Protein AF-0000000065942092 (afdb_homodimer)

Foldseek 3Di:
DPPPPPPPPPPCPDDFLDDDDDDQLVVQLVVLVCLLVVLLVVVPAAEDEFDQKDQPVLCVQFFPPVDPVFWDWDQDPVGTIMTGAQDVVLRVLLVCLPDPCPVPDQWYKYWDWHATHDPPPDSHRRIFIKIKIKRWQDAALVVVLVQVVSVQVSVVLFQFPFFKAKEKAWQLLVVLLCVQVVPDPVVSVVLLVCLLVLPLVVVCVVQVPPVVSVLSSQLSNLLNPDWDLVSSCVSNVLVVDDPSSSVSNVVLSVSVVVSVVVVVVDDTRYHYIYHHSPCHSVRFAHTMKMFMDTPPDPDTQKIKHKGQCSSCVNNVDTITMIMMMGGSVVSSVRGDPRPVPSDD/DPPPPPPPPPPCPDDFLDDDDDDQLVVLLVVLVCLLVVLLVVVPAAEDEFDQKDQPVLCVQFFPPVDPVFWDWDQDPVGTIMTGAQDVVLRVLLVCLPPPNVPPDQWYKYWDWHATHDPPPDSHHRIFIKIKIKRWQDAALVVVLVQVVSVQVSVVLFQFPFFKAKEKAWQLLVVLLCVQVVPDPVVSVVLLVCLLVLPLVVVCVVQVPPVVSVLSSQLSNLLRPDWDLVSSCVSNVLVPDDPVSSVSNVVQSVSVVVSVVVVVVDDTSYHYIYHHSPCHSVRFAHTMKMFMDTPPDPDTQKIKHKGQCSSCVNNVDTITMIMMMGGSVVSSVRGDPRCVPSDD

Radius of gyration: 29.74 Å; Cα contacts (8 Å, |Δi|>4): 1213; chains: 2; bounding box: 73×98×69 Å

Organism: Leptospira interrogans serogroup Icterohaemorrhagiae serovar copenhageni (strain Fiocruz L1-130) (NCBI:txid267671)

Structure (mmCIF, N/CA/C/O backbone):
data_AF-0000000065942092-model_v1
#
loop_
_entity.id
_entity.type
_entity.pdbx_description
1 polymer 'ATP phosphoribosyltransferase regulatory subunit'
#
loop_
_atom_site.group_PDB
_atom_site.id
_atom_site.type_symbol
_atom_site.label_atom_id
_atom_site.label_alt_id
_atom_site.label_comp_id
_atom_site.label_asym_id
_atom_site.label_entity_id
_atom_site.label_seq_id
_atom_site.pdbx_PDB_ins_code
_atom_site.Cartn_x
_atom_site.Cartn_y
_atom_site.Cartn_z
_atom_site.occupancy
_atom_site.B_iso_or_equiv
_atom_site.auth_seq_id
_atom_site.auth_comp_id
_atom_site.auth_asym_id
_atom_site.auth_atom_id
_atom_site.pdbx_PDB_model_num
ATOM 1 N N . MET A 1 1 ? 36.875 -18.172 -19.203 1 22.42 1 MET A N 1
ATOM 2 C CA . MET A 1 1 ? 36.25 -17.125 -20 1 22.42 1 MET A CA 1
ATOM 3 C C . MET A 1 1 ? 35.406 -16.203 -19.125 1 22.42 1 MET A C 1
ATOM 5 O O . MET A 1 1 ? 34.5 -16.672 -18.438 1 22.42 1 MET A O 1
ATOM 9 N N . ASN A 1 2 ? 35.938 -15.156 -18.641 1 24.39 2 ASN A N 1
ATOM 10 C CA . ASN A 1 2 ? 35.469 -14.148 -17.672 1 24.39 2 ASN A CA 1
ATOM 11 C C . ASN A 1 2 ? 34.219 -13.438 -18.156 1 24.39 2 ASN A C 1
ATOM 13 O O . ASN A 1 2 ? 34.281 -12.562 -19.016 1 24.39 2 ASN A O 1
ATOM 17 N N . GLN A 1 3 ? 33.281 -14.164 -18.594 1 28.95 3 GLN A N 1
ATOM 18 C CA . GLN A 1 3 ? 32.125 -13.641 -19.344 1 28.95 3 GLN A CA 1
ATOM 19 C C . GLN A 1 3 ? 31.609 -12.352 -18.703 1 28.95 3 GLN A C 1
ATOM 21 O O . GLN A 1 3 ? 31.328 -12.32 -17.5 1 28.95 3 GLN A O 1
ATOM 26 N N . ASN A 1 4 ? 32.125 -11.281 -19.109 1 28.73 4 ASN A N 1
ATOM 27 C CA . ASN A 1 4 ? 31.734 -9.891 -18.875 1 28.73 4 ASN A CA 1
ATOM 28 C C . ASN A 1 4 ? 30.219 -9.742 -18.734 1 28.73 4 ASN A C 1
ATOM 30 O O . ASN A 1 4 ? 29.469 -9.992 -19.688 1 28.73 4 ASN A O 1
ATOM 34 N N . LEU A 1 5 ? 29.75 -10.102 -17.578 1 35.78 5 LEU A N 1
ATOM 35 C CA . LEU A 1 5 ? 28.328 -9.859 -17.359 1 35.78 5 LEU A CA 1
ATOM 36 C C . LEU A 1 5 ? 27.875 -8.562 -18.016 1 35.78 5 LEU A C 1
ATOM 38 O O . LEU A 1 5 ? 28.625 -7.578 -18.031 1 35.78 5 LEU A O 1
ATOM 42 N N . PRO A 1 6 ? 27.188 -8.641 -19.094 1 35.84 6 PRO A N 1
ATOM 43 C CA . PRO A 1 6 ? 26.844 -7.383 -19.75 1 35.84 6 PRO A CA 1
ATOM 44 C C . PRO A 1 6 ? 26.734 -6.219 -18.781 1 35.84 6 PRO A C 1
ATOM 46 O O . PRO A 1 6 ? 26.453 -6.422 -17.594 1 35.84 6 PRO A O 1
ATOM 49 N N . GLU A 1 7 ? 27.531 -5.223 -18.922 1 35.38 7 GLU A N 1
ATOM 50 C CA . GLU A 1 7 ? 27.297 -3.965 -18.219 1 35.38 7 GLU A CA 1
ATOM 51 C C . GLU A 1 7 ? 25.797 -3.732 -17.984 1 35.38 7 GLU A C 1
ATOM 53 O O . GLU A 1 7 ? 24.984 -3.979 -18.875 1 35.38 7 GLU A O 1
ATOM 58 N N . PRO A 1 8 ? 25.266 -3.834 -16.734 1 38.28 8 PRO A N 1
ATOM 59 C CA . PRO A 1 8 ? 23.828 -3.531 -16.609 1 38.28 8 PRO A CA 1
ATOM 60 C C . PRO A 1 8 ? 23.375 -2.453 -17.578 1 38.28 8 PRO A C 1
ATOM 62 O O . PRO A 1 8 ? 23.875 -1.323 -17.547 1 38.28 8 PRO A O 1
ATOM 65 N N . ASN A 1 9 ? 23.516 -2.605 -18.812 1 40 9 ASN A N 1
ATOM 66 C CA . ASN A 1 9 ? 22.781 -1.641 -19.641 1 40 9 ASN A CA 1
ATOM 67 C C . ASN A 1 9 ? 21.688 -0.942 -18.844 1 40 9 ASN A C 1
ATOM 69 O O . ASN A 1 9 ? 20.984 -1.575 -18.062 1 40 9 ASN A O 1
ATOM 73 N N . GLN A 1 10 ? 21.75 0.319 -18.578 1 43.5 10 GLN A N 1
ATOM 74 C CA . GLN A 1 10 ? 21.047 1.139 -17.609 1 43.5 10 GLN A CA 1
ATOM 75 C C . GLN A 1 10 ? 19.531 0.889 -17.672 1 43.5 10 GLN A C 1
ATOM 77 O O . GLN A 1 10 ? 18.781 1.702 -18.219 1 43.5 10 GLN A O 1
ATOM 82 N N . LYS A 1 11 ? 19.047 -0.188 -18.266 1 51.72 11 LYS A N 1
ATOM 83 C CA . LYS A 1 11 ? 17.609 -0.435 -18.359 1 51.72 11 LYS A CA 1
ATOM 84 C C . LYS A 1 11 ? 16.922 -0.167 -17.031 1 51.72 11 LYS A C 1
ATOM 86 O O . LYS A 1 11 ? 17.281 -0.75 -16 1 51.72 11 LYS A O 1
ATOM 91 N N . LYS A 1 12 ? 16.266 0.939 -16.953 1 68.25 12 LYS A N 1
ATOM 92 C CA . LYS A 1 12 ? 15.477 1.348 -15.789 1 68.25 12 LYS A CA 1
ATOM 93 C C . LYS A 1 12 ? 14.383 0.325 -15.484 1 68.25 12 LYS A C 1
ATOM 95 O O . LYS A 1 12 ? 13.422 0.192 -16.234 1 68.25 12 LYS A O 1
ATOM 100 N N . TRP A 1 13 ? 14.688 -0.645 -14.594 1 79.38 13 TRP A N 1
ATOM 101 C CA . TRP A 1 13 ? 13.766 -1.719 -14.242 1 79.38 13 TRP A CA 1
ATOM 102 C C . TRP A 1 13 ? 12.523 -1.167 -13.539 1 79.38 13 TRP A C 1
ATOM 104 O O . TRP A 1 13 ? 11.43 -1.707 -13.68 1 79.38 13 TRP A O 1
ATOM 114 N N . ILE A 1 14 ? 12.781 -0.12 -12.93 1 86.62 14 ILE A N 1
ATOM 115 C CA . ILE A 1 14 ? 11.703 0.476 -12.148 1 86.62 14 ILE A CA 1
ATOM 116 C C . ILE A 1 14 ? 11.492 1.927 -12.578 1 86.62 14 ILE A C 1
ATOM 118 O O . ILE A 1 14 ? 12.461 2.662 -12.789 1 86.62 14 ILE A O 1
ATOM 122 N N . PRO A 1 15 ? 10.242 2.299 -12.781 1 88.88 15 PRO A N 1
ATOM 123 C CA . PRO A 1 15 ? 10 3.684 -13.195 1 88.88 15 PRO A CA 1
ATOM 124 C C . PRO A 1 15 ? 10.594 4.699 -12.219 1 88.88 15 PRO A C 1
ATOM 126 O O . PRO A 1 15 ? 10.664 4.441 -11.016 1 88.88 15 PRO A O 1
ATOM 129 N N . ASP A 1 16 ? 10.898 5.887 -12.742 1 86.75 16 ASP A N 1
ATOM 130 C CA . ASP A 1 16 ? 11.469 6.953 -11.922 1 86.75 16 ASP A CA 1
ATOM 131 C C . ASP A 1 16 ? 10.516 7.355 -10.805 1 86.75 16 ASP A C 1
ATOM 133 O O . ASP A 1 16 ? 9.305 7.457 -11.016 1 86.75 16 ASP A O 1
ATOM 137 N N . GLY A 1 17 ? 11.086 7.566 -9.625 1 88.56 17 GLY A N 1
ATOM 138 C CA . GLY A 1 17 ? 10.289 8.031 -8.5 1 88.56 17 GLY A CA 1
ATOM 139 C C . GLY A 1 17 ? 9.688 6.902 -7.684 1 88.56 17 GLY A C 1
ATOM 140 O O . GLY A 1 17 ? 9.133 7.137 -6.609 1 88.56 17 GLY A O 1
ATOM 141 N N . PHE A 1 18 ? 9.742 5.715 -8.266 1 90.25 18 PHE A N 1
ATOM 142 C CA . PHE A 1 18 ? 9.305 4.523 -7.547 1 90.25 18 PHE A CA 1
ATOM 143 C C . PHE A 1 18 ? 10.5 3.674 -7.129 1 90.25 18 PHE A C 1
ATOM 145 O O . PHE A 1 18 ? 11.57 3.766 -7.73 1 90.25 18 PHE A O 1
ATOM 152 N N . HIS A 1 19 ? 10.25 2.84 -6.035 1 88.88 19 HIS A N 1
ATOM 153 C CA . HIS A 1 19 ? 11.43 2.166 -5.496 1 88.88 19 HIS A CA 1
ATOM 154 C C . HIS A 1 19 ? 11.094 0.744 -5.059 1 88.88 19 HIS A C 1
ATOM 156 O O . HIS A 1 19 ? 10.023 0.496 -4.508 1 88.88 19 HIS A O 1
ATOM 162 N N . PHE A 1 20 ? 12.039 -0.114 -5.43 1 93.5 20 PHE A N 1
ATOM 163 C CA . PHE A 1 20 ? 12.094 -1.453 -4.855 1 93.5 20 PHE A CA 1
ATOM 164 C C . PHE A 1 20 ? 13.109 -1.511 -3.717 1 93.5 20 PHE A C 1
ATOM 166 O O . PHE A 1 20 ? 14.234 -1.021 -3.854 1 93.5 20 PHE A O 1
ATOM 173 N N . LEU A 1 21 ? 12.68 -2.041 -2.576 1 94.31 21 LEU A N 1
ATOM 174 C CA . LEU A 1 21 ? 13.609 -2.271 -1.479 1 94.31 21 LEU A CA 1
ATOM 175 C C . LEU A 1 21 ? 13.891 -3.76 -1.305 1 94.31 21 LEU A C 1
ATOM 177 O O . LEU A 1 21 ? 12.969 -4.547 -1.077 1 94.31 21 LEU A O 1
ATOM 181 N N . GLY A 1 22 ? 15.094 -4.145 -1.404 1 94.94 22 GLY A N 1
ATOM 182 C CA . GLY A 1 22 ? 15.5 -5.523 -1.193 1 94.94 22 GLY A CA 1
ATOM 183 C C . GLY A 1 22 ? 15.461 -5.945 0.264 1 94.94 22 GLY A C 1
ATOM 184 O O . GLY A 1 22 ? 15.055 -5.164 1.129 1 94.94 22 GLY A O 1
ATOM 185 N N . PRO A 1 23 ? 15.844 -7.141 0.563 1 95.94 23 PRO A N 1
ATOM 186 C CA . PRO A 1 23 ? 15.719 -7.723 1.901 1 95.94 23 PRO A CA 1
ATOM 187 C C . PRO A 1 23 ? 16.422 -6.895 2.975 1 95.94 23 PRO A C 1
ATOM 189 O O . PRO A 1 23 ? 15.836 -6.613 4.023 1 95.94 23 PRO A O 1
ATOM 192 N N . GLU A 1 24 ? 17.578 -6.449 2.73 1 92.5 24 GLU A N 1
ATOM 193 C CA . GLU A 1 24 ? 18.359 -5.758 3.75 1 92.5 24 GLU A CA 1
ATOM 194 C C . GLU A 1 24 ? 17.75 -4.406 4.094 1 92.5 24 GLU A C 1
ATOM 196 O O . GLU A 1 24 ? 17.531 -4.098 5.266 1 92.5 24 GLU A O 1
ATOM 201 N N . ASP A 1 25 ? 17.469 -3.646 3.09 1 91.5 25 ASP A N 1
ATOM 202 C CA . ASP A 1 25 ? 16.875 -2.328 3.307 1 91.5 25 ASP A CA 1
ATOM 203 C C . ASP A 1 25 ? 15.477 -2.443 3.898 1 91.5 25 ASP A C 1
ATOM 205 O O . ASP A 1 25 ? 15.055 -1.592 4.688 1 91.5 25 ASP A O 1
ATOM 209 N N . SER A 1 26 ? 14.781 -3.479 3.527 1 95.06 26 SER A N 1
ATOM 210 C CA . SER A 1 26 ? 13.414 -3.68 4.004 1 95.06 26 SER A CA 1
ATOM 211 C C . SER A 1 26 ? 13.391 -3.971 5.504 1 95.06 26 SER A C 1
ATOM 213 O O . SER A 1 26 ? 12.422 -3.645 6.188 1 95.06 26 SER A O 1
ATOM 215 N N . LYS A 1 27 ? 14.438 -4.562 5.973 1 93.62 27 LYS A N 1
ATOM 216 C CA . LYS A 1 27 ? 14.523 -4.84 7.402 1 93.62 27 LYS A CA 1
ATOM 217 C C . LYS A 1 27 ? 14.516 -3.549 8.211 1 93.62 27 LYS A C 1
ATOM 219 O O . LYS A 1 27 ? 13.828 -3.453 9.234 1 93.62 27 LYS A O 1
ATOM 224 N N . TYR A 1 28 ? 15.203 -2.59 7.695 1 91.69 28 TYR A N 1
ATOM 225 C CA . TYR A 1 28 ? 15.266 -1.299 8.375 1 91.69 28 TYR A CA 1
ATOM 226 C C . TYR A 1 28 ? 13.914 -0.595 8.328 1 91.69 28 TYR A C 1
ATOM 228 O O . TYR A 1 28 ? 13.445 -0.064 9.336 1 91.69 28 TYR A O 1
ATOM 236 N N . ARG A 1 29 ? 13.328 -0.57 7.242 1 95.06 29 ARG A N 1
ATOM 237 C CA . ARG A 1 29 ? 12.016 0.063 7.094 1 95.06 29 ARG A CA 1
ATOM 238 C C . ARG A 1 29 ? 10.992 -0.577 8.023 1 95.06 29 ARG A C 1
ATOM 240 O O . ARG A 1 29 ? 10.211 0.124 8.672 1 95.06 29 ARG A O 1
ATOM 247 N N . ARG A 1 30 ? 11.016 -1.887 8.008 1 96.38 30 ARG A N 1
ATOM 248 C CA . ARG A 1 30 ? 10.07 -2.6 8.852 1 96.38 30 ARG A CA 1
ATOM 249 C C . ARG A 1 30 ? 10.281 -2.25 10.32 1 96.38 30 ARG A C 1
ATOM 251 O O . ARG A 1 30 ? 9.312 -2.008 11.055 1 96.38 30 ARG A O 1
ATOM 258 N N . THR A 1 31 ? 11.484 -2.236 10.734 1 94.38 31 THR A N 1
ATOM 259 C CA . THR A 1 31 ? 11.797 -1.881 12.109 1 94.38 31 THR A CA 1
ATOM 260 C C . THR A 1 31 ? 11.305 -0.474 12.43 1 94.38 31 THR A C 1
ATOM 262 O O . THR A 1 31 ? 10.727 -0.24 13.5 1 94.38 31 THR A O 1
ATOM 265 N N . LEU A 1 32 ? 11.562 0.448 11.539 1 95.12 32 LEU A N 1
ATOM 266 C CA . LEU A 1 32 ? 11.109 1.825 11.695 1 95.12 32 LEU A CA 1
ATOM 267 C C . LEU A 1 32 ? 9.594 1.886 11.844 1 95.12 32 LEU A C 1
ATOM 269 O O . LEU A 1 32 ? 9.078 2.525 12.766 1 95.12 32 LEU A O 1
ATOM 273 N N . LEU A 1 33 ? 8.906 1.196 10.945 1 97.31 33 LEU A N 1
ATOM 274 C CA . LEU A 1 33 ? 7.445 1.189 10.961 1 97.31 33 LEU A CA 1
ATOM 275 C C . LEU A 1 33 ? 6.914 0.571 12.25 1 97.31 33 LEU A C 1
ATOM 277 O O . LEU A 1 33 ? 5.961 1.083 12.844 1 97.31 33 LEU A O 1
ATOM 281 N N . GLU A 1 34 ? 7.52 -0.435 12.672 1 96.38 34 GLU A N 1
ATOM 282 C CA . GLU A 1 34 ? 7.086 -1.12 13.883 1 96.38 34 GLU A CA 1
ATOM 283 C C . GLU A 1 34 ? 7.352 -0.27 15.125 1 96.38 34 GLU A C 1
ATOM 285 O O . GLU A 1 34 ? 6.543 -0.251 16.047 1 96.38 34 GLU A O 1
ATOM 290 N N . THR A 1 35 ? 8.484 0.377 15.141 1 96.62 35 THR A N 1
ATOM 291 C CA . THR A 1 35 ? 8.82 1.249 16.266 1 96.62 35 THR A CA 1
ATOM 292 C C . THR A 1 35 ? 7.789 2.369 16.406 1 96.62 35 THR A C 1
ATOM 294 O O . THR A 1 35 ? 7.246 2.59 17.484 1 96.62 35 THR A O 1
ATOM 297 N N . ILE A 1 36 ? 7.508 3.025 15.312 1 98 36 ILE A N 1
ATOM 298 C CA . ILE A 1 36 ? 6.578 4.148 15.336 1 98 36 ILE A CA 1
ATOM 299 C C . ILE A 1 36 ? 5.176 3.652 15.664 1 98 36 ILE A C 1
ATOM 301 O O . ILE A 1 36 ? 4.488 4.227 16.516 1 98 36 ILE A O 1
ATOM 305 N N . SER A 1 37 ? 4.746 2.572 15.016 1 98.12 37 SER A N 1
ATOM 306 C CA . SER A 1 37 ? 3.426 2.016 15.297 1 98.12 37 SER A CA 1
ATOM 307 C C . SER A 1 37 ? 3.303 1.581 16.75 1 98.12 37 SER A C 1
ATOM 309 O O . SER A 1 37 ? 2.23 1.693 17.344 1 98.12 37 SER A O 1
ATOM 311 N N . GLY A 1 38 ? 4.391 1.029 17.266 1 97.69 38 GLY A N 1
ATOM 312 C CA . GLY A 1 38 ? 4.391 0.636 18.656 1 97.69 38 GLY A CA 1
ATOM 313 C C . GLY A 1 38 ? 4.117 1.79 19.609 1 97.69 38 GLY A C 1
ATOM 314 O O . GLY A 1 38 ? 3.322 1.661 20.531 1 97.69 38 GLY A O 1
ATOM 315 N N . VAL A 1 39 ? 4.727 2.914 19.406 1 98.31 39 VAL A N 1
ATOM 316 C CA . VAL A 1 39 ? 4.508 4.105 20.219 1 98.31 39 VAL A CA 1
ATOM 317 C C . VAL A 1 39 ? 3.055 4.559 20.094 1 98.31 39 VAL A C 1
ATOM 319 O O . VAL A 1 39 ? 2.404 4.871 21.094 1 98.31 39 VAL A O 1
ATOM 322 N N . LEU A 1 40 ? 2.551 4.582 18.875 1 98.62 40 LEU A N 1
ATOM 323 C CA . LEU A 1 40 ? 1.19 5.051 18.625 1 98.62 40 LEU A CA 1
ATOM 324 C C . LEU A 1 40 ? 0.173 4.148 19.312 1 98.62 40 LEU A C 1
ATOM 326 O O . LEU A 1 40 ? -0.785 4.633 19.922 1 98.62 40 LEU A O 1
ATOM 330 N N . LYS A 1 41 ? 0.436 2.889 19.219 1 98.25 41 LYS A N 1
ATOM 331 C CA . LYS A 1 41 ? -0.454 1.951 19.906 1 98.25 41 LYS A CA 1
ATOM 332 C C . LYS A 1 41 ? -0.423 2.16 21.406 1 98.25 41 LYS A C 1
ATOM 334 O O . LYS A 1 41 ? -1.469 2.158 22.062 1 98.25 41 LYS A O 1
ATOM 339 N N . LYS A 1 42 ? 0.705 2.322 21.938 1 98.06 42 LYS A N 1
ATOM 340 C CA . LYS A 1 42 ? 0.852 2.576 23.375 1 98.06 42 LYS A CA 1
ATOM 341 C C . LYS A 1 42 ? 0.122 3.854 23.781 1 98.06 42 LYS A C 1
ATOM 343 O O . LYS A 1 42 ? -0.401 3.945 24.891 1 98.06 42 LYS A O 1
ATOM 348 N N . LYS A 1 43 ? 0.07 4.781 22.891 1 97.75 43 LYS A N 1
ATOM 349 C CA . LYS A 1 43 ? -0.574 6.062 23.156 1 97.75 43 LYS A CA 1
ATOM 350 C C . LYS A 1 43 ? -2.078 5.984 22.922 1 97.75 43 LYS A C 1
ATOM 352 O O . LYS A 1 43 ? -2.781 6.992 23.016 1 97.75 43 LYS A O 1
ATOM 357 N N . GLY A 1 44 ? -2.531 4.812 22.516 1 97.44 44 GLY A N 1
ATOM 358 C CA . GLY A 1 44 ? -3.967 4.59 22.438 1 97.44 44 GLY A CA 1
ATOM 359 C C . GLY A 1 44 ? -4.516 4.711 21.031 1 97.44 44 GLY A C 1
ATOM 360 O O . GLY A 1 44 ? -5.73 4.707 20.828 1 97.44 44 GLY A O 1
ATOM 361 N N . TYR A 1 45 ? -3.699 4.82 20.047 1 98.5 45 TYR A N 1
ATOM 362 C CA . TYR A 1 45 ? -4.172 4.871 18.672 1 98.5 45 TYR A CA 1
ATOM 363 C C . TYR A 1 45 ? -4.516 3.479 18.156 1 98.5 45 TYR A C 1
ATOM 365 O O . TYR A 1 45 ? -3.875 2.496 18.531 1 98.5 45 TYR A O 1
ATOM 373 N N . SER A 1 46 ? -5.492 3.418 17.266 1 98.25 46 SER A N 1
ATOM 374 C CA . SER A 1 46 ? -5.828 2.199 16.531 1 98.25 46 SER A CA 1
ATOM 375 C C . SER A 1 46 ? -5.492 2.33 15.055 1 98.25 46 SER A C 1
ATOM 377 O O . SER A 1 46 ? -5.699 3.387 14.453 1 98.25 46 SER A O 1
ATOM 379 N N . GLU A 1 47 ? -5.043 1.289 14.547 1 98.44 47 GLU A N 1
ATOM 380 C CA . GLU A 1 47 ? -4.707 1.281 13.125 1 98.44 47 GLU A CA 1
ATOM 381 C C . GLU A 1 47 ? -5.965 1.243 12.258 1 98.44 47 GLU A C 1
ATOM 383 O O . GLU A 1 47 ? -6.973 0.645 12.648 1 98.44 47 GLU A O 1
ATOM 388 N N . VAL A 1 48 ? -5.934 1.897 11.148 1 97.88 48 VAL A N 1
ATOM 389 C CA . VAL A 1 48 ? -6.945 1.768 10.109 1 97.88 48 VAL A CA 1
ATOM 390 C C . VAL A 1 48 ? -6.27 1.501 8.766 1 97.88 48 VAL A C 1
ATOM 392 O O . VAL A 1 48 ? -5.113 1.873 8.555 1 97.88 48 VAL A O 1
ATOM 395 N N . PHE A 1 49 ? -6.91 0.794 7.871 1 97.12 49 PHE A N 1
ATOM 396 C CA . PHE A 1 49 ? -6.43 0.567 6.516 1 97.12 49 PHE A CA 1
ATOM 397 C C . PHE A 1 49 ? -7.18 1.445 5.52 1 97.12 49 PHE A C 1
ATOM 399 O O . PHE A 1 49 ? -8.414 1.444 5.492 1 97.12 49 PHE A O 1
ATOM 406 N N . LEU A 1 50 ? -6.426 2.168 4.77 1 97.12 50 LEU A N 1
ATOM 407 C CA . LEU A 1 50 ? -6.988 3.111 3.811 1 97.12 50 LEU A CA 1
ATOM 408 C C . LEU A 1 50 ? -7.039 2.502 2.414 1 97.12 50 LEU A C 1
ATOM 410 O O . LEU A 1 50 ? -6.227 1.636 2.08 1 97.12 50 LEU A O 1
ATOM 414 N N . PRO A 1 51 ? -8.016 2.912 1.635 1 95 51 PRO A N 1
ATOM 415 C CA . PRO A 1 51 ? -8 2.477 0.236 1 95 51 PRO A CA 1
ATOM 416 C C . PRO A 1 51 ? -6.836 3.07 -0.554 1 95 51 PRO A C 1
ATOM 418 O O . PRO A 1 51 ? -6.375 4.172 -0.245 1 95 51 PRO A O 1
ATOM 421 N N . ALA A 1 52 ? -6.426 2.369 -1.54 1 94.06 52 ALA A N 1
ATOM 422 C CA . ALA A 1 52 ? -5.312 2.842 -2.357 1 94.06 52 ALA A CA 1
ATOM 423 C C . ALA A 1 52 ? -5.746 3.988 -3.268 1 94.06 52 ALA A C 1
ATOM 425 O O . ALA A 1 52 ? -4.934 4.832 -3.645 1 94.06 52 ALA A O 1
ATOM 426 N N . PHE A 1 53 ? -6.988 4.023 -3.643 1 93 53 PHE A N 1
ATOM 427 C CA . PHE A 1 53 ? -7.547 5.059 -4.504 1 93 53 PHE A CA 1
ATOM 428 C C . PHE A 1 53 ? -8.781 5.684 -3.869 1 93 53 PHE A C 1
ATOM 430 O O . PHE A 1 53 ? -9.469 5.047 -3.066 1 93 53 PHE A O 1
ATOM 437 N N . ASP A 1 54 ? -8.992 6.871 -4.234 1 93.69 54 ASP A N 1
ATOM 438 C CA . ASP A 1 54 ? -10.203 7.605 -3.885 1 93.69 54 ASP A CA 1
ATOM 439 C C . ASP A 1 54 ? -10.695 8.445 -5.062 1 93.69 54 ASP A C 1
ATOM 441 O O . ASP A 1 54 ? -10.031 8.523 -6.098 1 93.69 54 ASP A O 1
ATOM 445 N N . TYR A 1 55 ? -11.945 8.875 -4.926 1 92.62 55 TYR A N 1
ATOM 446 C CA . TYR A 1 55 ? -12.391 9.828 -5.938 1 92.62 55 TYR A CA 1
ATOM 447 C C . TYR A 1 55 ? -11.438 11.008 -6.043 1 92.62 55 TYR A C 1
ATOM 449 O O . TYR A 1 55 ? -11.016 11.562 -5.023 1 92.62 55 TYR A O 1
ATOM 457 N N . SER A 1 56 ? -11.117 11.375 -7.305 1 90.62 56 SER A N 1
ATOM 458 C CA . SER A 1 56 ? -10.227 12.523 -7.504 1 90.62 56 SER A CA 1
ATOM 459 C C . SER A 1 56 ? -10.797 13.781 -6.863 1 90.62 56 SER A C 1
ATOM 461 O O . SER A 1 56 ? -10.055 14.625 -6.363 1 90.62 56 SER A O 1
ATOM 463 N N . SER A 1 57 ? -12.086 13.891 -6.871 1 89.31 57 SER A N 1
ATOM 464 C CA . SER A 1 57 ? -12.773 15.062 -6.336 1 89.31 57 SER A CA 1
ATOM 465 C C . SER A 1 57 ? -12.492 15.234 -4.844 1 89.31 57 SER A C 1
ATOM 467 O O . SER A 1 57 ? -12.484 16.359 -4.336 1 89.31 57 SER A O 1
ATOM 469 N N . THR A 1 58 ? -12.258 14.117 -4.141 1 89.94 58 THR A N 1
ATOM 470 C CA . THR A 1 58 ? -11.922 14.18 -2.723 1 89.94 58 THR A CA 1
ATOM 471 C C . THR A 1 58 ? -10.672 15.016 -2.492 1 89.94 58 THR A C 1
ATOM 473 O O . THR A 1 58 ? -10.641 15.875 -1.61 1 89.94 58 THR A O 1
ATOM 476 N N . PHE A 1 59 ? -9.734 14.844 -3.33 1 88.81 59 PHE A N 1
ATOM 477 C CA . PHE A 1 59 ? -8.453 15.516 -3.164 1 88.81 59 PHE A CA 1
ATOM 478 C C . PHE A 1 59 ? -8.508 16.938 -3.738 1 88.81 59 PHE A C 1
ATOM 480 O O . PHE A 1 59 ? -7.91 17.859 -3.184 1 88.81 59 PHE A O 1
ATOM 487 N N . ILE A 1 60 ? -9.219 17.078 -4.77 1 83.94 60 ILE A N 1
ATOM 488 C CA . ILE A 1 60 ? -9.344 18.391 -5.398 1 83.94 60 ILE A CA 1
ATOM 489 C C . ILE A 1 60 ? -10.047 19.359 -4.453 1 83.94 60 ILE A C 1
ATOM 491 O O . ILE A 1 60 ? -9.672 20.531 -4.352 1 83.94 60 ILE A O 1
ATOM 495 N N . GLN A 1 61 ? -10.922 18.844 -3.727 1 82.56 61 GLN A N 1
ATOM 496 C CA . GLN A 1 61 ? -11.727 19.672 -2.84 1 82.56 61 GLN A CA 1
ATOM 497 C C . GLN A 1 61 ? -10.969 20 -1.554 1 82.56 61 GLN A C 1
ATOM 499 O O . GLN A 1 61 ? -11.242 21.016 -0.907 1 82.56 61 GLN A O 1
ATOM 504 N N . THR A 1 62 ? -10.07 19.172 -1.224 1 81.44 62 THR A N 1
ATOM 505 C CA . THR A 1 62 ? -9.492 19.297 0.109 1 81.44 62 THR A CA 1
ATOM 506 C C . THR A 1 62 ? -8.047 19.766 0.027 1 81.44 62 THR A C 1
ATOM 508 O O . THR A 1 62 ? -7.547 20.422 0.949 1 81.44 62 THR A O 1
ATOM 511 N N . VAL A 1 63 ? -7.367 19.344 -0.979 1 74.44 63 VAL A N 1
ATOM 512 C CA . VAL A 1 63 ? -5.941 19.641 -1.062 1 74.44 63 VAL A CA 1
ATOM 513 C C . VAL A 1 63 ? -5.691 20.703 -2.129 1 74.44 63 VAL A C 1
ATOM 515 O O . VAL A 1 63 ? -6.297 20.672 -3.203 1 74.44 63 VAL A O 1
ATOM 518 N N . SER A 1 64 ? -5.211 21.828 -1.612 1 59.81 64 SER A N 1
ATOM 519 C CA . SER A 1 64 ? -4.914 22.906 -2.547 1 59.81 64 SER A CA 1
ATOM 520 C C . SER A 1 64 ? -3.822 22.5 -3.533 1 59.81 64 SER A C 1
ATOM 522 O O . SER A 1 64 ? -2.652 22.391 -3.164 1 59.81 64 SER A O 1
ATOM 524 N N . ALA A 1 65 ? -4.082 21.406 -4.23 1 51.62 65 ALA A N 1
ATOM 525 C CA . ALA A 1 65 ? -2.992 21.094 -5.148 1 51.62 65 ALA A CA 1
ATOM 526 C C . ALA A 1 65 ? -2.734 22.25 -6.105 1 51.62 65 ALA A C 1
ATOM 528 O O . ALA A 1 65 ? -3.672 22.828 -6.664 1 51.62 65 ALA A O 1
ATOM 529 N N . PRO A 1 66 ? -1.539 22.953 -5.852 1 50.22 66 PRO A N 1
ATOM 530 C CA . PRO A 1 66 ? -1.36 24.078 -6.762 1 50.22 66 PRO A CA 1
ATOM 531 C C . PRO A 1 66 ? -1.962 23.828 -8.141 1 50.22 66 PRO A C 1
ATOM 533 O O . PRO A 1 66 ? -2.553 24.734 -8.734 1 50.22 66 PRO A O 1
ATOM 536 N N . ASP A 1 67 ? -1.451 22.703 -8.844 1 48.75 67 ASP A N 1
ATOM 537 C CA . ASP A 1 67 ? -1.923 22.391 -10.188 1 48.75 67 ASP A CA 1
ATOM 538 C C . ASP A 1 67 ? -2.527 20.984 -10.242 1 48.75 67 ASP A C 1
ATOM 540 O O . ASP A 1 67 ? -1.907 20.016 -9.797 1 48.75 67 ASP A O 1
ATOM 544 N N . SER A 1 68 ? -3.896 20.938 -10.25 1 54.66 68 SER A N 1
ATOM 545 C CA . SER A 1 68 ? -4.59 19.719 -10.664 1 54.66 68 SER A CA 1
ATOM 546 C C . SER A 1 68 ? -3.68 18.828 -11.5 1 54.66 68 SER A C 1
ATOM 548 O O . SER A 1 68 ? -3.932 17.625 -11.625 1 54.66 68 SER A O 1
ATOM 550 N N . SER A 1 69 ? -2.574 19.391 -11.797 1 58 69 SER A N 1
ATOM 551 C CA . SER A 1 69 ? -1.721 18.672 -12.742 1 58 69 SER A CA 1
ATOM 552 C C . SER A 1 69 ? -0.862 17.625 -12.023 1 58 69 SER A C 1
ATOM 554 O O . SER A 1 69 ? -0.35 16.703 -12.656 1 58 69 SER A O 1
ATOM 556 N N . SER A 1 70 ? -0.919 17.688 -10.648 1 65.81 70 SER A N 1
ATOM 557 C CA . SER A 1 70 ? -0.015 16.781 -9.945 1 65.81 70 SER A CA 1
ATOM 558 C C . SER A 1 70 ? -0.724 15.492 -9.555 1 65.81 70 SER A C 1
ATOM 560 O O . SER A 1 70 ? -0.095 14.57 -9.039 1 65.81 70 SER A O 1
ATOM 562 N N . LEU A 1 71 ? -1.946 15.531 -9.906 1 76 71 LEU A N 1
ATOM 563 C CA . LEU A 1 71 ? -2.73 14.359 -9.516 1 76 71 LEU A CA 1
ATOM 564 C C . LEU A 1 71 ? -2.742 13.32 -10.625 1 76 71 LEU A C 1
ATOM 566 O O . LEU A 1 71 ? -3.025 13.641 -11.781 1 76 71 LEU A O 1
ATOM 570 N N . PHE A 1 72 ? -2.334 12.133 -10.25 1 82.12 72 PHE A N 1
ATOM 571 C CA . PHE A 1 72 ? -2.613 11.023 -11.148 1 82.12 72 PHE A CA 1
ATOM 572 C C . PHE A 1 72 ? -4.113 10.75 -11.227 1 82.12 72 PHE A C 1
ATOM 574 O O . PHE A 1 72 ? -4.789 10.695 -10.195 1 82.12 72 PHE A O 1
ATOM 581 N N . ARG A 1 73 ? -4.598 10.758 -12.391 1 84.19 73 ARG A N 1
ATOM 582 C CA . ARG A 1 73 ? -6.023 10.516 -12.562 1 84.19 73 ARG A CA 1
ATOM 583 C C . ARG A 1 73 ? -6.266 9.297 -13.445 1 84.19 73 ARG A C 1
ATOM 585 O O . ARG A 1 73 ? -5.574 9.102 -14.453 1 84.19 73 ARG A O 1
ATOM 592 N N . ILE A 1 74 ? -7.238 8.484 -13.008 1 84.69 74 ILE A N 1
ATOM 593 C CA . ILE A 1 74 ? -7.66 7.305 -13.758 1 84.69 74 ILE A CA 1
ATOM 594 C C . ILE A 1 74 ? -9.18 7.281 -13.867 1 84.69 74 ILE A C 1
ATOM 596 O O . ILE A 1 74 ? -9.891 7.605 -12.914 1 84.69 74 ILE A O 1
ATOM 600 N N . ARG A 1 75 ? -9.617 6.988 -15.023 1 84.44 75 ARG A N 1
ATOM 601 C CA . ARG A 1 75 ? -11.047 6.762 -15.195 1 84.44 75 ARG A CA 1
ATOM 602 C C . ARG A 1 75 ? -11.383 5.273 -15.117 1 84.44 75 ARG A C 1
ATOM 604 O O . ARG A 1 75 ? -10.875 4.48 -15.906 1 84.44 75 ARG A O 1
ATOM 611 N N . ASP A 1 76 ? -12.195 4.969 -14.211 1 79.56 76 ASP A N 1
ATOM 612 C CA . ASP A 1 76 ? -12.539 3.555 -14.086 1 79.56 76 ASP A CA 1
ATOM 613 C C . ASP A 1 76 ? -13.617 3.156 -15.086 1 79.56 76 ASP A C 1
ATOM 615 O O . ASP A 1 76 ? -14.117 3.998 -15.836 1 79.56 76 ASP A O 1
ATOM 619 N N . LEU A 1 77 ? -13.953 1.935 -15.141 1 77.31 77 LEU A N 1
ATOM 620 C CA . LEU A 1 77 ? -14.875 1.413 -16.141 1 77.31 77 LEU A CA 1
ATOM 621 C C . LEU A 1 77 ? -16.281 1.934 -15.914 1 77.31 77 LEU A C 1
ATOM 623 O O . LEU A 1 77 ? -17.109 1.916 -16.828 1 77.31 77 LEU A O 1
ATOM 627 N N . SER A 1 78 ? -16.562 2.43 -14.688 1 76.5 78 SER A N 1
ATOM 628 C CA . SER A 1 78 ? -17.875 2.998 -14.383 1 76.5 78 SER A CA 1
ATOM 629 C C . SER A 1 78 ? -17.922 4.48 -14.734 1 76.5 78 SER A C 1
ATOM 631 O O . SER A 1 78 ? -18.969 5.125 -14.586 1 76.5 78 SER A O 1
ATOM 633 N N . GLY A 1 79 ? -16.875 4.98 -15.094 1 82.38 79 GLY A N 1
ATOM 634 C CA . GLY A 1 79 ? -16.812 6.371 -15.516 1 82.38 79 GLY A CA 1
ATOM 635 C C . GLY A 1 79 ? -16.391 7.316 -14.406 1 82.38 79 GLY A C 1
ATOM 636 O O . GLY A 1 79 ? -16.312 8.531 -14.617 1 82.38 79 GLY A O 1
ATOM 637 N N . ASN A 1 80 ? -16.094 6.785 -13.281 1 86.94 80 ASN A N 1
ATOM 638 C CA . ASN A 1 80 ? -15.641 7.625 -12.18 1 86.94 80 ASN A CA 1
ATOM 639 C C . ASN A 1 80 ? -14.156 7.973 -12.312 1 86.94 80 ASN A C 1
ATOM 641 O O . ASN A 1 80 ? -13.367 7.148 -12.773 1 86.94 80 ASN A O 1
ATOM 645 N N . GLU A 1 81 ? -13.906 9.164 -11.953 1 90 81 GLU A N 1
ATOM 646 C CA . GLU A 1 81 ? -12.508 9.57 -11.898 1 90 81 GLU A CA 1
ATOM 647 C C . GLU A 1 81 ? -11.906 9.297 -10.516 1 90 81 GLU A C 1
ATOM 649 O O . GLU A 1 81 ? -12.359 9.852 -9.516 1 90 81 GLU A O 1
ATOM 654 N N . ILE A 1 82 ? -10.875 8.453 -10.531 1 91.44 82 ILE A N 1
ATOM 655 C CA . ILE A 1 82 ? -10.25 8.102 -9.266 1 91.44 82 ILE A CA 1
ATOM 656 C C . ILE A 1 82 ? -8.758 8.43 -9.32 1 91.44 82 ILE A C 1
ATOM 658 O O . ILE A 1 82 ? -8.188 8.586 -10.406 1 91.44 82 ILE A O 1
ATOM 662 N N . SER A 1 83 ? -8.141 8.617 -8.164 1 91.38 83 SER A N 1
ATOM 663 C CA . SER A 1 83 ? -6.727 8.953 -8.039 1 91.38 83 SER A CA 1
ATOM 664 C C . SER A 1 83 ? -6.086 8.203 -6.871 1 91.38 83 SER A C 1
ATOM 666 O O . SER A 1 83 ? -6.734 7.953 -5.855 1 91.38 83 SER A O 1
ATOM 668 N N . PRO A 1 84 ? -4.793 7.797 -7.125 1 92.62 84 PRO A N 1
ATOM 669 C CA . PRO A 1 84 ? -4.074 7.371 -5.918 1 92.62 84 PRO A CA 1
ATOM 670 C C . PRO A 1 84 ? -3.992 8.469 -4.863 1 92.62 84 PRO A C 1
ATOM 672 O O . PRO A 1 84 ? -4.082 9.656 -5.191 1 92.62 84 PRO A O 1
ATOM 675 N N . SER A 1 85 ? -3.766 8.07 -3.695 1 92.44 85 SER A N 1
ATOM 676 C CA . SER A 1 85 ? -3.842 8.992 -2.566 1 92.44 85 SER A CA 1
ATOM 677 C C . SER A 1 85 ? -2.77 10.078 -2.664 1 92.44 85 SER A C 1
ATOM 679 O O . SER A 1 85 ? -1.6 9.781 -2.906 1 92.44 85 SER A O 1
ATOM 681 N N . ILE A 1 86 ? -3.164 11.312 -2.422 1 90.69 86 ILE A N 1
ATOM 682 C CA . ILE A 1 86 ? -2.188 12.391 -2.316 1 90.69 86 ILE A CA 1
ATOM 683 C C . ILE A 1 86 ? -2.188 12.945 -0.896 1 90.69 86 ILE A C 1
ATOM 685 O O . ILE A 1 86 ? -1.312 13.734 -0.532 1 90.69 86 ILE A O 1
ATOM 689 N N . ASP A 1 87 ? -3.178 12.523 -0.137 1 92.31 87 ASP A N 1
ATOM 690 C CA . ASP A 1 87 ? -3.311 12.93 1.26 1 92.31 87 ASP A CA 1
ATOM 691 C C . ASP A 1 87 ? -4.023 11.852 2.076 1 92.31 87 ASP A C 1
ATOM 693 O O . ASP A 1 87 ? -5.238 11.672 1.949 1 92.31 87 ASP A O 1
ATOM 697 N N . LEU A 1 88 ? -3.352 11.266 2.967 1 96.44 88 LEU A N 1
ATOM 698 C CA . LEU A 1 88 ? -3.893 10.141 3.711 1 96.44 88 LEU A CA 1
ATOM 699 C C . LEU A 1 88 ? -4.781 10.617 4.855 1 96.44 88 LEU A C 1
ATOM 701 O O . LEU A 1 88 ? -5.695 9.906 5.273 1 96.44 88 LEU A O 1
ATOM 705 N N . THR A 1 89 ? -4.531 11.844 5.363 1 96.06 89 THR A N 1
ATOM 706 C CA . THR A 1 89 ? -5.391 12.406 6.398 1 96.06 89 THR A CA 1
ATOM 707 C C . THR A 1 89 ? -6.824 12.547 5.898 1 96.06 89 THR A C 1
ATOM 709 O O . THR A 1 89 ? -7.766 12.141 6.582 1 96.06 89 THR A O 1
ATOM 712 N N . VAL A 1 90 ? -6.926 13.086 4.723 1 93.69 90 VAL A N 1
ATOM 713 C CA . VAL A 1 90 ? -8.242 13.305 4.125 1 93.69 90 VAL A CA 1
ATOM 714 C C . VAL A 1 90 ? -8.969 11.969 3.975 1 93.69 90 VAL A C 1
ATOM 716 O O . VAL A 1 90 ? -10.141 11.852 4.336 1 93.69 90 VAL A O 1
ATOM 719 N N . GLN A 1 91 ? -8.281 10.984 3.525 1 94.81 91 GLN A N 1
ATOM 720 C CA . GLN A 1 91 ? -8.898 9.672 3.332 1 94.81 91 GLN A CA 1
ATOM 721 C C . GLN A 1 91 ? -9.273 9.039 4.668 1 94.81 91 GLN A C 1
ATOM 723 O O . GLN A 1 91 ? -10.344 8.43 4.789 1 94.81 91 GLN A O 1
ATOM 728 N N . ALA A 1 92 ? -8.391 9.133 5.605 1 96.25 92 ALA A N 1
ATOM 729 C CA . ALA A 1 92 ? -8.648 8.555 6.918 1 96.25 92 ALA A CA 1
ATOM 730 C C . ALA A 1 92 ? -9.883 9.172 7.559 1 96.25 92 ALA A C 1
ATOM 732 O O . ALA A 1 92 ? -10.766 8.461 8.047 1 96.25 92 ALA A O 1
ATOM 733 N N . VAL A 1 93 ? -9.945 10.484 7.539 1 95.06 93 VAL A N 1
ATOM 734 C CA . VAL A 1 93 ? -11.062 11.188 8.164 1 95.06 93 VAL A CA 1
ATOM 735 C C . VAL A 1 93 ? -12.344 10.898 7.391 1 95.06 93 VAL A C 1
ATOM 737 O O . VAL A 1 93 ? -13.398 10.68 7.992 1 95.06 93 VAL A O 1
ATOM 740 N N . LYS A 1 94 ? -12.258 10.969 6.055 1 93.69 94 LYS A N 1
ATOM 741 C CA . LYS A 1 94 ? -13.414 10.633 5.227 1 93.69 94 LYS A CA 1
ATOM 742 C C . LYS A 1 94 ? -13.938 9.234 5.555 1 93.69 94 LYS A C 1
ATOM 744 O O . LYS A 1 94 ? -15.148 9.023 5.668 1 93.69 94 LYS A O 1
ATOM 749 N N . GLY A 1 95 ? -13.008 8.258 5.672 1 93.75 95 GLY A N 1
ATOM 750 C CA . GLY A 1 95 ? -13.391 6.902 6.023 1 93.75 95 GLY A CA 1
ATOM 751 C C . GLY A 1 95 ? -14.07 6.805 7.379 1 93.75 95 GLY A C 1
ATOM 752 O O . GLY A 1 95 ? -15.078 6.113 7.523 1 93.75 95 GLY A O 1
ATOM 753 N N . MET A 1 96 ? -13.531 7.48 8.352 1 94.88 96 MET A N 1
ATOM 754 C CA . MET A 1 96 ? -14.078 7.461 9.703 1 94.88 96 MET A CA 1
ATOM 755 C C . MET A 1 96 ? -15.43 8.164 9.75 1 94.88 96 MET A C 1
ATOM 757 O O . MET A 1 96 ? -16.312 7.758 10.5 1 94.88 96 MET A O 1
ATOM 761 N N . ALA A 1 97 ? -15.516 9.289 9 1 89.88 97 ALA A N 1
ATOM 762 C CA . ALA A 1 97 ? -16.734 10.086 9 1 89.88 97 ALA A CA 1
ATOM 763 C C . ALA A 1 97 ? -17.875 9.344 8.297 1 89.88 97 ALA A C 1
ATOM 765 O O . ALA A 1 97 ? -19.047 9.57 8.594 1 89.88 97 ALA A O 1
ATOM 766 N N . GLY A 1 98 ? -17.422 8.852 7.242 1 74.44 98 GLY A N 1
ATOM 767 C CA . GLY A 1 98 ? -18.469 8.172 6.496 1 74.44 98 GLY A CA 1
ATOM 768 C C . GLY A 1 98 ? -19.203 7.137 7.32 1 74.44 98 GLY A C 1
ATOM 769 O O . GLY A 1 98 ? -20.328 7.387 7.773 1 74.44 98 GLY A O 1
ATOM 770 N N . PHE A 1 99 ? -18.656 5.852 7.469 1 61.62 99 PHE A N 1
ATOM 771 C CA . PHE A 1 99 ? -19.344 4.641 7.887 1 61.62 99 PHE A CA 1
ATOM 772 C C . PHE A 1 99 ? -19.359 4.516 9.406 1 61.62 99 PHE A C 1
ATOM 774 O O . PHE A 1 99 ? -18.406 4.949 10.07 1 61.62 99 PHE A O 1
ATOM 781 N N . SER A 1 100 ? -20.312 3.867 10.039 1 65.94 100 SER A N 1
ATOM 782 C CA . SER A 1 100 ? -20.656 3.23 11.312 1 65.94 100 SER A CA 1
ATOM 783 C C . SER A 1 100 ? -19.438 3.125 12.219 1 65.94 100 SER A C 1
ATOM 785 O O . SER A 1 100 ? -19.281 2.139 12.945 1 65.94 100 SER A O 1
ATOM 787 N N . HIS A 1 101 ? -18.453 4.246 12.109 1 77.94 101 HIS A N 1
ATOM 788 C CA . HIS A 1 101 ? -17.297 4.094 12.977 1 77.94 101 HIS A CA 1
ATOM 789 C C . HIS A 1 101 ? -17.328 5.109 14.117 1 77.94 101 HIS A C 1
ATOM 791 O O . HIS A 1 101 ? -16.297 5.344 14.766 1 77.94 101 HIS A O 1
ATOM 797 N N . GLN A 1 102 ? -18.453 5.672 14.273 1 77.69 102 GLN A N 1
ATOM 798 C CA . GLN A 1 102 ? -18.562 6.727 15.273 1 77.69 102 GLN A CA 1
ATOM 799 C C . GLN A 1 102 ? -18.312 6.184 16.672 1 77.69 102 GLN A C 1
ATOM 801 O O . GLN A 1 102 ? -17.844 6.91 17.562 1 77.69 102 GLN A O 1
ATOM 806 N N . ARG A 1 103 ? -18.578 4.93 16.859 1 85.19 103 ARG A N 1
ATOM 807 C CA . ARG A 1 103 ? -18.438 4.332 18.188 1 85.19 103 ARG A CA 1
ATOM 808 C C . ARG A 1 103 ? -17.062 3.682 18.359 1 85.19 103 ARG A C 1
ATOM 810 O O . ARG A 1 103 ? -16.75 3.168 19.422 1 85.19 103 ARG A O 1
ATOM 817 N N . GLU A 1 104 ? -16.297 3.734 17.328 1 92.25 104 GLU A N 1
ATOM 818 C CA . GLU A 1 104 ? -14.953 3.164 17.406 1 92.25 104 GLU A CA 1
ATOM 819 C C . GLU A 1 104 ? -13.938 4.203 17.859 1 92.25 104 GLU A C 1
ATOM 821 O O . GLU A 1 104 ? -14.281 5.371 18.062 1 92.25 104 GLU A O 1
ATOM 826 N N . ASN A 1 105 ? -12.766 3.652 18.188 1 95.38 105 ASN A N 1
ATOM 827 C CA . ASN A 1 105 ? -11.688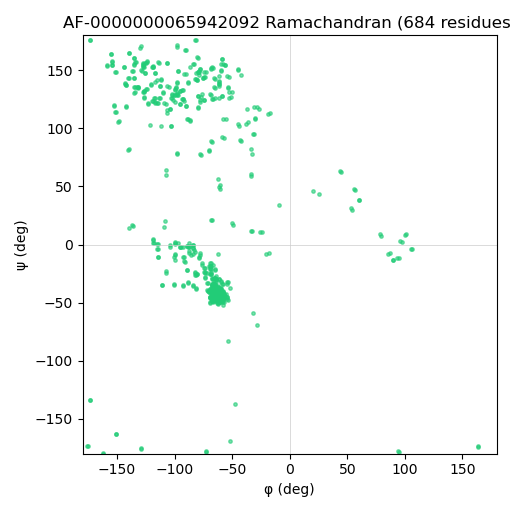 4.551 18.609 1 95.38 105 ASN A CA 1
ATOM 828 C C . ASN A 1 105 ? -11.469 5.664 17.578 1 95.38 105 ASN A C 1
ATOM 830 O O . ASN A 1 105 ? -11.352 5.402 16.391 1 95.38 105 ASN A O 1
ATOM 834 N N . GLN A 1 106 ? -11.406 6.883 18.078 1 96.31 106 GLN A N 1
ATOM 835 C CA . GLN A 1 106 ? -11.305 8.023 17.172 1 96.31 106 GLN A CA 1
ATOM 836 C C . GLN A 1 106 ? -9.859 8.508 17.062 1 96.31 106 GLN A C 1
ATOM 838 O O . GLN A 1 106 ? -9.555 9.398 16.266 1 96.31 106 GLN A O 1
ATOM 843 N N . ASN A 1 107 ? -9.008 7.977 17.875 1 97.94 107 ASN A N 1
ATOM 844 C CA . ASN A 1 107 ? -7.57 8.117 17.688 1 97.94 107 ASN A CA 1
ATOM 845 C C . ASN A 1 107 ? -7.012 7.008 16.797 1 97.94 107 ASN A C 1
ATOM 847 O O . ASN A 1 107 ? -6.887 5.863 17.234 1 97.94 107 ASN A O 1
ATOM 851 N N . ILE A 1 108 ? -6.656 7.422 15.57 1 98.5 108 ILE A N 1
ATOM 852 C CA . ILE A 1 108 ? -6.32 6.379 14.609 1 98.5 108 ILE A CA 1
ATOM 853 C C . ILE A 1 108 ? -4.957 6.668 13.992 1 98.5 108 ILE A C 1
ATOM 855 O O . ILE A 1 108 ? -4.48 7.805 14.023 1 98.5 108 ILE A O 1
ATOM 859 N N . PHE A 1 109 ? -4.309 5.645 13.508 1 98.81 109 PHE A N 1
ATOM 860 C CA . PHE A 1 109 ? -3.109 5.82 12.695 1 98.81 109 PHE A CA 1
ATOM 861 C C . PHE A 1 109 ? -3.145 4.914 11.477 1 98.81 109 PHE A C 1
ATOM 863 O O . PHE A 1 109 ? -3.963 3.996 11.398 1 98.81 109 PHE A O 1
ATOM 870 N N . TYR A 1 110 ? -2.387 5.234 10.516 1 98.69 110 TYR A N 1
ATOM 871 C CA . TYR A 1 110 ? -2.33 4.488 9.266 1 98.69 110 TYR A CA 1
ATOM 872 C C . TYR A 1 110 ? -0.908 4.449 8.719 1 98.69 110 TYR A C 1
ATOM 874 O O . TYR A 1 110 ? -0.077 5.289 9.07 1 98.69 110 TYR A O 1
ATOM 882 N N . ILE A 1 111 ? -0.608 3.455 7.984 1 98.44 111 ILE A N 1
ATOM 883 C CA . ILE A 1 111 ? 0.567 3.355 7.125 1 98.44 111 ILE A CA 1
ATOM 884 C C . ILE A 1 111 ? 0.134 3.289 5.66 1 98.44 111 ILE A C 1
ATOM 886 O O . ILE A 1 111 ? -0.708 2.467 5.293 1 98.44 111 ILE A O 1
ATOM 890 N N . GLY A 1 112 ? 0.548 4.145 4.906 1 97.44 112 GLY A N 1
ATOM 891 C CA . GLY A 1 112 ? 0.15 4.176 3.508 1 97.44 112 GLY A CA 1
ATOM 892 C C . GLY A 1 112 ? 1.071 5.016 2.645 1 97.44 112 GLY A C 1
ATOM 893 O O . GLY A 1 112 ? 2.076 5.539 3.127 1 97.44 112 GLY A O 1
ATOM 894 N N . ARG A 1 113 ? 0.795 5.102 1.408 1 96 113 ARG A N 1
ATOM 895 C CA . ARG A 1 113 ? 1.61 5.84 0.448 1 96 113 ARG A CA 1
ATOM 896 C C . ARG A 1 113 ? 0.824 6.996 -0.165 1 96 113 ARG A C 1
ATOM 898 O O . ARG A 1 113 ? -0.38 6.875 -0.4 1 96 113 ARG A O 1
ATOM 905 N N . VAL A 1 114 ? 1.562 8.008 -0.443 1 93.44 114 VAL A N 1
ATOM 906 C CA . VAL A 1 114 ? 1.007 9.109 -1.225 1 93.44 114 VAL A CA 1
ATOM 907 C C . VAL A 1 114 ? 1.794 9.273 -2.523 1 93.44 114 VAL A C 1
ATOM 909 O O . VAL A 1 114 ? 2.971 8.914 -2.592 1 93.44 114 VAL A O 1
ATOM 912 N N . PHE A 1 115 ? 1.102 9.797 -3.486 1 90.5 115 PHE A N 1
ATOM 913 C CA . PHE A 1 115 ? 1.678 9.898 -4.824 1 90.5 115 PHE A CA 1
ATOM 914 C C . PHE A 1 115 ? 1.606 11.328 -5.336 1 90.5 115 PHE A C 1
ATOM 916 O O . PHE A 1 115 ? 0.554 11.969 -5.27 1 90.5 115 PHE A O 1
ATOM 923 N N . ARG A 1 116 ? 2.709 11.797 -5.715 1 80.44 116 ARG A N 1
ATOM 924 C CA . ARG A 1 116 ? 2.76 13.133 -6.289 1 80.44 116 ARG A CA 1
ATOM 925 C C . ARG A 1 116 ? 3.613 13.156 -7.555 1 80.44 116 ARG A C 1
ATOM 927 O O . ARG A 1 116 ? 4.688 12.555 -7.594 1 80.44 116 ARG A O 1
ATOM 934 N N . GLU A 1 117 ? 3.023 13.742 -8.547 1 75.06 117 GLU A N 1
ATOM 935 C CA . GLU A 1 117 ? 3.789 13.875 -9.781 1 75.06 117 GLU A CA 1
ATOM 936 C C . GLU A 1 117 ? 4.758 15.047 -9.703 1 75.06 117 GLU A C 1
ATOM 938 O O . GLU A 1 117 ? 4.453 16.078 -9.086 1 75.06 117 GLU A O 1
ATOM 943 N N . SER A 1 118 ? 5.949 14.727 -9.781 1 63.44 118 SER A N 1
ATOM 944 C CA . SER A 1 118 ? 6.926 15.812 -9.742 1 63.44 118 SER A CA 1
ATOM 945 C C . SER A 1 118 ? 7.238 16.328 -11.148 1 63.44 118 SER A C 1
ATOM 947 O O . SER A 1 118 ? 6.98 15.633 -12.141 1 63.44 118 SER A O 1
ATOM 949 N N . THR A 1 119 ? 7.496 17.609 -11.172 1 56 119 THR A N 1
ATOM 950 C CA . THR A 1 119 ? 7.855 18.234 -12.438 1 56 119 THR A CA 1
ATOM 951 C C . THR A 1 119 ? 8.867 17.375 -13.195 1 56 119 THR A C 1
ATOM 953 O O . THR A 1 119 ? 9.641 16.641 -12.586 1 56 119 THR A O 1
ATOM 956 N N . LYS A 1 120 ? 8.766 17.531 -14.477 1 53.59 120 LYS A N 1
ATOM 957 C CA . LYS A 1 120 ? 9.609 16.797 -15.414 1 53.59 120 LYS A CA 1
ATOM 958 C C . LYS A 1 120 ? 11.086 16.953 -15.062 1 53.59 120 LYS A C 1
ATOM 960 O O . LYS A 1 120 ? 11.562 18.062 -14.82 1 53.59 120 LYS A O 1
ATOM 965 N N . GLY A 1 121 ? 11.695 15.781 -14.922 1 48.38 121 GLY A N 1
ATOM 966 C CA . GLY A 1 121 ? 13.133 15.781 -14.703 1 48.38 121 GLY A CA 1
ATOM 967 C C . GLY A 1 121 ? 13.516 15.727 -13.234 1 48.38 121 GLY A C 1
ATOM 968 O O . GLY A 1 121 ? 14.688 15.578 -12.906 1 48.38 121 GLY A O 1
ATOM 969 N N . SER A 1 122 ? 12.539 15.93 -12.461 1 53.19 122 SER A N 1
ATOM 970 C CA . SER A 1 122 ? 12.914 15.891 -11.047 1 53.19 122 SER A CA 1
ATOM 971 C C . SER A 1 122 ? 13.078 14.461 -10.555 1 53.19 122 SER A C 1
ATOM 973 O O . SER A 1 122 ? 12.312 13.57 -10.938 1 53.19 122 SER A O 1
ATOM 975 N N . VAL A 1 123 ? 14.188 14.195 -10.047 1 55.5 123 VAL A N 1
ATOM 976 C CA . VAL A 1 123 ? 14.539 12.922 -9.422 1 55.5 123 V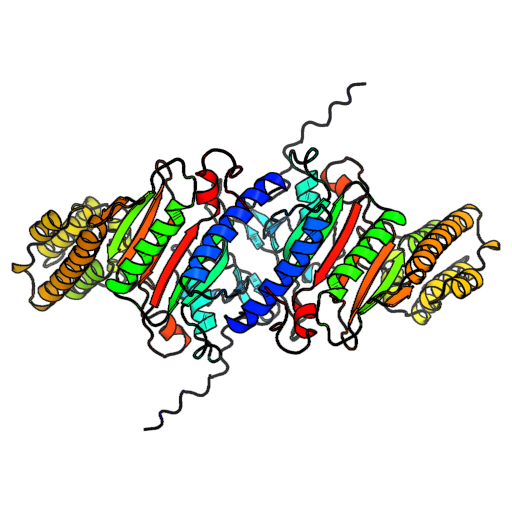AL A CA 1
ATOM 977 C C . VAL A 1 123 ? 13.742 12.742 -8.133 1 55.5 123 VAL A C 1
ATOM 979 O O . VAL A 1 123 ? 14.047 11.852 -7.332 1 55.5 123 VAL A O 1
ATOM 982 N N . ALA A 1 124 ? 12.656 13.5 -8.125 1 65.75 124 ALA A N 1
ATOM 983 C CA . ALA A 1 124 ? 11.914 13.484 -6.867 1 65.75 124 ALA A CA 1
ATOM 984 C C . ALA A 1 124 ? 11.055 12.227 -6.754 1 65.75 124 ALA A C 1
ATOM 986 O O . ALA A 1 124 ? 10.648 11.656 -7.77 1 65.75 124 ALA A O 1
ATOM 987 N N . ARG A 1 125 ? 10.938 11.789 -5.59 1 77.38 125 ARG A N 1
ATOM 988 C CA . ARG A 1 125 ? 10.125 10.625 -5.281 1 77.38 125 ARG A CA 1
ATOM 989 C C . ARG A 1 125 ? 8.656 10.867 -5.637 1 77.38 125 ARG A C 1
ATOM 991 O O . ARG A 1 125 ? 8.102 11.914 -5.305 1 77.38 125 A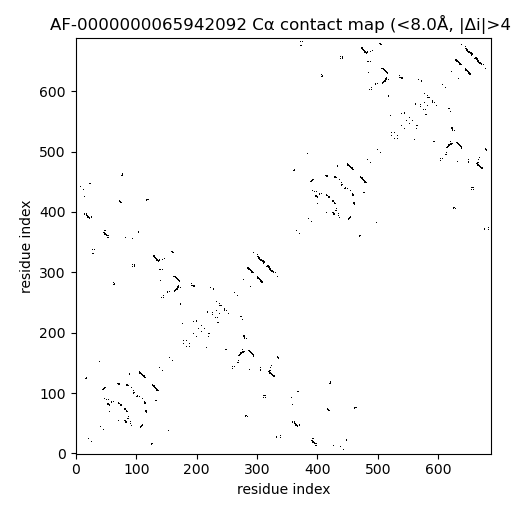RG A O 1
ATOM 998 N N . LYS A 1 126 ? 8.148 9.984 -6.406 1 86.62 126 LYS A N 1
ATOM 999 C CA . LYS A 1 126 ? 6.734 10.047 -6.777 1 86.62 126 LYS A CA 1
ATOM 1000 C C . LYS A 1 126 ? 5.871 9.281 -5.777 1 86.62 126 LYS A C 1
ATOM 1002 O O . LYS A 1 126 ? 4.656 9.484 -5.719 1 86.62 126 LYS A O 1
ATOM 1007 N N . GLU A 1 127 ? 6.504 8.398 -5.102 1 91.75 127 GLU A N 1
ATOM 1008 C CA . GLU A 1 127 ? 5.852 7.602 -4.066 1 91.75 127 GLU A CA 1
ATOM 1009 C C . GLU A 1 127 ? 6.5 7.836 -2.703 1 91.75 127 GLU A C 1
ATOM 1011 O O . GLU A 1 127 ? 7.703 7.625 -2.535 1 91.75 127 GLU A O 1
ATOM 1016 N N . ILE A 1 128 ? 5.672 8.242 -1.759 1 93 128 ILE A N 1
ATOM 1017 C CA . ILE A 1 128 ? 6.176 8.5 -0.415 1 93 128 ILE A CA 1
ATOM 1018 C C . ILE A 1 128 ? 5.418 7.645 0.596 1 93 128 ILE A C 1
ATOM 1020 O O . ILE A 1 128 ? 4.188 7.703 0.669 1 93 128 ILE A O 1
ATOM 1024 N N . LEU A 1 129 ? 6.16 6.816 1.317 1 96.19 129 LEU A N 1
ATOM 1025 C CA . LEU A 1 129 ? 5.574 6.039 2.402 1 96.19 129 LEU A CA 1
ATOM 1026 C C . LEU A 1 129 ? 5.414 6.891 3.658 1 96.19 129 LEU A C 1
ATOM 1028 O O . LEU A 1 129 ? 6.359 7.562 4.082 1 96.19 129 LEU A O 1
ATOM 1032 N N . GLN A 1 130 ? 4.172 6.859 4.184 1 97.19 130 GLN A N 1
ATOM 1033 C CA . GLN A 1 130 ? 3.879 7.672 5.359 1 97.19 130 GLN A CA 1
ATOM 1034 C C . GLN A 1 130 ? 3.299 6.816 6.484 1 97.19 130 GLN A C 1
ATOM 1036 O O . GLN A 1 130 ? 2.65 5.801 6.227 1 97.19 130 GLN A O 1
ATOM 1041 N N . ILE A 1 131 ? 3.586 7.199 7.664 1 98.5 131 ILE A N 1
ATOM 1042 C CA . ILE A 1 131 ? 2.812 6.82 8.836 1 98.5 131 ILE A CA 1
ATOM 1043 C C . ILE A 1 131 ? 2.193 8.062 9.477 1 98.5 131 ILE A C 1
ATOM 1045 O O . ILE A 1 131 ? 2.898 9.031 9.781 1 98.5 131 ILE A O 1
ATOM 1049 N N . GLY A 1 132 ? 0.888 8.055 9.578 1 98.38 132 GLY A N 1
ATOM 1050 C CA . GLY A 1 132 ? 0.189 9.211 10.117 1 98.38 132 GLY A CA 1
ATOM 1051 C C . GLY A 1 132 ? -0.711 8.875 11.289 1 98.38 132 GLY A C 1
ATOM 1052 O O . GLY A 1 132 ? -1.128 7.723 11.445 1 98.38 132 GLY A O 1
ATOM 1053 N N . ALA A 1 133 ? -0.976 9.805 12.086 1 98.75 133 ALA A N 1
ATOM 1054 C CA . ALA A 1 133 ? -1.855 9.688 13.25 1 98.75 133 ALA A CA 1
ATOM 1055 C C . ALA A 1 133 ? -2.857 10.836 13.289 1 98.75 133 ALA A C 1
ATOM 1057 O O . ALA A 1 133 ? -2.51 11.984 13 1 98.75 133 ALA A O 1
ATOM 1058 N N . GLU A 1 134 ? -4.074 10.477 13.555 1 98.38 134 GLU A N 1
ATOM 1059 C CA . GLU A 1 134 ? -5.156 11.453 13.602 1 98.38 134 GLU A CA 1
ATOM 1060 C C . GLU A 1 134 ? -5.93 11.367 14.914 1 98.38 134 GLU A C 1
ATOM 1062 O O . GLU A 1 134 ? -6.289 10.273 15.352 1 98.38 134 GLU A O 1
ATOM 1067 N N . SER A 1 135 ? -6.125 12.469 15.508 1 98.19 135 SER A N 1
ATOM 1068 C CA . SER A 1 135 ? -7.043 12.609 16.625 1 98.19 135 SER A CA 1
ATOM 1069 C C . SER A 1 135 ? -8.352 13.266 16.203 1 98.19 135 SER A C 1
ATOM 1071 O O . SER A 1 135 ? -8.422 14.492 16.062 1 98.19 135 SER A O 1
ATOM 1073 N N . ILE A 1 136 ? -9.305 12.477 16.047 1 96.88 136 ILE A N 1
ATOM 1074 C CA . ILE A 1 136 ? -10.609 12.977 15.633 1 96.88 136 ILE A CA 1
ATOM 1075 C C . ILE A 1 136 ? -11.469 13.258 16.859 1 96.88 136 ILE A C 1
ATOM 1077 O O . ILE A 1 136 ? -11.664 12.383 17.719 1 96.88 136 ILE A O 1
ATOM 1081 N N . GLY A 1 137 ? -11.977 14.383 17.031 1 94.94 137 GLY A N 1
ATOM 1082 C CA . GLY A 1 137 ? -12.781 14.789 18.172 1 94.94 137 GLY A CA 1
ATOM 1083 C C . GLY A 1 137 ? -12.039 15.711 19.125 1 94.94 137 GLY A C 1
ATOM 1084 O O . GLY A 1 137 ? -12.617 16.203 20.094 1 94.94 137 GLY A O 1
ATOM 1085 N N . VAL A 1 138 ? -10.773 15.938 18.828 1 95.25 138 VAL A N 1
ATOM 1086 C CA . VAL A 1 138 ? -9.992 16.766 19.734 1 95.25 138 VAL A CA 1
ATOM 1087 C C . VAL A 1 138 ? -9.023 17.641 18.938 1 95.25 138 VAL A C 1
ATOM 1089 O O . VAL A 1 138 ? -8.453 17.188 17.938 1 95.25 138 VAL A O 1
ATOM 1092 N N . SER A 1 139 ? -8.883 18.891 19.328 1 95.5 139 SER A N 1
ATOM 1093 C CA . SER A 1 139 ? -7.898 19.828 18.797 1 95.5 139 SER A CA 1
ATOM 1094 C C . SER A 1 139 ? -7.496 20.859 19.844 1 95.5 139 SER A C 1
ATOM 1096 O O . SER A 1 139 ? -7.559 20.594 21.047 1 95.5 139 SER A O 1
ATOM 1098 N N . GLY A 1 140 ? -6.871 21.984 19.391 1 95.12 140 GLY A N 1
ATOM 1099 C CA . GLY A 1 140 ? -6.496 23.031 20.328 1 95.12 140 GLY A CA 1
ATOM 1100 C C . GLY A 1 140 ? -5.066 22.922 20.812 1 95.12 140 GLY A C 1
ATOM 1101 O O . GLY A 1 140 ? -4.34 22.016 20.406 1 95.12 140 GLY A O 1
ATOM 1102 N N . LYS A 1 141 ? -4.699 23.844 21.703 1 96.81 141 LYS A N 1
ATOM 1103 C CA . LYS A 1 141 ? -3.312 23.938 22.156 1 96.81 141 LYS A CA 1
ATOM 1104 C C . LYS A 1 141 ? -2.895 22.719 22.938 1 96.81 141 LYS A C 1
ATOM 1106 O O . LYS A 1 141 ? -1.758 22.25 22.828 1 96.81 141 LYS A O 1
ATOM 1111 N N . GLU A 1 142 ? -3.83 22.141 23.75 1 97.69 142 GLU A N 1
ATOM 1112 C CA . GLU A 1 142 ? -3.492 20.984 24.578 1 97.69 142 GLU A CA 1
ATOM 1113 C C . GLU A 1 142 ? -3.182 19.766 23.719 1 97.69 142 GLU A C 1
ATOM 1115 O O . GLU A 1 142 ? -2.215 19.047 23.984 1 97.69 142 GLU A O 1
ATOM 1120 N N . ASN A 1 143 ? -4.035 19.531 22.734 1 98 143 ASN A N 1
ATOM 1121 C CA . ASN A 1 143 ? -3.801 18.391 21.875 1 98 143 ASN A CA 1
ATOM 1122 C C . ASN A 1 143 ? -2.584 18.594 20.984 1 98 143 ASN A C 1
ATOM 1124 O O . ASN A 1 143 ? -1.86 17.641 20.672 1 98 143 ASN A O 1
ATOM 1128 N N . THR A 1 144 ? -2.457 19.812 20.5 1 98.06 144 THR A N 1
ATOM 1129 C CA . THR A 1 144 ? -1.245 20.125 19.75 1 98.06 144 THR A CA 1
ATOM 1130 C C . THR A 1 144 ? -0.002 19.781 20.562 1 98.06 144 THR A C 1
ATOM 1132 O O . THR A 1 144 ? 0.922 19.141 20.062 1 98.06 144 THR A O 1
ATOM 1135 N N . PHE A 1 145 ? -0.015 20.219 21.828 1 98.06 145 PHE A N 1
ATOM 1136 C CA . PHE A 1 145 ? 1.115 19.938 22.703 1 98.06 145 PHE A CA 1
ATOM 1137 C C . PHE A 1 145 ? 1.304 18.438 22.891 1 98.06 145 PHE A C 1
ATOM 1139 O O . PHE A 1 145 ? 2.432 17.938 22.875 1 98.06 145 PHE A O 1
ATOM 1146 N N . LYS A 1 146 ? 0.235 17.734 23.047 1 97.69 146 LYS A N 1
ATOM 1147 C CA . LYS A 1 146 ? 0.282 16.266 23.172 1 97.69 146 LYS A CA 1
ATOM 1148 C C . LYS A 1 146 ? 0.931 15.633 21.953 1 97.69 146 LYS A C 1
ATOM 1150 O O . LYS A 1 146 ? 1.74 14.719 22.078 1 97.69 146 LYS A O 1
ATOM 1155 N N . ILE A 1 147 ? 0.583 16.062 20.797 1 98.19 147 ILE A N 1
ATOM 1156 C CA . ILE A 1 147 ? 1.133 15.555 19.547 1 98.19 147 ILE A CA 1
ATOM 1157 C C . ILE A 1 147 ? 2.635 15.828 19.5 1 98.19 147 ILE A C 1
ATOM 1159 O O . ILE A 1 147 ? 3.416 14.953 1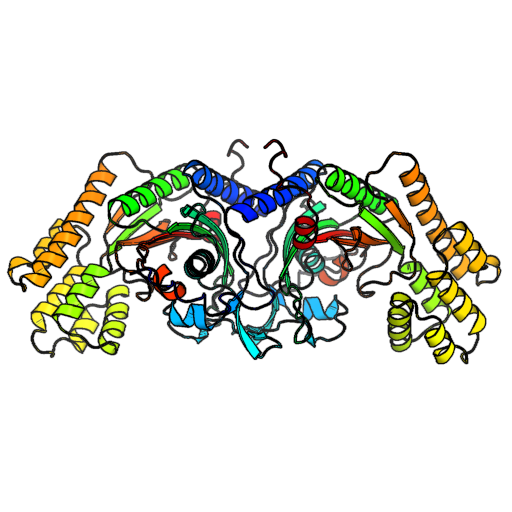9.125 1 98.19 147 ILE A O 1
ATOM 1163 N N . LEU A 1 148 ? 3 17.062 19.891 1 98 148 LEU A N 1
ATOM 1164 C CA . LEU A 1 148 ? 4.418 17.391 19.891 1 98 148 LEU A CA 1
ATOM 1165 C C . LEU A 1 148 ? 5.199 16.484 20.828 1 98 148 LEU A C 1
ATOM 1167 O O . LEU A 1 148 ? 6.305 16.047 20.5 1 98 148 LEU A O 1
ATOM 1171 N N . GLU A 1 149 ? 4.629 16.172 21.938 1 97.62 149 GLU A N 1
ATOM 1172 C CA . GLU A 1 149 ? 5.266 15.258 22.875 1 97.62 149 GLU A CA 1
ATOM 1173 C C . GLU A 1 149 ? 5.395 13.852 22.281 1 97.62 149 GLU A C 1
ATOM 1175 O O . GLU A 1 149 ? 6.414 13.188 22.469 1 97.62 149 GLU A O 1
ATOM 1180 N N . GLU A 1 150 ? 4.359 13.469 21.703 1 97.88 150 GLU A N 1
ATOM 1181 C CA . GLU A 1 150 ? 4.352 12.172 21.031 1 97.88 150 GLU A CA 1
ATOM 1182 C C . GLU A 1 150 ? 5.453 12.094 19.969 1 97.88 150 GLU A C 1
ATOM 1184 O O . GLU A 1 150 ? 6.164 11.094 19.891 1 97.88 150 GLU A O 1
ATOM 1189 N N . LEU A 1 151 ? 5.602 13.117 19.219 1 98.06 151 LEU A N 1
ATOM 1190 C CA . LEU A 1 151 ? 6.645 13.18 18.203 1 98.06 151 LEU A CA 1
ATOM 1191 C C . LEU A 1 151 ? 8.031 13.148 18.844 1 98.06 151 LEU A C 1
ATOM 1193 O O . LEU A 1 151 ? 8.938 12.492 18.328 1 98.06 151 LEU A O 1
ATOM 1197 N N . ASP A 1 152 ? 8.125 13.844 19.922 1 97.56 152 ASP A N 1
ATOM 1198 C CA . ASP A 1 152 ? 9.398 13.844 20.641 1 97.56 152 ASP A CA 1
ATOM 1199 C C . ASP A 1 152 ? 9.766 12.438 21.094 1 97.56 152 ASP A C 1
ATOM 1201 O O . ASP A 1 152 ? 10.93 12.039 21.031 1 97.56 152 ASP A O 1
ATOM 1205 N N . GLU A 1 153 ? 8.828 11.711 21.594 1 97.25 153 GLU A N 1
ATOM 1206 C CA . GLU A 1 153 ? 9.062 10.328 22 1 97.25 153 GLU A CA 1
ATOM 1207 C C . GLU A 1 153 ? 9.461 9.453 20.828 1 97.25 153 GLU A C 1
ATOM 1209 O O . GLU A 1 153 ? 10.414 8.68 20.906 1 97.25 153 GLU A O 1
ATOM 1214 N N . ILE A 1 154 ? 8.766 9.539 19.734 1 97.44 154 ILE A N 1
ATOM 1215 C CA . ILE A 1 154 ? 9.062 8.758 18.547 1 97.44 154 ILE A CA 1
ATOM 1216 C C . ILE A 1 154 ? 10.492 9.031 18.078 1 97.44 154 ILE A C 1
ATOM 1218 O O . ILE A 1 154 ? 11.266 8.102 17.859 1 97.44 154 ILE A O 1
ATOM 1222 N N . ILE A 1 155 ? 10.812 10.297 18.031 1 95.31 155 ILE A N 1
ATOM 1223 C CA . ILE A 1 155 ? 12.117 10.703 17.516 1 95.31 155 ILE A CA 1
ATOM 1224 C C . ILE A 1 155 ? 13.211 10.227 18.469 1 95.31 155 ILE A C 1
ATOM 1226 O O . ILE A 1 155 ? 14.305 9.852 18.031 1 95.31 155 ILE A O 1
ATOM 1230 N N . SER A 1 156 ? 12.945 10.227 19.719 1 94.5 156 SER A N 1
ATOM 1231 C CA . SER A 1 156 ? 13.93 9.812 20.703 1 94.5 156 SER A CA 1
ATOM 1232 C C . SER A 1 156 ? 14.289 8.336 20.547 1 94.5 156 SER A C 1
ATOM 1234 O O . SER A 1 156 ? 15.359 7.898 20.984 1 94.5 156 SER A O 1
ATOM 1236 N N . LEU A 1 157 ? 13.469 7.562 19.938 1 94.75 157 LEU A N 1
ATOM 1237 C CA . LEU A 1 157 ? 13.688 6.129 19.781 1 94.75 157 LEU A CA 1
ATOM 1238 C C . LEU A 1 157 ? 14.398 5.84 18.453 1 94.75 157 LEU A C 1
ATOM 1240 O O . LEU A 1 157 ? 14.797 4.699 18.203 1 94.75 157 LEU A O 1
ATOM 1244 N N . LEU A 1 158 ? 14.492 6.824 17.625 1 92 158 LEU A N 1
ATOM 1245 C CA . LEU A 1 158 ? 15.109 6.637 16.328 1 92 158 LEU A CA 1
ATOM 1246 C C . LEU A 1 158 ? 16.547 7.133 16.328 1 92 158 LEU A C 1
ATOM 1248 O O . LEU A 1 158 ? 16.844 8.188 16.891 1 92 158 LEU A O 1
ATOM 1252 N N . PRO A 1 159 ? 17.391 6.348 15.805 1 88.19 159 PRO A N 1
ATOM 1253 C CA . PRO A 1 159 ? 18.797 6.777 15.734 1 88.19 159 PRO A CA 1
ATOM 1254 C C . PRO A 1 159 ? 19.047 7.777 14.609 1 88.19 159 PRO A C 1
ATOM 1256 O O . PRO A 1 159 ? 19.703 7.449 13.617 1 88.19 159 PRO A O 1
ATOM 1259 N N . LEU A 1 160 ? 18.688 8.938 14.828 1 86.5 160 LEU A N 1
ATOM 1260 C CA . LEU A 1 160 ? 18.844 9.969 13.805 1 86.5 160 LEU A CA 1
ATOM 1261 C C . LEU A 1 160 ? 20.203 10.633 13.906 1 86.5 160 LEU A C 1
ATOM 1263 O O . LEU A 1 160 ? 20.703 10.867 15.008 1 86.5 160 LEU A O 1
ATOM 1267 N N . GLU A 1 161 ? 20.719 10.852 12.828 1 81.31 161 GLU A N 1
ATOM 1268 C CA . GLU A 1 161 ? 22.016 11.5 12.758 1 81.31 161 GLU A CA 1
ATOM 1269 C C . GLU A 1 161 ? 21.922 12.969 13.141 1 81.31 161 GLU A C 1
ATOM 1271 O O . GLU A 1 161 ? 22.812 13.508 13.805 1 81.31 161 GLU A O 1
ATOM 1276 N N . ASN A 1 162 ? 20.891 13.539 12.688 1 83.69 162 ASN A N 1
ATOM 1277 C CA . ASN A 1 162 ? 20.719 14.977 12.852 1 83.69 162 ASN A CA 1
ATOM 1278 C C . ASN A 1 162 ? 19.531 15.305 13.766 1 83.69 162 ASN A C 1
ATOM 1280 O O . ASN A 1 162 ? 18.625 14.484 13.938 1 83.69 162 ASN A O 1
ATOM 1284 N N . LYS A 1 163 ? 19.688 16.453 14.258 1 89.56 163 LYS A N 1
ATOM 1285 C CA . LYS A 1 163 ? 18.609 16.938 15.125 1 89.56 163 LYS A CA 1
ATOM 1286 C C . LYS A 1 163 ? 17.391 17.359 14.32 1 89.56 163 LYS A C 1
ATOM 1288 O O . LYS A 1 163 ? 17.531 17.922 13.227 1 89.56 163 LYS A O 1
ATOM 1293 N N . LEU A 1 164 ? 16.266 17.094 14.867 1 94.69 164 LEU A N 1
ATOM 1294 C CA . LEU A 1 164 ? 15.008 17.5 14.25 1 94.69 164 LEU A CA 1
ATOM 1295 C C . LEU A 1 164 ? 14.531 18.828 14.82 1 94.69 164 LEU A C 1
ATOM 1297 O O . LEU A 1 164 ? 14.594 19.047 16.031 1 94.69 164 LEU A O 1
ATOM 1301 N N . THR A 1 165 ? 14.148 19.734 13.945 1 95.38 165 THR A N 1
ATOM 1302 C CA . THR A 1 165 ? 13.547 21 14.336 1 95.38 165 THR A CA 1
ATOM 1303 C C . THR A 1 165 ? 12.086 21.078 13.891 1 95.38 165 THR A C 1
ATOM 1305 O O . THR A 1 165 ? 11.781 20.875 12.711 1 95.38 165 THR A O 1
ATOM 1308 N N . LEU A 1 166 ? 11.266 21.344 14.836 1 95.81 166 LEU A N 1
ATOM 1309 C CA . LEU A 1 166 ? 9.852 21.547 14.547 1 95.81 166 LEU A CA 1
ATOM 1310 C C . LEU A 1 166 ? 9.523 23.031 14.414 1 95.81 166 LEU A C 1
ATOM 1312 O O . LEU A 1 166 ? 9.859 23.828 15.297 1 95.81 166 LEU A O 1
ATOM 1316 N N . VAL A 1 167 ? 8.883 23.359 13.344 1 93.44 167 VAL A N 1
ATOM 1317 C CA . VAL A 1 167 ? 8.414 24.719 13.102 1 93.44 167 VAL A CA 1
ATOM 1318 C C . VAL A 1 167 ? 6.906 24.797 13.344 1 93.44 167 VAL A C 1
ATOM 1320 O O . VAL A 1 167 ? 6.125 24.141 12.648 1 93.44 167 VAL A O 1
ATOM 1323 N N . LEU A 1 168 ? 6.555 25.562 14.297 1 95.06 168 LEU A N 1
ATOM 1324 C CA . LEU A 1 168 ? 5.156 25.688 14.688 1 95.06 168 LEU A CA 1
ATOM 1325 C C . LEU A 1 168 ? 4.562 26.984 14.156 1 95.06 168 LEU A C 1
ATOM 1327 O O . LEU A 1 168 ? 5.168 28.062 14.281 1 95.06 168 LEU A O 1
ATOM 1331 N N . GLY A 1 169 ? 3.426 26.906 13.492 1 92.88 169 GLY A N 1
ATOM 1332 C CA . GLY A 1 169 ? 2.654 28.047 13.031 1 92.88 169 GLY A CA 1
ATOM 1333 C C . GLY A 1 169 ? 1.19 27.969 13.422 1 92.88 169 GLY A C 1
ATOM 1334 O O . GLY A 1 169 ? 0.808 27.172 14.273 1 92.88 169 GLY A O 1
ATOM 1335 N N . ASN A 1 170 ? 0.463 28.891 12.969 1 93.19 170 ASN A N 1
ATOM 1336 C CA . ASN A 1 170 ? -0.983 28.938 13.156 1 93.19 170 ASN A CA 1
ATOM 1337 C C . ASN A 1 170 ? -1.672 29.703 12.023 1 93.19 170 ASN A C 1
ATOM 1339 O O . ASN A 1 170 ? -1.485 30.906 11.883 1 93.19 170 ASN A O 1
ATOM 1343 N N . VAL A 1 171 ? -2.51 29.016 11.375 1 91.44 171 VAL A N 1
ATOM 1344 C CA . VAL A 1 171 ? -3.092 29.609 10.172 1 91.44 171 VAL A CA 1
ATOM 1345 C C . VAL A 1 171 ? -4.105 30.672 10.57 1 91.44 171 VAL A C 1
ATOM 1347 O O . VAL A 1 171 ? -4.453 31.531 9.758 1 91.44 171 VAL A O 1
ATOM 1350 N N . ASN A 1 172 ? -4.605 30.625 11.797 1 92 172 ASN A N 1
ATOM 1351 C CA . ASN A 1 172 ? -5.652 31.531 12.234 1 92 172 ASN A CA 1
ATOM 1352 C C . ASN A 1 172 ? -5.133 32.969 12.352 1 92 172 ASN A C 1
ATOM 1354 O O . ASN A 1 172 ? -5.914 33.906 12.312 1 92 172 ASN A O 1
ATOM 1358 N N . LEU A 1 173 ? -3.828 33.125 12.57 1 90.88 173 LEU A N 1
ATOM 1359 C CA . LEU A 1 173 ? -3.289 34.469 12.602 1 90.88 173 LEU A CA 1
ATOM 1360 C C . LEU A 1 173 ? -3.492 35.188 11.258 1 90.88 173 LEU A C 1
ATOM 1362 O O . LEU A 1 173 ? -4.027 36.281 11.203 1 90.88 173 LEU A O 1
ATOM 1366 N N . PHE A 1 174 ? -3.105 34.438 10.281 1 90.75 174 PHE A N 1
ATOM 1367 C CA . PHE A 1 174 ? -3.275 34.938 8.922 1 90.75 174 PHE A CA 1
ATOM 1368 C C . PHE A 1 174 ? -4.754 35.094 8.594 1 90.75 174 PHE A C 1
ATOM 1370 O O . PHE A 1 174 ? -5.16 36.125 8.031 1 90.75 174 PHE A O 1
ATOM 1377 N N . GLN A 1 175 ? -5.523 34.156 8.922 1 90.56 175 GLN A N 1
ATOM 1378 C CA . GLN A 1 175 ? -6.949 34.188 8.617 1 90.56 175 GLN A CA 1
ATOM 1379 C C . GLN A 1 175 ? -7.637 35.375 9.297 1 90.56 175 GLN A C 1
ATOM 1381 O O . GLN A 1 175 ? -8.516 36 8.711 1 90.56 175 GLN A O 1
ATOM 1386 N N . SER A 1 176 ? -7.258 35.688 10.484 1 92.19 176 SER A N 1
ATOM 1387 C CA . SER A 1 176 ? -7.828 36.812 11.211 1 92.19 176 SER A CA 1
ATOM 1388 C C . SER A 1 176 ? -7.516 38.125 10.523 1 92.19 176 SER A C 1
ATOM 1390 O O . SER A 1 176 ? -8.359 39.031 10.461 1 92.19 176 SER A O 1
ATOM 1392 N N . ILE A 1 177 ? -6.34 38.219 10.031 1 90.69 177 ILE A N 1
ATOM 1393 C CA . ILE A 1 177 ? -5.902 39.438 9.352 1 90.69 177 ILE A CA 1
ATOM 1394 C C . ILE A 1 177 ? -6.688 39.594 8.047 1 90.69 177 ILE A C 1
ATOM 1396 O O . ILE A 1 177 ? -7.238 40.688 7.793 1 90.69 177 ILE A O 1
ATOM 1400 N N . VAL A 1 178 ? -6.754 38.531 7.273 1 90.19 178 VAL A N 1
ATOM 1401 C CA . VAL A 1 178 ? -7.398 38.656 5.969 1 90.19 178 VAL A CA 1
ATOM 1402 C C . VAL A 1 178 ? -8.891 38.938 6.156 1 90.19 178 VAL A C 1
ATOM 1404 O O . VAL A 1 178 ? -9.5 39.656 5.355 1 90.19 178 VAL A O 1
ATOM 1407 N N . GLN A 1 179 ? -9.453 38.375 7.176 1 89.88 179 GLN A N 1
ATOM 1408 C CA . GLN A 1 179 ? -10.852 38.656 7.469 1 89.88 179 GLN A CA 1
ATOM 1409 C C . GLN A 1 179 ? -11.07 40.094 7.855 1 89.88 179 GLN A C 1
ATOM 1411 O O . GLN A 1 179 ? -12.031 40.719 7.41 1 89.88 179 GLN A O 1
ATOM 1416 N N . GLU A 1 180 ? -10.211 40.625 8.664 1 88.38 180 GLU A N 1
ATOM 1417 C CA . GLU A 1 180 ? -10.297 42 9.117 1 88.38 180 GLU A CA 1
ATOM 1418 C C . GLU A 1 180 ? -10.242 42.969 7.934 1 88.38 180 GLU A C 1
ATOM 1420 O O . GLU A 1 180 ? -10.969 43.969 7.91 1 88.38 180 GLU A O 1
ATOM 1425 N N . PHE A 1 181 ? -9.453 42.656 6.996 1 89.19 181 PHE A N 1
ATOM 1426 C CA . PHE A 1 181 ? -9.242 43.562 5.883 1 89.19 181 PHE A CA 1
ATOM 1427 C C . PHE A 1 181 ? -10.117 43.188 4.695 1 89.19 181 PHE A C 1
ATOM 1429 O O . PHE A 1 181 ? -9.984 43.75 3.611 1 89.19 181 PHE A O 1
ATOM 1436 N N . GLU A 1 182 ? -10.898 42.188 4.852 1 88.62 182 GLU A N 1
ATOM 1437 C CA . GLU A 1 182 ? -11.898 41.75 3.877 1 88.62 182 GLU A CA 1
ATOM 1438 C C . GLU A 1 182 ? -11.258 41.469 2.52 1 88.62 182 GLU A C 1
ATOM 1440 O O . GLU A 1 182 ? -11.727 41.969 1.494 1 88.62 182 GLU A O 1
ATOM 1445 N N . LEU A 1 183 ? -10.25 40.781 2.619 1 88.75 183 LEU A N 1
ATOM 1446 C CA . LEU A 1 183 ? -9.562 40.438 1.381 1 88.75 183 LEU A CA 1
ATOM 1447 C C . LEU A 1 183 ? -10.344 39.406 0.581 1 88.75 183 LEU A C 1
ATOM 1449 O O . LEU A 1 183 ? -11.008 38.531 1.157 1 88.75 183 LEU A O 1
ATOM 1453 N N . LYS A 1 184 ? -10.195 39.531 -0.736 1 89.31 184 LYS A N 1
ATOM 1454 C CA . LYS A 1 184 ? -10.859 38.594 -1.641 1 89.31 184 LYS A CA 1
ATOM 1455 C C . LYS A 1 184 ? -10.078 37.281 -1.746 1 89.31 184 LYS A C 1
ATOM 1457 O O . LYS A 1 184 ? -8.883 37.25 -1.446 1 89.31 184 LYS A O 1
ATOM 1462 N N . GLN A 1 185 ? -10.773 36.25 -2.213 1 85.56 185 GLN A N 1
ATOM 1463 C CA . GLN A 1 185 ? -10.203 34.906 -2.283 1 85.56 185 GLN A CA 1
ATOM 1464 C C . GLN A 1 185 ? -8.93 34.875 -3.131 1 85.56 185 GLN A C 1
ATOM 1466 O O . GLN A 1 185 ? -7.945 34.25 -2.771 1 85.56 185 GLN A O 1
ATOM 1471 N N . ASN A 1 186 ? -9.016 35.531 -4.199 1 86.56 186 ASN A N 1
ATOM 1472 C CA . ASN A 1 186 ? -7.848 35.562 -5.07 1 86.56 186 ASN A CA 1
ATOM 1473 C C . ASN A 1 186 ? -6.668 36.25 -4.383 1 86.56 186 ASN A C 1
ATOM 1475 O O . ASN A 1 186 ? -5.52 35.844 -4.547 1 86.56 186 ASN A O 1
ATOM 1479 N N . GLU A 1 187 ? -6.922 37.281 -3.627 1 87.5 187 GLU A N 1
ATOM 1480 C CA . GLU A 1 187 ? -5.887 37.969 -2.875 1 87.5 187 GLU A CA 1
ATOM 1481 C C . GLU A 1 187 ? -5.301 37.062 -1.783 1 87.5 187 GLU A C 1
ATOM 1483 O O . GLU A 1 187 ? -4.09 37.094 -1.548 1 87.5 187 GLU A O 1
ATOM 1488 N N . ILE A 1 188 ? -6.168 36.375 -1.206 1 86.88 188 ILE A N 1
ATOM 1489 C CA . ILE A 1 188 ? -5.766 35.469 -0.128 1 86.88 188 ILE A CA 1
ATOM 1490 C C . ILE A 1 188 ? -4.805 34.406 -0.668 1 86.88 188 ILE A C 1
ATOM 1492 O O . ILE A 1 188 ? -3.787 34.125 -0.041 1 86.88 188 ILE A O 1
ATOM 1496 N N . GLU A 1 189 ? -5.082 33.906 -1.769 1 83.12 189 GLU A N 1
ATOM 1497 C CA . GLU A 1 189 ? -4.23 32.906 -2.389 1 83.12 189 GLU A CA 1
ATOM 1498 C C . GLU A 1 189 ? -2.854 33.469 -2.721 1 83.12 189 GLU A C 1
ATOM 1500 O O . GLU A 1 189 ? -1.834 32.812 -2.475 1 83.12 189 GLU A O 1
ATOM 1505 N N . ILE A 1 190 ? -2.875 34.625 -3.26 1 85.5 190 ILE A N 1
ATOM 1506 C CA . ILE A 1 190 ? -1.625 35.281 -3.617 1 85.5 190 ILE A CA 1
ATOM 1507 C C . ILE A 1 190 ? -0.803 35.531 -2.357 1 85.5 190 ILE A C 1
ATOM 1509 O O . ILE A 1 190 ? 0.392 35.25 -2.314 1 85.5 190 ILE A O 1
ATOM 1513 N N . LEU A 1 191 ? -1.417 36.062 -1.355 1 87.5 191 LEU A N 1
ATOM 1514 C CA . LEU A 1 191 ? -0.736 36.406 -0.112 1 87.5 191 LEU A CA 1
ATOM 1515 C C . LEU A 1 191 ? -0.181 35.156 0.565 1 87.5 191 LEU A C 1
ATOM 1517 O O . LEU A 1 191 ? 0.939 35.156 1.079 1 87.5 191 LEU A O 1
ATOM 1521 N N . SER A 1 192 ? -1.028 34.125 0.593 1 85.69 192 SER A N 1
ATOM 1522 C CA . SER A 1 192 ? -0.602 32.875 1.229 1 85.69 192 SER A CA 1
ATOM 1523 C C . SER A 1 192 ? 0.673 32.344 0.587 1 85.69 192 SER A C 1
ATOM 1525 O O . SER A 1 192 ? 1.586 31.906 1.286 1 85.69 192 SER A O 1
ATOM 1527 N N . LYS A 1 193 ? 0.692 32.406 -0.679 1 83.12 193 LYS A N 1
ATOM 1528 C CA . LYS A 1 193 ? 1.858 31.938 -1.417 1 83.12 193 LYS A CA 1
ATOM 1529 C C . LYS A 1 193 ? 3.078 32.812 -1.137 1 83.12 193 LYS A C 1
ATOM 1531 O O . LYS A 1 193 ? 4.172 32.281 -0.887 1 83.12 193 LYS A O 1
ATOM 1536 N N . LEU A 1 194 ? 2.916 34.062 -1.188 1 86.12 194 LEU A N 1
ATOM 1537 C CA . LEU A 1 194 ? 4.016 35 -1.005 1 86.12 194 LEU A CA 1
ATOM 1538 C C . LEU A 1 194 ? 4.547 34.969 0.422 1 86.12 194 LEU A C 1
ATOM 1540 O O . LEU A 1 194 ? 5.754 35.094 0.645 1 86.12 194 LEU A O 1
ATOM 1544 N N . LEU A 1 195 ? 3.686 34.781 1.389 1 86.81 195 LEU A N 1
ATOM 1545 C CA . LEU A 1 195 ? 4.098 34.688 2.783 1 86.81 195 LEU A CA 1
ATOM 1546 C C . LEU A 1 195 ? 4.898 33.406 3.016 1 86.81 195 LEU A C 1
ATOM 1548 O O . LEU A 1 195 ? 5.918 33.406 3.711 1 86.81 195 LEU A O 1
ATOM 1552 N N . TYR A 1 196 ? 4.426 32.375 2.414 1 81 196 TYR A N 1
ATOM 1553 C CA . TYR A 1 196 ? 5.145 31.125 2.535 1 81 196 TYR A CA 1
ATOM 1554 C C . TYR A 1 196 ? 6.547 31.234 1.945 1 81 196 TYR A C 1
ATOM 1556 O O . TYR A 1 196 ? 7.496 30.656 2.475 1 81 196 TYR A O 1
ATOM 1564 N N . GLN A 1 197 ? 6.598 31.984 0.881 1 83.5 197 GLN A N 1
ATOM 1565 C CA . GLN A 1 197 ? 7.879 32.188 0.225 1 83.5 197 GLN A CA 1
ATOM 1566 C C . GLN A 1 197 ? 8.68 33.312 0.926 1 83.5 197 GLN A C 1
ATOM 1568 O O . GLN A 1 197 ? 9.797 33.625 0.519 1 83.5 197 GLN A O 1
ATOM 1573 N N . LYS A 1 198 ? 8.094 33.938 1.874 1 87.5 198 LYS A N 1
ATOM 1574 C CA . LYS A 1 198 ? 8.695 35.031 2.643 1 87.5 198 LYS A CA 1
ATOM 1575 C C . LYS A 1 198 ? 9.07 36.188 1.736 1 87.5 198 LYS A C 1
ATOM 1577 O O . LYS A 1 198 ? 10.133 36.781 1.906 1 87.5 198 LYS A O 1
ATOM 1582 N N . ASN A 1 199 ? 8.242 36.438 0.795 1 88.44 199 ASN A N 1
ATOM 1583 C CA . ASN A 1 199 ? 8.477 37.5 -0.164 1 88.44 199 ASN A CA 1
ATOM 1584 C C . ASN A 1 199 ? 7.719 38.781 0.222 1 88.44 199 ASN A C 1
ATOM 1586 O O . ASN A 1 199 ? 6.805 39.188 -0.487 1 88.44 199 ASN A O 1
ATOM 1590 N N . VAL A 1 200 ? 8.211 39.5 1.133 1 87.69 200 VAL A N 1
ATOM 1591 C CA . VAL A 1 200 ? 7.562 40.688 1.686 1 87.69 200 VAL A CA 1
ATOM 1592 C C . VAL A 1 200 ? 7.598 41.812 0.665 1 87.69 200 VAL A C 1
ATOM 1594 O O . VAL A 1 200 ? 6.668 42.625 0.584 1 87.69 200 VAL A O 1
ATOM 1597 N N . ASN A 1 201 ? 8.625 41.844 -0.106 1 90.19 201 ASN A N 1
ATOM 1598 C CA . ASN A 1 201 ? 8.758 42.906 -1.122 1 90.19 201 ASN A CA 1
ATOM 1599 C C . ASN A 1 201 ? 7.617 42.844 -2.131 1 90.19 201 ASN A C 1
ATOM 1601 O O . ASN A 1 201 ? 7.039 43.875 -2.482 1 90.19 201 ASN A O 1
ATOM 1605 N N . GLU A 1 202 ? 7.406 41.688 -2.562 1 91.44 202 GLU A N 1
ATOM 1606 C CA . GLU A 1 202 ? 6.324 41.5 -3.531 1 91.44 202 GLU A CA 1
ATOM 1607 C C . GLU A 1 202 ? 4.969 41.812 -2.904 1 91.44 202 GLU A C 1
ATOM 1609 O O . GLU A 1 202 ? 4.07 42.312 -3.57 1 91.44 202 GLU A O 1
ATOM 1614 N N . ILE A 1 203 ? 4.82 41.469 -1.673 1 89.31 203 ILE A N 1
ATOM 1615 C CA . ILE A 1 203 ? 3.582 41.781 -0.964 1 89.31 203 ILE A CA 1
ATOM 1616 C C . ILE A 1 203 ? 3.371 43.312 -0.924 1 89.31 203 ILE A C 1
ATOM 1618 O O . ILE A 1 203 ? 2.271 43.781 -1.198 1 89.31 203 ILE A O 1
ATOM 1622 N N . GLN A 1 204 ? 4.398 44.031 -0.683 1 89.06 204 GLN A N 1
ATOM 1623 C CA . GLN A 1 204 ? 4.332 45.5 -0.645 1 89.06 204 GLN A CA 1
ATOM 1624 C C . GLN A 1 204 ? 3.99 46.062 -2.018 1 89.06 204 GLN A C 1
ATOM 1626 O O . GLN A 1 204 ? 3.211 47 -2.125 1 89.06 204 GLN A O 1
ATOM 1631 N N . LYS A 1 205 ? 4.527 45.5 -2.975 1 89.75 205 LYS A N 1
ATOM 1632 C CA . LYS A 1 205 ? 4.293 45.969 -4.34 1 89.75 205 LYS A CA 1
ATOM 1633 C C . LYS A 1 205 ? 2.834 45.781 -4.742 1 89.75 205 LYS A C 1
ATOM 1635 O O . LYS A 1 205 ? 2.234 46.656 -5.367 1 89.75 205 LYS A O 1
ATOM 1640 N N . ILE A 1 206 ? 2.307 44.656 -4.371 1 88 206 ILE A N 1
ATOM 1641 C CA . ILE A 1 206 ? 0.972 44.281 -4.828 1 88 206 ILE A CA 1
ATOM 1642 C C . ILE A 1 206 ? -0.082 44.969 -3.951 1 88 206 ILE A C 1
ATOM 1644 O O . ILE A 1 206 ? -1.101 45.438 -4.453 1 88 206 ILE A O 1
ATOM 1648 N N . PHE A 1 207 ? 0.182 45.062 -2.668 1 85.5 207 PHE A N 1
ATOM 1649 C CA . PHE A 1 207 ? -0.879 45.469 -1.752 1 85.5 207 PHE A CA 1
ATOM 1650 C C . PHE A 1 207 ? -0.567 46.812 -1.119 1 85.5 207 PHE A C 1
ATOM 1652 O O . PHE A 1 207 ? -1.361 47.344 -0.333 1 85.5 207 PHE A O 1
ATOM 1659 N N . GLY A 1 208 ? 0.554 47.375 -1.481 1 80.31 208 GLY A N 1
ATOM 1660 C CA . GLY A 1 208 ? 1.001 48.625 -0.868 1 80.31 208 GLY A CA 1
ATOM 1661 C C . GLY A 1 208 ? 0.129 49.812 -1.224 1 80.31 208 GLY A C 1
ATOM 1662 O O . GLY A 1 208 ? 0.136 50.844 -0.522 1 80.31 208 GLY A O 1
ATOM 1663 N N . GLU A 1 209 ? -0.575 49.75 -2.242 1 76.69 209 GLU A N 1
ATOM 1664 C CA . GLU A 1 209 ? -1.364 50.906 -2.666 1 76.69 209 GLU A CA 1
ATOM 1665 C C . GLU A 1 209 ? -2.82 50.75 -2.229 1 76.69 209 GLU A C 1
ATOM 1667 O O . GLU A 1 209 ? -3.629 51.656 -2.455 1 76.69 209 GLU A O 1
ATOM 1672 N N . LYS A 1 210 ? -3.023 49.688 -1.598 1 70.75 210 LYS A N 1
ATOM 1673 C CA . LYS A 1 210 ? -4.402 49.5 -1.163 1 70.75 210 LYS A CA 1
ATOM 1674 C C . LYS A 1 210 ? -4.715 50.344 0.072 1 70.75 210 LYS A C 1
ATOM 1676 O O . LYS A 1 210 ? -3.805 50.781 0.786 1 70.75 210 LYS A O 1
ATOM 1681 N N . LYS A 1 211 ? -6.02 50.781 0.257 1 64.62 211 LYS A N 1
ATOM 1682 C CA . LYS A 1 211 ? -6.461 51.438 1.471 1 64.62 211 LYS A CA 1
ATOM 1683 C C . LYS A 1 211 ? -6.109 50.625 2.715 1 64.62 211 LYS A C 1
ATOM 1685 O O . LYS A 1 211 ? -6.285 49.406 2.738 1 64.62 211 LYS A O 1
ATOM 1690 N N . ASN A 1 212 ? -5.75 51.25 3.84 1 67.94 212 ASN A N 1
ATOM 1691 C CA . ASN A 1 212 ? -5.359 50.625 5.102 1 67.94 212 ASN A CA 1
ATOM 1692 C C . ASN A 1 212 ? -4.238 49.625 4.902 1 67.94 212 ASN A C 1
ATOM 1694 O O . ASN A 1 212 ? -4.109 48.656 5.684 1 67.94 212 ASN A O 1
ATOM 1698 N N . HIS A 1 213 ? -3.52 50.031 3.877 1 77.69 213 HIS A N 1
ATOM 1699 C CA . HIS A 1 213 ? -2.469 49.125 3.428 1 77.69 213 HIS A CA 1
ATOM 1700 C C . HIS A 1 213 ? -1.312 49.094 4.422 1 77.69 213 HIS A C 1
ATOM 1702 O O . HIS A 1 213 ? -0.647 48.062 4.57 1 77.69 213 HIS A O 1
ATOM 1708 N N . THR A 1 214 ? -1.231 50.125 5.121 1 82.75 214 THR A N 1
ATOM 1709 C CA . THR A 1 214 ? -0.057 50.188 5.98 1 82.75 214 THR A CA 1
ATOM 1710 C C . THR A 1 214 ? -0.146 49.156 7.102 1 82.75 214 THR A C 1
ATOM 1712 O O . THR A 1 214 ? 0.812 48.438 7.352 1 82.75 214 THR A O 1
ATOM 1715 N N . ASP A 1 215 ? -1.376 49.094 7.719 1 87.19 215 ASP A N 1
ATOM 1716 C CA . ASP A 1 215 ? -1.569 48.125 8.789 1 87.19 215 ASP A CA 1
ATOM 1717 C C . ASP A 1 215 ? -1.487 46.719 8.25 1 87.19 215 ASP A C 1
ATOM 1719 O O . ASP A 1 215 ? -0.89 45.844 8.883 1 87.19 215 ASP A O 1
ATOM 1723 N N . LEU A 1 216 ? -2.098 46.562 7.129 1 89.56 216 LEU A N 1
ATOM 1724 C CA . LEU A 1 216 ? -2.09 45.25 6.52 1 89.56 216 LEU A CA 1
ATOM 1725 C C . LEU A 1 216 ? -0.663 44.781 6.25 1 89.56 216 LEU A C 1
ATOM 1727 O O . LEU A 1 216 ? -0.286 43.688 6.629 1 89.56 216 LEU A O 1
ATOM 1731 N N . ILE A 1 217 ? 0.129 45.625 5.641 1 89.56 217 ILE A N 1
ATOM 1732 C CA . ILE A 1 217 ? 1.503 45.281 5.277 1 89.56 217 ILE A CA 1
ATOM 1733 C C . ILE A 1 217 ? 2.33 45.062 6.539 1 89.56 217 ILE A C 1
ATOM 1735 O O . ILE A 1 217 ? 3.152 44.125 6.594 1 89.56 217 ILE A O 1
ATOM 1739 N N . ARG A 1 218 ? 2.146 45.875 7.492 1 89.81 218 ARG A N 1
ATOM 1740 C CA . ARG A 1 218 ? 2.848 45.719 8.758 1 89.81 218 ARG A CA 1
ATOM 1741 C C . ARG A 1 218 ? 2.553 44.344 9.383 1 89.81 218 ARG A C 1
ATOM 1743 O O . ARG A 1 218 ? 3.469 43.656 9.82 1 89.81 218 ARG A O 1
ATOM 1750 N N . LEU A 1 219 ? 1.287 44.062 9.477 1 90.75 219 LEU A N 1
ATOM 1751 C CA . LEU A 1 219 ? 0.869 42.812 10.086 1 90.75 219 LEU A CA 1
ATOM 1752 C C . LEU A 1 219 ? 1.443 41.625 9.32 1 90.75 219 LEU A C 1
ATOM 1754 O O . LEU A 1 219 ? 2.006 40.688 9.922 1 90.75 219 LEU A O 1
ATOM 1758 N N . LEU A 1 220 ? 1.362 41.688 8.047 1 90.5 220 LEU A N 1
ATOM 1759 C CA . LEU A 1 220 ? 1.857 40.594 7.211 1 90.5 220 LEU A CA 1
ATOM 1760 C C . LEU A 1 220 ? 3.373 40.469 7.32 1 90.5 220 LEU A C 1
ATOM 1762 O O . LEU A 1 220 ? 3.908 39.344 7.398 1 90.5 220 LEU A O 1
ATOM 1766 N N . SER A 1 221 ? 4.008 41.562 7.32 1 89.12 221 SER A N 1
ATOM 1767 C CA . SER A 1 221 ? 5.461 41.562 7.473 1 89.12 221 SER A CA 1
ATOM 1768 C C . SER A 1 221 ? 5.879 41 8.82 1 89.12 221 SER A C 1
ATOM 1770 O O . SER A 1 221 ? 6.91 40.344 8.922 1 89.12 221 SER A O 1
ATOM 1772 N N . SER A 1 222 ? 5.129 41.281 9.828 1 89.69 222 SER A N 1
ATOM 1773 C CA . SER A 1 222 ? 5.422 40.781 11.164 1 89.69 222 SER A CA 1
ATOM 1774 C C . SER A 1 222 ? 5.379 39.281 11.211 1 89.69 222 SER A C 1
ATOM 1776 O O . SER A 1 222 ? 6.176 38.656 11.906 1 89.69 222 SER A O 1
ATOM 1778 N N . LEU A 1 223 ? 4.457 38.688 10.477 1 87.94 223 LEU A N 1
ATOM 1779 C CA . LEU A 1 223 ? 4.324 37.219 10.453 1 87.94 223 LEU A CA 1
ATOM 1780 C C . LEU A 1 223 ? 5.57 36.594 9.859 1 87.94 223 LEU A C 1
ATOM 1782 O O . LEU A 1 223 ? 5.941 35.469 10.234 1 87.94 223 LEU A O 1
ATOM 1786 N N . VAL A 1 224 ? 6.191 37.25 8.961 1 85.94 224 VAL A N 1
ATOM 1787 C CA . VAL A 1 224 ? 7.301 36.688 8.195 1 85.94 224 VAL A CA 1
ATOM 1788 C C . VAL A 1 224 ? 8.617 36.938 8.938 1 85.94 224 VAL A C 1
ATOM 1790 O O . VAL A 1 224 ? 9.516 36.094 8.922 1 85.94 224 VAL A O 1
ATOM 1793 N N . LEU A 1 225 ? 8.664 38.031 9.625 1 82.38 225 LEU A N 1
ATOM 1794 C CA . LEU A 1 225 ? 9.969 38.5 10.055 1 82.38 225 LEU A CA 1
ATOM 1795 C C . LEU A 1 225 ? 10.242 38.156 11.508 1 82.38 225 LEU A C 1
ATOM 1797 O O . LEU A 1 225 ? 11.367 38.281 11.992 1 82.38 225 LEU A O 1
ATOM 1801 N N . ASN A 1 226 ? 9.25 37.719 12.188 1 81.88 226 ASN A N 1
ATOM 1802 C CA . ASN A 1 226 ? 9.438 37.438 13.609 1 81.88 226 ASN A CA 1
ATOM 1803 C C . ASN A 1 226 ? 9.391 35.938 13.914 1 81.88 226 ASN A C 1
ATOM 1805 O O . ASN A 1 226 ? 8.438 35.25 13.539 1 81.88 226 ASN A O 1
ATOM 1809 N N . PHE A 1 227 ? 10.414 35.562 14.641 1 79.81 227 PHE A N 1
ATOM 1810 C CA . PHE A 1 227 ? 10.555 34.125 14.938 1 79.81 227 PHE A CA 1
ATOM 1811 C C . PHE A 1 227 ? 10.469 33.875 16.438 1 79.81 227 PHE A C 1
ATOM 1813 O O . PHE A 1 227 ? 10.672 32.75 16.906 1 79.81 227 PHE A O 1
ATOM 1820 N N . ASP A 1 228 ? 10.266 34.906 17.188 1 82.75 228 ASP A N 1
ATOM 1821 C CA . ASP A 1 228 ? 9.977 34.781 18.609 1 82.75 228 ASP A CA 1
ATOM 1822 C C . ASP A 1 228 ? 8.719 35.531 19 1 82.75 228 ASP A C 1
ATOM 1824 O O . ASP A 1 228 ? 8.383 36.562 18.375 1 82.75 228 ASP A O 1
ATOM 1828 N N . LEU A 1 229 ? 8.109 35.094 20.047 1 83.19 229 LEU A N 1
ATOM 1829 C CA . LEU A 1 229 ? 6.777 35.562 20.406 1 83.19 229 LEU A CA 1
ATOM 1830 C C . LEU A 1 229 ? 6.82 37.031 20.859 1 83.19 229 LEU A C 1
ATOM 1832 O O . LEU A 1 229 ? 5.918 37.781 20.547 1 83.19 229 LEU A O 1
ATOM 1836 N N . ASN A 1 230 ? 7.832 37.312 21.547 1 83.69 230 ASN A N 1
ATOM 1837 C CA . ASN A 1 230 ? 7.926 38.688 22.047 1 83.69 230 ASN A CA 1
ATOM 1838 C C . ASN A 1 230 ? 8.102 39.688 20.906 1 83.69 230 ASN A C 1
ATOM 1840 O O . ASN A 1 230 ? 7.422 40.719 20.859 1 83.69 230 ASN A O 1
ATOM 1844 N N . SER A 1 231 ? 9.031 39.375 20.062 1 85.69 231 SER A N 1
ATOM 1845 C CA . SER A 1 231 ? 9.25 40.219 18.906 1 85.69 231 SER A CA 1
ATOM 1846 C C . SER A 1 231 ? 8 40.344 18.031 1 85.69 231 SER A C 1
ATOM 1848 O O . SER A 1 231 ? 7.672 41.406 17.531 1 85.69 231 SER A O 1
ATOM 1850 N N . LEU A 1 232 ? 7.348 39.281 17.891 1 87.25 232 LEU A N 1
ATOM 1851 C CA . LEU A 1 232 ? 6.125 39.25 17.094 1 87.25 232 LEU A CA 1
ATOM 1852 C C . LEU A 1 232 ? 5.055 40.156 17.719 1 87.25 232 LEU A C 1
ATOM 1854 O O . LEU A 1 232 ? 4.43 40.938 17.031 1 87.25 232 LEU A O 1
ATOM 1858 N N . LYS A 1 233 ? 4.816 40 18.953 1 84.25 233 LYS A N 1
ATOM 1859 C CA . LYS A 1 233 ? 3.818 40.812 19.656 1 84.25 233 LYS A CA 1
ATOM 1860 C C . LYS A 1 233 ? 4.09 42.312 19.5 1 84.25 233 LYS A C 1
ATOM 1862 O O . LYS A 1 233 ? 3.17 43.094 19.25 1 84.25 233 LYS A O 1
ATOM 1867 N N . ASN A 1 234 ? 5.312 42.625 19.625 1 86.38 234 ASN A N 1
ATOM 1868 C CA . ASN A 1 234 ? 5.703 44.031 19.484 1 86.38 234 ASN A CA 1
ATOM 1869 C C . ASN A 1 234 ? 5.5 44.531 18.062 1 86.38 234 ASN A C 1
ATOM 1871 O O . ASN A 1 234 ? 5.02 45.656 17.859 1 86.38 234 ASN A O 1
ATOM 1875 N N . SER A 1 235 ? 5.891 43.75 17.188 1 88.44 235 SER A N 1
ATOM 1876 C CA . SER A 1 235 ? 5.809 44.125 15.781 1 88.44 235 SER A CA 1
ATOM 1877 C C . SER A 1 235 ? 4.355 44.219 15.32 1 88.44 235 SER A C 1
ATOM 1879 O O . SER A 1 235 ? 4.027 45.062 14.469 1 88.44 235 SER A O 1
ATOM 1881 N N . LEU A 1 236 ? 3.555 43.438 15.82 1 88.62 236 LEU A N 1
ATOM 1882 C CA . LEU A 1 236 ? 2.145 43.438 15.445 1 88.62 236 LEU A CA 1
ATOM 1883 C C . LEU A 1 236 ? 1.453 44.719 15.945 1 88.62 236 LEU A C 1
ATOM 1885 O O . LEU A 1 236 ? 0.489 45.188 15.336 1 88.62 236 LEU A O 1
ATOM 1889 N N . ASN A 1 237 ? 1.946 45.344 16.969 1 87.19 237 ASN A N 1
ATOM 1890 C CA . ASN A 1 237 ? 1.307 46.5 17.578 1 87.19 237 ASN A CA 1
ATOM 1891 C C . ASN A 1 237 ? -0.196 46.281 17.734 1 87.19 237 ASN A C 1
ATOM 1893 O O . ASN A 1 237 ? -0.997 47.094 17.266 1 87.19 237 ASN A O 1
ATOM 1897 N N . ILE A 1 238 ? -0.539 45.344 18.484 1 85.06 238 ILE A N 1
ATOM 1898 C CA . ILE A 1 238 ? -1.884 44.781 18.578 1 85.06 238 ILE A CA 1
ATOM 1899 C C . ILE A 1 238 ? -2.836 45.844 19.141 1 85.06 238 ILE A C 1
ATOM 1901 O O . ILE A 1 238 ? -4 45.906 18.734 1 85.06 238 ILE A O 1
ATOM 1905 N N . ASN A 1 239 ? -2.326 46.719 19.922 1 83.75 239 ASN A N 1
ATOM 1906 C CA . ASN A 1 239 ? -3.172 47.719 20.594 1 83.75 239 ASN A CA 1
ATOM 1907 C C . ASN A 1 239 ? -3.744 48.719 19.594 1 83.75 239 ASN A C 1
ATOM 1909 O O . ASN A 1 239 ? -4.707 49.438 19.906 1 83.75 239 ASN A O 1
ATOM 1913 N N . SER A 1 240 ? -3.162 48.844 18.438 1 83.94 240 SER A N 1
ATOM 1914 C CA . SER A 1 240 ? -3.598 49.812 17.438 1 83.94 240 SER A CA 1
ATOM 1915 C C . SER A 1 240 ? -4.664 49.219 16.516 1 83.94 240 SER A C 1
ATOM 1917 O O . SER A 1 240 ? -5.227 49.938 15.68 1 83.94 240 SER A O 1
ATOM 1919 N N . LEU A 1 241 ? -4.977 47.969 16.766 1 87.81 241 LEU A N 1
ATOM 1920 C CA . LEU A 1 241 ? -5.879 47.25 15.859 1 87.81 241 LEU A CA 1
ATOM 1921 C C . LEU A 1 241 ? -7.305 47.25 16.406 1 87.81 241 LEU A C 1
ATOM 1923 O O . LEU A 1 241 ? -7.547 47.75 17.516 1 87.81 241 LEU A O 1
ATOM 1927 N N . SER A 1 242 ? -8.211 46.812 15.57 1 90.5 242 SER A N 1
ATOM 1928 C CA . SER A 1 242 ? -9.594 46.656 16.016 1 90.5 242 SER A CA 1
ATOM 1929 C C . SER A 1 242 ? -9.703 45.719 17.203 1 90.5 242 SER A C 1
ATOM 1931 O O . SER A 1 242 ? -8.867 44.812 17.359 1 90.5 242 SER A O 1
ATOM 1933 N N . LYS A 1 243 ? -10.75 45.875 18 1 92.06 243 LYS A N 1
ATOM 1934 C CA . LYS A 1 243 ? -10.938 45.062 19.203 1 92.06 243 LYS A CA 1
ATOM 1935 C C . LYS A 1 243 ? -11.047 43.562 18.859 1 92.06 243 LYS A C 1
ATOM 1937 O O . LYS A 1 243 ? -10.508 42.719 19.562 1 92.06 243 LYS A O 1
ATOM 1942 N N . ASN A 1 244 ? -11.734 43.312 17.812 1 90.94 244 ASN A N 1
ATOM 1943 C CA . ASN A 1 244 ? -11.906 41.938 17.406 1 90.94 244 ASN A CA 1
ATOM 1944 C C . ASN A 1 244 ? -10.586 41.312 16.969 1 90.94 244 ASN A C 1
ATOM 1946 O O . ASN A 1 244 ? -10.273 40.188 17.344 1 90.94 244 ASN A O 1
ATOM 1950 N N . LEU A 1 245 ? -9.844 42 16.188 1 91.62 245 LEU A N 1
ATOM 1951 C CA . LEU A 1 245 ? -8.555 41.5 15.727 1 91.62 245 LEU A CA 1
ATOM 1952 C C . LEU A 1 245 ? -7.574 41.406 16.891 1 91.62 245 LEU A C 1
ATOM 1954 O O . LEU A 1 245 ? -6.793 40.438 16.953 1 91.62 245 LEU A O 1
ATOM 1958 N N . GLN A 1 246 ? -7.641 42.344 17.766 1 91.5 246 GLN A N 1
ATOM 1959 C CA . GLN A 1 246 ? -6.805 42.281 18.969 1 91.5 246 GLN A CA 1
ATOM 1960 C C . GLN A 1 246 ? -7.07 41.031 19.766 1 91.5 246 GLN A C 1
ATOM 1962 O O . GLN A 1 246 ? -6.137 40.344 20.203 1 91.5 246 GLN A O 1
ATOM 1967 N N . LYS A 1 247 ? -8.281 40.781 19.953 1 93.06 247 LYS A N 1
ATOM 1968 C CA . LYS A 1 247 ? -8.672 39.594 20.719 1 93.06 247 LYS A CA 1
ATOM 1969 C C . LYS A 1 247 ? -8.203 38.312 20.047 1 93.06 247 LYS A C 1
ATOM 1971 O O . LYS A 1 247 ? -7.668 37.406 20.719 1 93.06 247 LYS A O 1
ATOM 1976 N N . SER A 1 248 ? -8.414 38.219 18.797 1 93.06 248 SER A N 1
ATOM 1977 C CA . SER A 1 248 ? -8.031 37.031 18.047 1 93.06 248 SER A CA 1
ATOM 1978 C C . SER A 1 248 ? -6.523 36.812 18.078 1 93.06 248 SER A C 1
ATOM 1980 O O . SER A 1 248 ? -6.055 35.719 18.391 1 93.06 248 SER A O 1
ATOM 1982 N N . LEU A 1 249 ? -5.777 37.812 17.766 1 92.94 249 LEU A N 1
ATOM 1983 C CA . LEU A 1 249 ? -4.32 37.719 17.719 1 92.94 249 LEU A CA 1
ATOM 1984 C C . LEU A 1 249 ? -3.754 37.406 19.109 1 92.94 249 LEU A C 1
ATOM 1986 O O . LEU A 1 249 ? -2.854 36.594 19.25 1 92.94 249 LEU A O 1
ATOM 1990 N N . SER A 1 250 ? -4.309 38.094 20.109 1 92.75 250 SER A N 1
ATOM 1991 C CA . SER A 1 250 ? -3.824 37.875 21.469 1 92.75 250 SER A CA 1
ATOM 1992 C C . SER A 1 250 ? -4.07 36.438 21.938 1 92.75 250 SER A C 1
ATOM 1994 O O . SER A 1 250 ? -3.219 35.844 22.594 1 92.75 250 SER A O 1
ATOM 1996 N N . SER A 1 251 ? -5.234 35.938 21.641 1 94.56 251 SER A N 1
ATOM 1997 C CA . SER A 1 251 ? -5.566 34.594 22.047 1 94.56 251 SER A CA 1
ATOM 1998 C C . SER A 1 251 ? -4.602 33.562 21.422 1 94.56 251 SER A C 1
ATOM 2000 O O . SER A 1 251 ? -4.109 32.688 22.094 1 94.56 251 SER A O 1
ATOM 2002 N N . ILE A 1 252 ? -4.328 33.719 20.156 1 93.88 252 ILE A N 1
ATOM 2003 C CA . ILE A 1 252 ? -3.441 32.812 19.438 1 93.88 252 ILE A CA 1
ATOM 2004 C C . ILE A 1 252 ? -2.029 32.906 20.016 1 93.88 252 ILE A C 1
ATOM 2006 O O . ILE A 1 252 ? -1.364 31.906 20.203 1 93.88 252 ILE A O 1
ATOM 2010 N N . LEU A 1 253 ? -1.586 34.125 20.266 1 93.38 253 LEU A N 1
ATOM 2011 C CA . LEU A 1 253 ? -0.25 34.344 20.812 1 93.38 253 LEU A CA 1
ATOM 2012 C C . LEU A 1 253 ? -0.141 33.75 22.203 1 93.38 253 LEU A C 1
ATOM 2014 O O . LEU A 1 253 ? 0.89 33.156 22.562 1 93.38 253 LEU A O 1
ATOM 2018 N N . GLU A 1 254 ? -1.187 33.906 23 1 94.81 254 GLU A N 1
ATOM 2019 C CA . GLU A 1 254 ? -1.197 33.312 24.344 1 94.81 254 GLU A CA 1
ATOM 2020 C C . GLU A 1 254 ? -1.118 31.797 24.297 1 94.81 254 GLU A C 1
ATOM 2022 O O . GLU A 1 254 ? -0.395 31.188 25.078 1 94.81 254 GLU A O 1
ATOM 2027 N N . GLU A 1 255 ? -1.907 31.219 23.422 1 96.5 255 GLU A N 1
ATOM 2028 C CA . GLU A 1 255 ? -1.87 29.766 23.266 1 96.5 255 GLU A CA 1
ATOM 2029 C C . GLU A 1 255 ? -0.493 29.297 22.812 1 96.5 255 GLU A C 1
ATOM 2031 O O . GLU A 1 255 ? 0 28.266 23.266 1 96.5 255 GLU A O 1
ATOM 2036 N N . THR A 1 256 ? 0.058 30.016 21.891 1 95.44 256 THR A N 1
ATOM 2037 C CA . THR A 1 256 ? 1.391 29.688 21.391 1 95.44 256 THR A CA 1
ATOM 2038 C C . THR A 1 256 ? 2.418 29.781 22.516 1 95.44 256 THR A C 1
ATOM 2040 O O . THR A 1 256 ? 3.283 28.906 22.641 1 95.44 256 THR A O 1
ATOM 2043 N N . TYR A 1 257 ? 2.285 30.812 23.281 1 94.12 257 TYR A N 1
ATOM 2044 C CA . TYR A 1 257 ? 3.17 30.984 24.422 1 94.12 257 TYR A CA 1
ATOM 2045 C C . TYR A 1 257 ? 3.055 29.812 25.391 1 94.12 257 TYR A C 1
ATOM 2047 O O . TYR A 1 257 ? 4.062 29.328 25.922 1 94.12 257 TYR A O 1
ATOM 2055 N N . TRP A 1 258 ? 1.864 29.406 25.641 1 96.38 258 TRP A N 1
ATOM 2056 C CA . TRP A 1 258 ? 1.638 28.281 26.531 1 96.38 258 TRP A CA 1
ATOM 2057 C C . TRP A 1 258 ? 2.355 27.031 26.016 1 96.38 258 TRP A C 1
ATOM 2059 O O . TRP A 1 258 ? 3 26.328 26.797 1 96.38 258 TRP A O 1
ATOM 2069 N N . ILE A 1 259 ? 2.277 26.75 24.75 1 96.81 259 ILE A N 1
ATOM 2070 C CA . ILE A 1 259 ? 2.912 25.578 24.156 1 96.81 259 ILE A CA 1
ATOM 2071 C C . ILE A 1 259 ? 4.426 25.656 24.328 1 96.81 259 ILE A C 1
ATOM 2073 O O . ILE A 1 259 ? 5.066 24.703 24.766 1 96.81 259 ILE A O 1
ATOM 2077 N N . PHE A 1 260 ? 4.98 26.812 24.062 1 93.19 260 PHE A N 1
ATOM 2078 C CA . PHE A 1 260 ? 6.43 26.984 24.109 1 93.19 260 PHE A CA 1
ATOM 2079 C C . PHE A 1 260 ? 6.934 26.844 25.547 1 93.19 260 PHE A C 1
ATOM 2081 O O . PHE A 1 260 ? 7.941 26.172 25.781 1 93.19 260 PHE A O 1
ATOM 2088 N N . ASN A 1 261 ? 6.258 27.516 26.422 1 93.62 261 ASN A N 1
ATOM 2089 C CA . ASN A 1 261 ? 6.656 27.422 27.828 1 93.62 261 ASN A CA 1
ATOM 2090 C C . ASN A 1 261 ? 6.594 25.969 28.328 1 93.62 261 ASN A C 1
ATOM 2092 O O . ASN A 1 261 ? 7.484 25.531 29.047 1 93.62 261 ASN A O 1
ATOM 2096 N N . SER A 1 262 ? 5.535 25.328 27.984 1 96.06 262 SER A N 1
ATOM 2097 C CA . SER A 1 262 ? 5.387 23.938 28.359 1 96.06 262 SER A CA 1
ATOM 2098 C C . SER A 1 262 ? 6.477 23.062 27.734 1 96.06 262 SER A C 1
ATOM 2100 O O . SER A 1 262 ? 6.973 22.141 28.375 1 96.06 262 SER A O 1
ATOM 2102 N N . TRP A 1 263 ? 6.844 23.344 26.516 1 96.06 263 TRP A N 1
ATOM 2103 C CA . TRP A 1 263 ? 7.848 22.578 25.781 1 96.06 263 TRP A CA 1
ATOM 2104 C C . TRP A 1 263 ? 9.227 22.734 26.422 1 96.06 263 TRP A C 1
ATOM 2106 O O . TRP A 1 263 ? 9.977 21.766 26.531 1 96.06 263 TRP A O 1
ATOM 2116 N N . GLU A 1 264 ? 9.547 23.938 26.891 1 92.38 264 GLU A N 1
ATOM 2117 C CA . GLU A 1 264 ? 10.867 24.266 27.438 1 92.38 264 GLU A CA 1
ATOM 2118 C C . GLU A 1 264 ? 11.031 23.734 28.859 1 92.38 264 GLU A C 1
ATOM 2120 O O . GLU A 1 264 ? 12.141 23.703 29.391 1 92.38 264 GLU A O 1
ATOM 2125 N N . SER A 1 265 ? 9.992 23.25 29.375 1 92.75 265 SER A N 1
ATOM 2126 C CA . SER A 1 265 ? 10.016 22.828 30.766 1 92.75 265 SER A CA 1
ATOM 2127 C C . SER A 1 265 ? 10.75 21.5 30.938 1 92.75 265 SER A C 1
ATOM 2129 O O . SER A 1 265 ? 11.117 21.109 32.031 1 92.75 265 SER A O 1
ATOM 2131 N N . LYS A 1 266 ? 10.945 20.766 29.906 1 92.88 266 LYS A N 1
ATOM 2132 C CA . LYS A 1 266 ? 11.641 19.484 29.922 1 92.88 266 LYS A CA 1
ATOM 2133 C C . LYS A 1 266 ? 12.656 19.391 28.797 1 92.88 266 LYS A C 1
ATOM 2135 O O . LYS A 1 266 ? 12.547 20.109 27.797 1 92.88 266 LYS A O 1
ATOM 2140 N N . LYS A 1 267 ? 13.602 18.516 29.031 1 92.38 267 LYS A N 1
ATOM 2141 C CA . LYS A 1 267 ? 14.547 18.25 27.953 1 92.38 267 LYS A CA 1
ATOM 2142 C C . LYS A 1 267 ? 13.875 17.516 26.797 1 92.38 267 LYS A C 1
ATOM 2144 O O . LYS A 1 267 ? 13.086 16.594 27.016 1 92.38 267 LYS A O 1
ATOM 2149 N N . ARG A 1 268 ? 14.102 18.078 25.641 1 94.31 268 ARG A N 1
ATOM 2150 C CA . ARG A 1 268 ? 13.5 17.516 24.438 1 94.31 268 ARG A CA 1
ATOM 2151 C C . ARG A 1 268 ? 14.57 17.078 23.453 1 94.31 268 ARG A C 1
ATOM 2153 O O . ARG A 1 268 ? 15.688 17.594 23.469 1 94.31 268 ARG A O 1
ATOM 2160 N N . ARG A 1 269 ? 14.203 16.109 22.672 1 92.88 269 ARG A N 1
ATOM 2161 C CA . ARG A 1 269 ? 15.07 15.688 21.562 1 92.88 269 ARG A CA 1
ATOM 2162 C C . ARG A 1 269 ? 14.883 16.578 20.344 1 92.88 269 ARG A C 1
ATOM 2164 O O . ARG A 1 269 ? 15.789 16.703 19.516 1 92.88 269 ARG A O 1
ATOM 2171 N N . ILE A 1 270 ? 13.734 17.203 20.281 1 95.88 270 ILE A N 1
ATOM 2172 C CA . ILE A 1 270 ? 13.367 18.031 19.141 1 95.88 270 ILE A CA 1
ATOM 2173 C C . ILE A 1 270 ? 13.445 19.5 19.516 1 95.88 270 ILE A C 1
ATOM 2175 O O . ILE A 1 270 ? 13.039 19.891 20.625 1 95.88 270 ILE A O 1
ATOM 2179 N N . ASP A 1 271 ? 14.008 20.281 18.641 1 94.56 271 ASP A N 1
ATOM 2180 C CA . ASP A 1 271 ? 13.945 21.734 18.797 1 94.56 271 ASP A CA 1
ATOM 2181 C C . ASP A 1 271 ? 12.617 22.281 18.297 1 94.56 271 ASP A C 1
ATOM 2183 O O . ASP A 1 271 ? 12.086 21.797 17.281 1 94.56 271 ASP A O 1
ATOM 2187 N N . LEU A 1 272 ? 12.109 23.266 19 1 94.75 272 LEU A N 1
ATOM 2188 C CA . LEU A 1 272 ? 10.852 23.891 18.609 1 94.75 272 LEU A CA 1
ATOM 2189 C C . LEU A 1 272 ? 11.047 25.359 18.266 1 94.75 272 LEU A C 1
ATOM 2191 O O . LEU A 1 272 ? 11.664 26.109 19.031 1 94.75 272 LEU A O 1
ATOM 2195 N N . CYS A 1 273 ? 10.648 25.812 17.125 1 92.38 273 CYS A N 1
ATOM 2196 C CA . CYS A 1 273 ? 10.656 27.219 16.75 1 92.38 273 CYS A CA 1
ATOM 2197 C C . CYS A 1 273 ? 9.297 27.641 16.203 1 92.38 273 CYS A C 1
ATOM 2199 O O . CYS A 1 273 ? 8.43 26.812 15.969 1 92.38 273 CYS A O 1
ATOM 2201 N N . ILE A 1 274 ? 9.117 28.922 16 1 91.44 274 ILE A N 1
ATOM 2202 C CA . ILE A 1 274 ? 7.84 29.438 15.523 1 91.44 274 ILE A CA 1
ATOM 2203 C C . ILE A 1 274 ? 8.023 30.094 14.156 1 91.44 274 ILE A C 1
ATOM 2205 O O . ILE A 1 274 ? 9.062 30.703 13.891 1 91.44 274 ILE A O 1
ATOM 2209 N N . ASP A 1 275 ? 7.086 29.875 13.305 1 91 275 ASP A N 1
ATOM 2210 C CA . ASP A 1 275 ? 6.984 30.547 12.008 1 91 275 ASP A CA 1
ATOM 2211 C C . ASP A 1 275 ? 5.527 30.719 11.594 1 91 275 ASP A C 1
ATOM 2213 O O . ASP A 1 275 ? 4.914 29.781 11.062 1 91 275 ASP A O 1
ATOM 2217 N N . PHE A 1 276 ? 5.035 31.922 11.672 1 90.06 276 PHE A N 1
ATOM 2218 C CA . PHE A 1 276 ? 3.619 32.156 11.414 1 90.06 276 PHE A CA 1
ATOM 2219 C C . PHE A 1 276 ? 3.373 32.375 9.93 1 90.06 276 PHE A C 1
ATOM 2221 O O . PHE A 1 276 ? 2.23 32.562 9.5 1 90.06 276 PHE A O 1
ATOM 2228 N N . SER A 1 277 ? 4.434 32.344 9.148 1 87.81 277 SER A N 1
ATOM 2229 C CA . SER A 1 277 ? 4.273 32.375 7.699 1 87.81 277 SER A CA 1
ATOM 2230 C C . SER A 1 277 ? 4.09 30.969 7.129 1 87.81 277 SER A C 1
ATOM 2232 O O . SER A 1 277 ? 3.902 30.797 5.922 1 87.81 277 SER A O 1
ATOM 2234 N N . LEU A 1 278 ? 4.152 30 8.055 1 87.19 278 LEU A N 1
ATOM 2235 C CA . LEU A 1 278 ? 3.893 28.625 7.656 1 87.19 278 LEU A CA 1
ATOM 2236 C C . LEU A 1 278 ? 2.42 28.422 7.309 1 87.19 278 LEU A C 1
ATOM 2238 O O . LEU A 1 278 ? 1.631 28 8.148 1 87.19 278 LEU A O 1
ATOM 2242 N N . LEU A 1 279 ? 2.059 28.797 6.148 1 78.31 279 LEU A N 1
ATOM 2243 C CA . LEU A 1 279 ? 0.679 28.734 5.68 1 78.31 279 LEU A CA 1
ATOM 2244 C C . LEU A 1 279 ? 0.508 27.625 4.652 1 78.31 279 LEU A C 1
ATOM 2246 O O . LEU A 1 279 ? 0.51 27.875 3.445 1 78.31 279 LEU A O 1
ATOM 2250 N N . ARG A 1 280 ? 0.833 26.328 5.145 1 60.94 280 ARG A N 1
ATOM 2251 C CA . ARG A 1 280 ? 0.765 25.188 4.238 1 60.94 280 ARG A CA 1
ATOM 2252 C C . ARG A 1 280 ? -0.676 24.891 3.84 1 60.94 280 ARG A C 1
ATOM 2254 O O . ARG A 1 280 ? -1.596 25.062 4.645 1 60.94 280 ARG A O 1
ATOM 2261 N N . ASP A 1 281 ? -0.865 24.328 2.613 1 57.88 281 ASP A N 1
ATOM 2262 C CA . ASP A 1 281 ? -2.113 23.797 2.076 1 57.88 281 ASP A CA 1
ATOM 2263 C C . ASP A 1 281 ? -3.322 24.453 2.738 1 57.88 281 ASP A C 1
ATOM 2265 O O . ASP A 1 281 ? -3.959 23.859 3.611 1 57.88 281 ASP A O 1
ATOM 2269 N N . LEU A 1 282 ? -3.305 25.719 2.918 1 55.06 282 LEU A N 1
ATOM 2270 C CA . LEU A 1 282 ? -4.336 26.516 3.576 1 55.06 282 LEU A CA 1
ATOM 2271 C C . LEU A 1 282 ? -5.719 25.922 3.332 1 55.06 282 LEU A C 1
ATOM 2273 O O . LEU A 1 282 ? -6.703 26.359 3.932 1 55.06 282 LEU A O 1
ATOM 2277 N N . ASN A 1 283 ? -5.801 24.672 2.791 1 68.19 283 ASN A N 1
ATOM 2278 C CA . ASN A 1 283 ? -7.219 24.531 2.492 1 68.19 283 ASN A CA 1
ATOM 2279 C C . ASN A 1 283 ? -7.969 23.875 3.648 1 68.19 283 ASN A C 1
ATOM 2281 O O . ASN A 1 283 ? -9.062 24.312 4.008 1 68.19 283 ASN A O 1
ATOM 2285 N N . TYR A 1 284 ? -7.289 22.828 4.434 1 82.69 284 TYR A N 1
ATOM 2286 C CA . TYR A 1 284 ? -8.273 22.312 5.379 1 82.69 284 TYR A CA 1
ATOM 2287 C C . TYR A 1 284 ? -7.82 22.547 6.816 1 82.69 284 TYR A C 1
ATOM 2289 O O . TYR A 1 284 ? -8.562 22.266 7.762 1 82.69 284 TYR A O 1
ATOM 2297 N N . TYR A 1 285 ? -6.656 23.266 6.988 1 90.44 285 TYR A N 1
ATOM 2298 C CA . TYR A 1 285 ? -6.188 23.531 8.352 1 90.44 285 TYR A CA 1
ATOM 2299 C C . TYR A 1 285 ? -6.941 24.688 8.977 1 90.44 285 TYR A C 1
ATOM 2301 O O . TYR A 1 285 ? -7.266 25.672 8.297 1 90.44 285 TYR A O 1
ATOM 2309 N N . THR A 1 286 ? -7.129 24.656 10.328 1 92.12 286 THR A N 1
ATOM 2310 C CA . THR A 1 286 ? -7.973 25.641 10.992 1 92.12 286 THR A CA 1
ATOM 2311 C C . THR A 1 286 ? -7.312 26.125 12.281 1 92.12 286 THR A C 1
ATOM 2313 O O . THR A 1 286 ? -7.977 26.719 13.141 1 92.12 286 THR A O 1
ATOM 2316 N N . GLY A 1 287 ? -6.016 25.906 12.484 1 94.06 287 GLY A N 1
ATOM 2317 C CA . GLY A 1 287 ? -5.328 26.281 13.719 1 94.06 287 GLY A CA 1
ATOM 2318 C C . GLY A 1 287 ? -3.828 26.078 13.641 1 94.06 287 GLY A C 1
ATOM 2319 O O . GLY A 1 287 ? -3.184 26.547 12.695 1 94.06 287 GLY A O 1
ATOM 2320 N N . PHE A 1 288 ? -3.344 25.469 14.711 1 96 288 PHE A N 1
ATOM 2321 C CA . PHE A 1 288 ? -1.911 25.203 14.742 1 96 288 PHE A CA 1
ATOM 2322 C C . PHE A 1 288 ? -1.507 24.281 13.602 1 96 288 PHE A C 1
ATOM 2324 O O . PHE A 1 288 ? -2.234 23.344 13.266 1 96 288 PHE A O 1
ATOM 2331 N N . VAL A 1 289 ? -0.407 24.562 13.039 1 94.81 289 VAL A N 1
ATOM 2332 C CA . VAL A 1 289 ? 0.237 23.719 12.023 1 94.81 289 VAL A CA 1
ATOM 2333 C C . VAL A 1 289 ? 1.728 23.594 12.336 1 94.81 289 VAL A C 1
ATOM 2335 O O . VAL A 1 289 ? 2.307 24.453 13 1 94.81 289 VAL A O 1
ATOM 2338 N N . PHE A 1 290 ? 2.322 22.547 11.883 1 95.12 290 PHE A N 1
ATOM 2339 C CA . PHE A 1 290 ? 3.75 22.391 12.133 1 95.12 290 PHE A CA 1
ATOM 2340 C C . PHE A 1 290 ? 4.402 21.516 11.07 1 95.12 290 PHE A C 1
ATOM 2342 O O . PHE A 1 290 ? 3.732 20.703 10.438 1 95.12 290 PHE A O 1
ATOM 2349 N N . GLN A 1 291 ? 5.629 21.703 10.883 1 94.56 291 GLN A N 1
ATOM 2350 C CA . GLN A 1 291 ? 6.508 20.922 10.023 1 94.56 291 GLN A CA 1
ATOM 2351 C C . GLN A 1 291 ? 7.828 20.609 10.719 1 94.56 291 GLN A C 1
ATOM 2353 O O . GLN A 1 291 ? 8.32 21.406 11.516 1 94.56 291 GLN A O 1
ATOM 2358 N N . GLY A 1 292 ? 8.297 19.469 10.461 1 95 292 GLY A N 1
ATOM 2359 C CA . GLY A 1 292 ? 9.586 19.062 11 1 95 292 GLY A CA 1
ATOM 2360 C C . GLY A 1 292 ? 10.656 18.891 9.938 1 95 292 GLY A C 1
ATOM 2361 O O . GLY A 1 292 ? 10.398 18.297 8.891 1 95 292 GLY A O 1
ATOM 2362 N N . TYR A 1 293 ? 11.82 19.422 10.297 1 93.38 293 TYR A N 1
ATOM 2363 C CA . TYR A 1 293 ? 12.945 19.344 9.359 1 93.38 293 TYR A CA 1
ATOM 2364 C C . TYR A 1 293 ? 14.164 18.734 10.031 1 93.38 293 TYR A C 1
ATOM 2366 O O . TYR A 1 293 ? 14.453 19.016 11.195 1 93.38 293 TYR A O 1
ATOM 2374 N N . LEU A 1 294 ? 14.734 17.781 9.305 1 90.94 294 LEU A N 1
ATOM 2375 C CA . LEU A 1 294 ? 16.078 17.344 9.688 1 90.94 294 LEU A CA 1
ATOM 2376 C C . LEU A 1 294 ? 17.141 18.266 9.117 1 90.94 294 LEU A C 1
ATOM 2378 O O . LEU A 1 294 ? 16.938 18.891 8.07 1 90.94 294 LEU A O 1
ATOM 2382 N N . GLN A 1 295 ? 18.203 18.234 9.789 1 83.44 295 GLN A N 1
ATOM 2383 C CA . GLN A 1 295 ? 19.281 19.125 9.336 1 83.44 295 GLN A CA 1
ATOM 2384 C C . GLN A 1 295 ? 19.688 18.812 7.902 1 83.44 295 GLN A C 1
ATOM 2386 O O . GLN A 1 295 ? 19.828 17.641 7.535 1 83.44 295 GLN A O 1
ATOM 2391 N N . ASP A 1 296 ? 19.75 19.688 6.988 1 74.81 296 ASP A N 1
ATOM 2392 C CA . ASP A 1 296 ? 20.219 19.641 5.605 1 74.81 296 ASP A CA 1
ATOM 2393 C C . ASP A 1 296 ? 19.172 19 4.695 1 74.81 296 ASP A C 1
ATOM 2395 O O . ASP A 1 296 ? 19.484 18.578 3.582 1 74.81 296 ASP A O 1
ATOM 2399 N N . SER A 1 297 ? 18 18.781 5.262 1 78.88 297 SER A N 1
ATOM 2400 C CA . SER A 1 297 ? 16.938 18.312 4.383 1 78.88 297 SER A CA 1
ATOM 2401 C C . SER A 1 297 ? 15.992 19.453 4.012 1 78.88 297 SER A C 1
ATOM 2403 O O . SER A 1 297 ? 15.453 20.141 4.887 1 78.88 297 SER A O 1
ATOM 2405 N N . PRO A 1 298 ? 15.883 19.609 2.754 1 79.44 298 PRO A 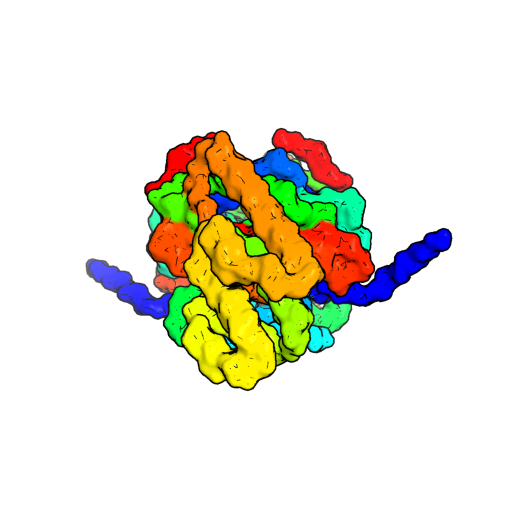N 1
ATOM 2406 C CA . PRO A 1 298 ? 14.961 20.672 2.338 1 79.44 298 PRO A CA 1
ATOM 2407 C C . PRO A 1 298 ? 13.5 20.297 2.52 1 79.44 298 PRO A C 1
ATOM 2409 O O . PRO A 1 298 ? 12.641 21.172 2.645 1 79.44 298 PRO A O 1
ATOM 2412 N N . ASP A 1 299 ? 13.211 19.016 2.547 1 84.44 299 ASP A N 1
ATOM 2413 C CA . ASP A 1 299 ? 11.828 18.562 2.672 1 84.44 299 ASP A CA 1
ATOM 2414 C C . ASP A 1 299 ? 11.5 18.203 4.121 1 84.44 299 ASP A C 1
ATOM 2416 O O . ASP A 1 299 ? 12.336 17.672 4.84 1 84.44 299 ASP A O 1
ATOM 2420 N N . PRO A 1 300 ? 10.305 18.594 4.492 1 91 300 PRO A N 1
ATOM 2421 C CA . PRO A 1 300 ? 9.922 18.219 5.852 1 91 300 PRO A CA 1
ATOM 2422 C C . PRO A 1 300 ? 9.789 16.703 6.023 1 91 300 PRO A C 1
ATOM 2424 O O . PRO A 1 300 ? 9.32 16.016 5.113 1 91 300 PRO A O 1
ATOM 2427 N N . VAL A 1 301 ? 10.188 16.234 7.164 1 93.56 301 VAL A N 1
ATOM 2428 C CA . VAL A 1 301 ? 10.078 14.805 7.469 1 93.56 301 VAL A CA 1
ATOM 2429 C C . VAL A 1 301 ? 8.75 14.516 8.156 1 93.56 301 VAL A C 1
ATOM 2431 O O . VAL A 1 301 ? 8.336 13.359 8.258 1 93.56 301 VAL A O 1
ATOM 2434 N N . LEU A 1 302 ? 8.109 15.539 8.609 1 95.69 302 LEU A N 1
ATOM 2435 C CA . LEU A 1 302 ? 6.766 15.398 9.164 1 95.69 302 LEU A CA 1
ATOM 2436 C C . LEU A 1 302 ? 5.961 16.672 8.977 1 95.69 302 LEU A C 1
ATOM 2438 O O . LEU A 1 302 ? 6.531 17.766 8.898 1 95.69 302 LEU A O 1
ATOM 2442 N N . THR A 1 303 ? 4.688 16.547 8.82 1 94.5 303 THR A N 1
ATOM 2443 C CA . THR A 1 303 ? 3.727 17.641 8.742 1 94.5 303 THR A CA 1
ATOM 2444 C C . THR A 1 303 ? 2.475 17.312 9.562 1 94.5 303 THR A C 1
ATOM 2446 O O . THR A 1 303 ? 2.133 16.156 9.75 1 94.5 303 THR A O 1
ATOM 2449 N N . GLY A 1 304 ? 1.864 18.328 10.078 1 95.5 304 GLY A N 1
ATOM 2450 C CA . GLY A 1 304 ? 0.637 18.125 10.836 1 95.5 304 GLY A CA 1
ATOM 2451 C C . GLY A 1 304 ? -0.031 19.438 11.242 1 95.5 304 GLY A C 1
ATOM 2452 O O . GLY A 1 304 ? 0.457 20.516 10.906 1 95.5 304 GLY A O 1
ATOM 2453 N N . GLY A 1 305 ? -1.185 19.266 11.859 1 96 305 GLY A N 1
ATOM 2454 C CA . GLY A 1 305 ? -1.913 20.438 12.32 1 96 305 GLY A CA 1
ATOM 2455 C C . GLY A 1 305 ? -3.369 20.141 12.633 1 96 305 GLY A C 1
ATOM 2456 O O . GLY A 1 305 ? -3.787 18.984 12.648 1 96 305 GLY A O 1
ATOM 2457 N N . THR A 1 306 ? -4.008 21.25 12.922 1 96.5 306 THR A N 1
ATOM 2458 C CA . THR A 1 306 ? -5.418 21.203 13.281 1 96.5 306 THR A CA 1
ATOM 2459 C C . THR A 1 306 ? -6.301 21.406 12.055 1 96.5 306 THR A C 1
ATOM 2461 O O . THR A 1 306 ? -6.059 22.328 11.266 1 96.5 306 THR A O 1
ATOM 2464 N N . TYR A 1 307 ? -7.309 20.562 11.891 1 95 307 TYR A N 1
ATOM 2465 C CA . TYR A 1 307 ? -8.242 20.656 10.773 1 95 307 TYR A CA 1
ATOM 2466 C C . TYR A 1 307 ? -9.672 20.375 11.227 1 95 307 TYR A C 1
ATOM 2468 O O . TYR A 1 307 ? -10.227 19.312 10.914 1 95 307 TYR A O 1
ATOM 2476 N N . ASP A 1 308 ? -10.336 21.328 11.766 1 95.88 308 ASP A N 1
ATOM 2477 C CA . ASP A 1 308 ? -11.562 21.156 12.539 1 95.88 308 ASP A CA 1
ATOM 2478 C C . ASP A 1 308 ? -12.766 20.953 11.633 1 95.88 308 ASP A C 1
ATOM 2480 O O . ASP A 1 308 ? -13.836 20.547 12.094 1 95.88 308 ASP A O 1
ATOM 2484 N N . HIS A 1 309 ? -12.656 21.156 10.398 1 93.38 309 HIS A N 1
ATOM 2485 C CA . HIS A 1 309 ? -13.844 21.125 9.562 1 93.38 309 HIS A CA 1
ATOM 2486 C C . HIS A 1 309 ? -13.789 19.969 8.57 1 93.38 309 HIS A C 1
ATOM 2488 O O . HIS A 1 309 ? -14.734 19.75 7.805 1 93.38 309 HIS A O 1
ATOM 2494 N N . LEU A 1 310 ? -12.711 19.281 8.57 1 92.75 310 LEU A N 1
ATOM 2495 C CA . LEU A 1 310 ? -12.555 18.203 7.594 1 92.75 310 LEU A CA 1
ATOM 2496 C C . LEU A 1 310 ? -13.609 17.125 7.801 1 92.75 310 LEU A C 1
ATOM 2498 O O . LEU A 1 310 ? -14.242 16.672 6.844 1 92.75 310 LEU A O 1
ATOM 2502 N N . TYR A 1 311 ? -13.773 16.688 9.039 1 93.25 311 TYR A N 1
ATOM 2503 C CA . TYR A 1 311 ? -14.766 15.664 9.359 1 93.25 311 TYR A CA 1
ATOM 2504 C C . TYR A 1 311 ? -16.156 16.125 8.953 1 93.25 311 TYR A C 1
ATOM 2506 O O . TYR A 1 311 ? -16.953 15.344 8.414 1 93.25 311 TYR A O 1
ATOM 2514 N N . GLU A 1 312 ? -16.453 17.312 9.172 1 92 312 GLU A N 1
ATOM 2515 C CA . GLU A 1 312 ? -17.75 17.906 8.859 1 92 312 GLU A CA 1
ATOM 2516 C C . GLU A 1 312 ? -18.016 17.906 7.355 1 92 312 GLU A C 1
ATOM 2518 O O . GLU A 1 312 ? -19.156 17.719 6.926 1 92 312 GLU A O 1
ATOM 2523 N N . MET A 1 313 ? -17.047 18.141 6.641 1 88.75 313 MET A N 1
ATOM 2524 C CA . MET A 1 313 ? -17.156 18.156 5.188 1 88.75 313 MET A CA 1
ATOM 2525 C C . MET A 1 313 ? -17.75 16.859 4.668 1 88.75 313 MET A C 1
ATOM 2527 O O . MET A 1 313 ? -18.484 16.859 3.68 1 88.75 313 MET A O 1
ATOM 2531 N N . PHE A 1 314 ? -17.469 15.812 5.34 1 88.38 314 PHE A N 1
ATOM 2532 C CA . PHE A 1 314 ? -17.859 14.508 4.824 1 88.38 314 PHE A CA 1
ATOM 2533 C C . PHE A 1 314 ? -19.125 14.016 5.527 1 88.38 314 PHE A C 1
ATOM 2535 O O . PHE A 1 314 ? -19.922 13.289 4.938 1 88.38 314 PHE A O 1
ATOM 2542 N N . SER A 1 315 ? -19.281 14.312 6.75 1 87.31 315 SER A N 1
ATOM 2543 C CA . SER A 1 315 ? -20.375 13.719 7.523 1 87.31 315 SER A CA 1
ATOM 2544 C C . SER A 1 315 ? -21.469 14.742 7.809 1 87.31 315 SER A C 1
ATOM 2546 O O . SER A 1 315 ? -22.594 14.375 8.18 1 87.31 315 SER A O 1
ATOM 2548 N N . GLY A 1 316 ? -21.156 15.992 7.777 1 88 316 GLY A N 1
ATOM 2549 C CA . GLY A 1 316 ? -22.062 17.047 8.195 1 88 316 GLY A CA 1
ATOM 2550 C C . GLY A 1 316 ? -22.016 17.312 9.688 1 88 316 GLY A C 1
ATOM 2551 O O . GLY A 1 316 ? -22.609 18.281 10.164 1 88 316 GLY A O 1
ATOM 2552 N N . VAL A 1 317 ? -21.312 16.469 10.367 1 89.25 317 VAL A N 1
ATOM 2553 C CA . VAL A 1 317 ? -21.188 16.625 11.812 1 89.25 317 VAL A CA 1
ATOM 2554 C C . VAL A 1 317 ? -19.844 17.297 12.148 1 89.25 317 VAL A C 1
ATOM 2556 O O . VAL A 1 317 ? -18.797 16.844 11.695 1 89.25 317 VAL A O 1
ATOM 2559 N N . GLN A 1 318 ? -19.953 18.328 12.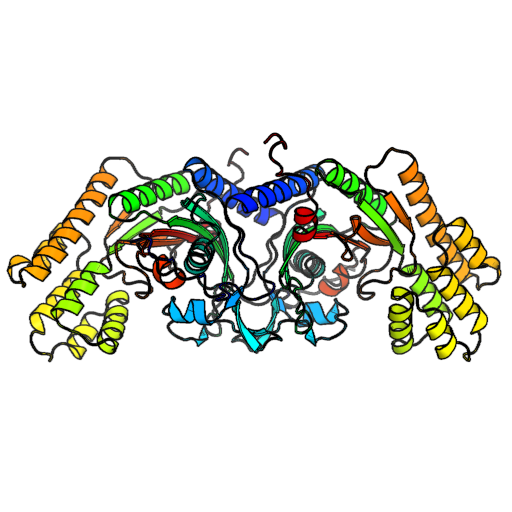938 1 91.75 318 GLN A N 1
ATOM 2560 C CA . GLN A 1 318 ? -18.734 19.031 13.32 1 91.75 318 GLN A CA 1
ATOM 2561 C C . GLN A 1 318 ? -17.938 18.234 14.352 1 91.75 318 GLN A C 1
ATOM 2563 O O . GLN A 1 318 ? -18.484 17.797 15.367 1 91.75 318 GLN A O 1
ATOM 2568 N N . LYS A 1 319 ? -16.734 18 14.008 1 93.62 319 LYS A N 1
ATOM 2569 C CA . LYS A 1 319 ? -15.797 17.359 14.922 1 93.62 319 LYS A CA 1
ATOM 2570 C C . LYS A 1 319 ? -14.398 17.969 14.773 1 93.62 319 LYS A C 1
ATOM 2572 O O . LYS A 1 319 ? -13.812 17.922 13.695 1 93.62 319 LYS A O 1
ATOM 2577 N N . ASN A 1 320 ? -13.922 18.547 15.891 1 96.81 320 ASN A N 1
ATOM 2578 C CA . ASN A 1 320 ? -12.539 19 15.867 1 96.81 320 ASN A CA 1
ATOM 2579 C C . ASN A 1 320 ? -11.57 17.859 15.594 1 96.81 320 ASN A C 1
ATOM 2581 O O . ASN A 1 320 ? -11.883 16.703 15.891 1 96.81 320 ASN A O 1
ATOM 2585 N N . ALA A 1 321 ? -10.477 18.203 14.969 1 97.31 321 ALA A N 1
ATOM 2586 C CA . ALA A 1 321 ? -9.508 17.156 14.703 1 97.31 321 ALA A CA 1
ATOM 2587 C C . ALA A 1 321 ? -8.117 17.719 14.461 1 97.31 321 ALA A C 1
ATOM 2589 O O . ALA A 1 321 ? -7.977 18.891 14.086 1 97.31 321 ALA A O 1
ATOM 2590 N N . SER A 1 322 ? -7.121 16.984 14.703 1 97.81 322 SER A N 1
ATOM 2591 C CA . SER A 1 322 ? -5.719 17.312 14.453 1 97.81 322 SER A CA 1
ATOM 2592 C C . SER A 1 322 ? -4.891 16.047 14.273 1 97.81 322 SER A C 1
ATOM 2594 O O . SER A 1 322 ? -5.312 14.953 14.68 1 97.81 322 SER A O 1
ATOM 2596 N N . GLY A 1 323 ? -3.801 16.156 13.633 1 97.38 323 GLY A N 1
ATOM 2597 C CA . GLY A 1 323 ? -2.949 15.008 13.383 1 97.38 323 GLY A CA 1
ATOM 2598 C C . GLY A 1 323 ? -1.647 15.359 12.695 1 97.38 323 GLY A C 1
ATOM 2599 O O . GLY A 1 323 ? -1.269 16.531 12.641 1 97.38 323 GLY A O 1
ATOM 2600 N N . TYR A 1 324 ? -0.948 14.328 12.352 1 97.69 324 TYR A N 1
ATOM 2601 C CA . TYR A 1 324 ? 0.328 14.516 11.672 1 97.69 324 TYR A CA 1
ATOM 2602 C C . TYR A 1 324 ? 0.688 13.289 10.844 1 97.69 324 TYR A C 1
ATOM 2604 O O . TYR A 1 324 ? 0.047 12.242 10.961 1 97.69 324 TYR A O 1
ATOM 2612 N N . ALA A 1 325 ? 1.61 13.453 9.961 1 97.5 325 ALA A N 1
ATOM 2613 C CA . ALA A 1 325 ? 2.164 12.359 9.164 1 97.5 325 ALA A CA 1
ATOM 2614 C C . ALA A 1 325 ? 3.686 12.445 9.102 1 97.5 325 ALA A C 1
ATOM 2616 O O . ALA A 1 325 ? 4.25 13.531 8.945 1 97.5 325 ALA A O 1
ATOM 2617 N N . LEU A 1 326 ? 4.316 11.312 9.273 1 97.5 326 LEU A N 1
ATOM 2618 C CA . LEU A 1 326 ? 5.758 11.188 9.109 1 97.5 326 LEU A CA 1
ATOM 2619 C C . LEU A 1 326 ? 6.105 10.617 7.738 1 97.5 326 LEU A C 1
ATOM 2621 O O . LEU A 1 326 ? 5.48 9.656 7.281 1 97.5 326 LEU A O 1
ATOM 2625 N N . MET A 1 327 ? 7.078 11.227 7.117 1 95.38 327 MET A N 1
ATOM 2626 C CA . MET A 1 327 ? 7.59 10.711 5.848 1 95.38 327 MET A CA 1
ATOM 2627 C C . MET A 1 327 ? 8.672 9.664 6.086 1 95.38 327 MET A C 1
ATOM 2629 O O . MET A 1 327 ? 9.836 10 6.312 1 95.38 327 MET A O 1
ATOM 2633 N N . VAL A 1 328 ? 8.328 8.461 5.852 1 94.94 328 VAL A N 1
ATOM 2634 C CA . VAL A 1 328 ? 9.172 7.328 6.219 1 94.94 328 VAL A CA 1
ATOM 2635 C C . VAL A 1 328 ? 10.445 7.34 5.375 1 94.94 328 VAL A C 1
ATOM 2637 O O . VAL A 1 328 ? 11.547 7.125 5.895 1 94.94 328 VAL A O 1
ATOM 2640 N N . ASN A 1 329 ? 10.312 7.609 4.113 1 90.38 329 ASN A N 1
ATOM 2641 C CA . ASN A 1 329 ? 11.461 7.605 3.211 1 90.38 329 ASN A CA 1
ATOM 2642 C C . ASN A 1 329 ? 12.516 8.625 3.639 1 90.38 329 ASN A C 1
ATOM 2644 O O . ASN A 1 329 ? 13.711 8.336 3.592 1 90.38 329 ASN A O 1
ATOM 2648 N N . THR A 1 330 ? 12.047 9.75 4.035 1 87.56 330 THR A N 1
ATOM 2649 C CA . THR A 1 330 ? 12.969 10.797 4.469 1 87.56 330 THR A CA 1
ATOM 2650 C C . THR A 1 330 ? 13.633 10.414 5.789 1 87.56 330 THR A C 1
ATOM 2652 O O . THR A 1 330 ? 14.828 10.648 5.98 1 87.56 330 THR A O 1
ATOM 2655 N N . LEU A 1 331 ? 12.875 9.875 6.656 1 89.5 331 LEU A N 1
ATOM 2656 C CA . LEU A 1 331 ? 13.414 9.43 7.938 1 89.5 331 LEU A CA 1
ATOM 2657 C C . LEU A 1 331 ? 14.484 8.367 7.738 1 89.5 331 LEU A C 1
ATOM 2659 O O . LEU A 1 331 ? 15.539 8.414 8.391 1 89.5 331 LEU A O 1
ATOM 2663 N N . GLU A 1 332 ? 14.25 7.453 6.852 1 87.56 332 GLU A N 1
ATOM 2664 C CA . GLU A 1 332 ? 15.172 6.355 6.574 1 87.56 332 GLU A CA 1
ATOM 2665 C C . GLU A 1 332 ? 16.531 6.879 6.109 1 87.56 332 GLU A C 1
ATOM 2667 O O . GLU A 1 332 ? 17.562 6.324 6.465 1 87.56 332 GLU A O 1
ATOM 2672 N N . SER A 1 333 ? 16.453 7.855 5.285 1 84.25 333 SER A N 1
ATOM 2673 C CA . SER A 1 333 ? 17.672 8.414 4.719 1 84.25 333 SER A CA 1
ATOM 2674 C C . SER A 1 333 ? 18.5 9.141 5.781 1 84.25 333 SER A C 1
ATOM 2676 O O . SER A 1 333 ? 19.688 9.391 5.59 1 84.25 333 SER A O 1
ATOM 2678 N N . SER A 1 334 ? 17.875 9.43 6.875 1 82.38 334 SER A N 1
ATOM 2679 C CA . SER A 1 334 ? 18.531 10.242 7.895 1 82.38 334 SER A CA 1
ATOM 2680 C C . SER A 1 334 ? 19 9.383 9.062 1 82.38 334 SER A C 1
ATOM 2682 O O . SER A 1 334 ? 19.5 9.906 10.07 1 82.38 334 SER A O 1
ATOM 2684 N N . LEU A 1 335 ? 18.703 8.156 8.938 1 80.19 335 LEU A N 1
ATOM 2685 C CA . LEU A 1 335 ? 19.109 7.266 10.023 1 80.19 335 LEU A CA 1
ATOM 2686 C C . LEU A 1 335 ? 20.609 6.969 9.945 1 80.19 335 LEU A C 1
ATOM 2688 O O . LEU A 1 335 ? 21.172 6.875 8.859 1 80.19 335 LEU A O 1
ATOM 2692 N N . LYS A 1 336 ? 21.266 7.148 11.062 1 67.25 336 LYS A N 1
ATOM 2693 C CA . LYS A 1 336 ? 22.688 6.801 11.125 1 67.25 336 LYS A CA 1
ATOM 2694 C C . LYS A 1 336 ? 22.922 5.375 10.641 1 67.25 336 LYS A C 1
ATOM 2696 O O . LYS A 1 336 ? 21.984 4.59 10.516 1 67.25 336 LYS A O 1
ATOM 2701 N N . THR A 1 337 ? 24 4.762 10.781 1 56.78 337 THR A N 1
ATOM 2702 C CA . THR A 1 337 ? 24.406 3.402 10.445 1 56.78 337 THR A CA 1
ATOM 2703 C C . THR A 1 337 ? 23.312 2.406 10.797 1 56.78 337 THR A C 1
ATOM 2705 O O . THR A 1 337 ? 22.531 2.637 11.727 1 56.78 337 THR A O 1
ATOM 2708 N N . PRO A 1 338 ? 23.125 1.265 10 1 51.66 338 PRO A N 1
ATOM 2709 C CA . PRO A 1 338 ? 22.047 0.274 9.984 1 51.66 338 PRO A CA 1
ATOM 2710 C C . PRO A 1 338 ? 21.516 -0.031 11.383 1 51.66 338 PRO A C 1
ATOM 2712 O O . PRO A 1 338 ? 22.266 0.016 12.359 1 51.66 338 PRO A O 1
ATOM 2715 N N . LEU A 1 339 ? 20.281 0.245 11.695 1 50.69 339 LEU A N 1
ATOM 2716 C CA . LEU A 1 339 ? 19.422 -0.001 12.852 1 50.69 339 LEU A CA 1
ATOM 2717 C C . LEU A 1 339 ? 19.891 -1.238 13.617 1 50.69 339 LEU A C 1
ATOM 2719 O O . LEU A 1 339 ? 19.172 -1.75 14.469 1 50.69 339 LEU A O 1
ATOM 2723 N N . PHE A 1 340 ? 21 -1.817 13.383 1 45.12 340 PHE A N 1
ATOM 2724 C CA . PHE A 1 340 ? 21.25 -3.113 14 1 45.12 340 PHE A CA 1
ATOM 2725 C C . PHE A 1 340 ? 21.062 -3.045 15.508 1 45.12 340 PHE A C 1
ATOM 2727 O O . PHE A 1 340 ? 20.891 -4.074 16.172 1 45.12 340 PHE A O 1
ATOM 2734 N N . ASN A 1 341 ? 21.359 -1.979 16.141 1 43.31 341 ASN A N 1
ATOM 2735 C CA . ASN A 1 341 ? 21.312 -2.127 17.594 1 43.31 341 ASN A CA 1
ATOM 2736 C C . ASN A 1 341 ? 19.891 -1.938 18.125 1 43.31 341 ASN A C 1
ATOM 2738 O O . ASN A 1 341 ? 19.703 -1.627 19.297 1 43.31 341 ASN A O 1
ATOM 2742 N N . LEU A 1 342 ? 18.984 -1.646 17.406 1 41.31 342 LEU A N 1
ATOM 2743 C CA . LEU A 1 342 ? 17.688 -1.549 18.062 1 41.31 342 LEU A CA 1
ATOM 2744 C C . LEU A 1 342 ? 17.219 -2.918 18.547 1 41.31 342 LEU A C 1
ATOM 2746 O O . LEU A 1 342 ? 17.188 -3.875 17.766 1 41.31 342 LEU A O 1
ATOM 2750 N N . SER A 1 343 ? 17.562 -3.324 19.719 1 34.84 343 SER A N 1
ATOM 2751 C CA . SER A 1 343 ? 17.156 -4.559 20.391 1 34.84 343 SER A CA 1
ATOM 2752 C C . SER A 1 343 ? 15.758 -4.977 19.969 1 34.84 343 SER A C 1
ATOM 2754 O O . SER A 1 343 ? 14.812 -4.184 20.062 1 34.84 343 SER A O 1
ATOM 2756 N N . SER A 1 344 ? 15.562 -5.863 18.969 1 30.94 344 SER A N 1
ATOM 2757 C CA . SER A 1 344 ? 14.305 -6.582 18.812 1 30.94 344 SER A CA 1
ATOM 2758 C C . SER A 1 344 ? 13.68 -6.895 20.172 1 30.94 344 SER A C 1
ATOM 2760 O O . SER A 1 344 ? 14.398 -7.18 21.141 1 30.94 344 SER A O 1
ATOM 2762 N N . MET B 1 1 ? -36.719 17.672 19.703 1 22.55 1 MET B N 1
ATOM 2763 C CA . MET B 1 1 ? -36.75 17.609 18.25 1 22.55 1 MET B CA 1
ATOM 2764 C C . MET B 1 1 ? -35.781 16.562 17.719 1 22.55 1 MET B C 1
ATOM 2766 O O . MET B 1 1 ? -34.594 16.641 17.984 1 22.55 1 MET B O 1
ATOM 2770 N N . ASN B 1 2 ? -36.188 15.375 17.516 1 23.95 2 ASN B N 1
ATOM 2771 C CA . ASN B 1 2 ? -35.5 14.117 17.172 1 23.95 2 ASN B CA 1
ATOM 2772 C C . ASN B 1 2 ? -34.781 14.211 15.836 1 23.95 2 ASN B C 1
ATOM 2774 O O . ASN B 1 2 ? -35.406 14.156 14.781 1 23.95 2 ASN B O 1
ATOM 2778 N N . GLN B 1 3 ? -34.031 15.219 15.68 1 28.89 3 GLN B N 1
ATOM 2779 C CA . GLN B 1 3 ? -33.5 15.602 14.375 1 28.89 3 GLN B CA 1
ATOM 2780 C C . GLN B 1 3 ? -33 14.383 13.609 1 28.89 3 GLN B C 1
ATOM 2782 O O . GLN B 1 3 ? -32.188 13.609 14.125 1 28.89 3 GLN B O 1
ATOM 2787 N N . ASN B 1 4 ? -33.812 13.805 12.883 1 28.3 4 ASN B N 1
ATOM 2788 C CA . ASN B 1 4 ? -33.625 12.75 11.883 1 28.3 4 ASN B CA 1
ATOM 2789 C C . ASN B 1 4 ? -32.281 12.883 11.164 1 28.3 4 ASN B C 1
ATOM 2791 O O . ASN B 1 4 ? -32.031 13.875 10.484 1 28.3 4 ASN B O 1
ATOM 2795 N N . LEU B 1 5 ? -31.266 12.383 11.805 1 34.78 5 LEU B N 1
ATOM 2796 C CA . LEU B 1 5 ? -29.984 12.367 11.109 1 34.78 5 LEU B CA 1
ATOM 2797 C C . LEU B 1 5 ? -30.172 12.055 9.633 1 34.78 5 LEU B C 1
ATOM 2799 O O . LEU B 1 5 ? -31 11.227 9.266 1 34.78 5 LEU B O 1
ATOM 2803 N N . PRO B 1 6 ? -30.078 13.031 8.805 1 35.09 6 PRO B N 1
ATOM 2804 C CA . PRO B 1 6 ? -30.312 12.695 7.402 1 35.09 6 PRO B CA 1
ATOM 2805 C C . PRO B 1 6 ? -30 11.242 7.07 1 35.09 6 PRO B C 1
ATOM 2807 O O . PRO B 1 6 ? -29.156 10.625 7.734 1 35.09 6 PRO B O 1
ATOM 2810 N N . GLU B 1 7 ? -30.922 10.477 6.68 1 34.84 7 GLU B N 1
ATOM 2811 C CA . GLU B 1 7 ? -30.641 9.172 6.082 1 34.84 7 GLU B CA 1
ATOM 2812 C C . GLU B 1 7 ? -29.297 9.18 5.348 1 34.84 7 GLU B C 1
ATOM 2814 O O . GLU B 1 7 ? -28.984 10.141 4.641 1 34.84 7 GLU B O 1
ATOM 2819 N N . PRO B 1 8 ? -28.219 8.516 5.848 1 37.53 8 PRO B N 1
ATOM 2820 C CA . PRO B 1 8 ? -27 8.555 5.027 1 37.53 8 PRO B CA 1
ATOM 2821 C C . PRO B 1 8 ? -27.312 8.57 3.531 1 37.53 8 PRO B C 1
ATOM 2823 O O . PRO B 1 8 ? -27.938 7.645 3.008 1 37.53 8 PRO B O 1
ATOM 2826 N N . ASN B 1 9 ? -27.984 9.5 3.031 1 39.78 9 ASN B N 1
ATOM 2827 C CA . ASN B 1 9 ? -28 9.586 1.575 1 39.78 9 ASN B CA 1
ATOM 2828 C C . ASN B 1 9 ? -26.828 8.82 0.959 1 39.78 9 ASN B C 1
ATOM 2830 O O . ASN B 1 9 ? -25.703 8.875 1.464 1 39.78 9 ASN B O 1
ATOM 2834 N N . GLN B 1 10 ? -27.016 7.742 0.259 1 43.41 10 GLN B N 1
ATOM 2835 C CA . GLN B 1 10 ? -26.109 6.66 -0.108 1 43.41 10 GLN B CA 1
ATOM 2836 C C . GLN B 1 10 ? -24.812 7.207 -0.714 1 43.41 10 GLN B C 1
ATOM 2838 O O . GLN B 1 10 ? -24.641 7.18 -1.934 1 43.41 10 GLN B O 1
ATOM 2843 N N . LYS B 1 11 ? -24.453 8.477 -0.527 1 51.75 11 LYS B N 1
ATOM 2844 C CA . LYS B 1 11 ? -23.234 9.039 -1.094 1 51.75 11 LYS B CA 1
ATOM 2845 C C . LYS B 1 11 ? -22.062 8.078 -0.92 1 51.75 11 LYS B C 1
ATOM 2847 O O . LYS B 1 11 ? -21.75 7.664 0.2 1 51.75 11 LYS B O 1
ATOM 2852 N N . LYS B 1 12 ? -21.719 7.402 -1.961 1 68.62 12 LYS B N 1
ATOM 2853 C CA . LYS B 1 12 ? -20.578 6.496 -2.029 1 68.62 12 LYS B CA 1
ATOM 2854 C C . LYS B 1 12 ? -19.281 7.219 -1.677 1 68.62 12 LYS B C 1
ATOM 2856 O O . LYS B 1 12 ? -18.797 8.055 -2.447 1 68.62 12 LYS B O 1
ATOM 2861 N N . TRP B 1 13 ? -18.906 7.199 -0.39 1 79.44 13 TRP B N 1
ATOM 2862 C CA . TRP B 1 13 ? -17.719 7.895 0.102 1 79.44 13 TRP B CA 1
ATOM 2863 C C . TRP B 1 13 ? -16.453 7.293 -0.491 1 79.44 13 TRP B C 1
ATOM 2865 O O . TRP B 1 13 ? -15.461 8 -0.714 1 79.44 13 TRP B O 1
ATOM 2875 N N . ILE B 1 14 ? -16.594 6.094 -0.754 1 86.81 14 ILE B N 1
ATOM 2876 C CA . ILE B 1 14 ? -15.43 5.383 -1.28 1 86.81 14 ILE B CA 1
ATOM 2877 C C . ILE B 1 14 ? -15.781 4.738 -2.617 1 86.81 14 ILE B C 1
ATOM 2879 O O . ILE B 1 14 ? -16.859 4.16 -2.771 1 86.81 14 ILE B O 1
ATOM 2883 N N . PRO B 1 15 ? -14.891 4.902 -3.592 1 88.88 15 PRO B N 1
ATOM 2884 C CA . PRO B 1 15 ? -15.195 4.301 -4.895 1 88.88 15 PRO B CA 1
ATOM 2885 C C . PRO B 1 15 ? -15.453 2.799 -4.805 1 88.88 15 PRO B C 1
ATOM 2887 O O . PRO B 1 15 ? -14.867 2.121 -3.955 1 88.88 15 PRO B O 1
ATOM 2890 N N . ASP B 1 16 ? -16.219 2.281 -5.766 1 86.81 16 ASP B N 1
ATOM 2891 C CA . ASP B 1 16 ? -16.531 0.857 -5.801 1 86.81 16 ASP B CA 1
ATOM 2892 C C . ASP B 1 16 ? -15.266 0.013 -5.949 1 86.81 16 ASP B C 1
ATOM 2894 O O . ASP B 1 16 ? -14.375 0.36 -6.719 1 86.81 16 ASP B O 1
ATOM 2898 N N . GLY B 1 17 ? -15.227 -1.076 -5.188 1 88.69 17 GLY B N 1
ATOM 2899 C CA . GLY B 1 17 ? -14.117 -2.002 -5.305 1 88.69 17 GLY B CA 1
ATOM 2900 C C . GLY B 1 17 ? -12.961 -1.667 -4.379 1 88.69 17 GLY B C 1
ATOM 2901 O O . GLY B 1 17 ? -12.023 -2.455 -4.238 1 88.69 17 GLY B O 1
ATOM 2902 N N . PHE B 1 18 ? -13.016 -0.462 -3.836 1 90.31 18 PHE B N 1
ATOM 2903 C CA . PHE B 1 18 ? -12.031 -0.055 -2.84 1 90.31 18 PHE B CA 1
ATOM 2904 C C . PHE B 1 18 ? -12.656 -0.029 -1.447 1 90.31 18 PHE B C 1
ATOM 2906 O O . PHE B 1 18 ? -13.875 0.094 -1.305 1 90.31 18 PHE B O 1
ATOM 2913 N N . HIS B 1 19 ? -11.727 -0.173 -0.411 1 88.88 19 HIS B N 1
ATOM 2914 C CA . HIS B 1 19 ? -12.312 -0.349 0.913 1 88.88 19 HIS B CA 1
ATOM 2915 C C . HIS B 1 19 ? -11.508 0.384 1.977 1 88.88 19 HIS B C 1
ATOM 2917 O O . HIS B 1 19 ? -10.273 0.404 1.921 1 88.88 19 HIS B O 1
ATOM 2923 N N . PHE B 1 20 ? -12.289 1.009 2.832 1 93.19 20 PHE B N 1
ATOM 2924 C CA . PHE B 1 20 ? -11.766 1.506 4.098 1 93.19 20 PHE B CA 1
ATOM 2925 C C . PHE B 1 20 ? -12.055 0.526 5.227 1 93.19 20 PHE B C 1
ATOM 2927 O O . PHE B 1 20 ? -13.18 0.032 5.352 1 93.19 20 PHE B O 1
ATOM 2934 N N . LEU B 1 21 ? -11.023 0.201 6.012 1 94.19 21 LEU B N 1
ATOM 2935 C CA . LEU B 1 21 ? -11.227 -0.615 7.203 1 94.19 21 LEU B CA 1
ATOM 2936 C C . LEU B 1 21 ? -11.039 0.217 8.469 1 94.19 21 LEU B C 1
ATOM 2938 O O . LEU B 1 21 ? -9.977 0.798 8.688 1 94.19 21 LEU B O 1
ATOM 2942 N N . GLY B 1 22 ? -12.031 0.272 9.273 1 94.69 22 GLY B N 1
ATOM 2943 C CA . GLY B 1 22 ? -11.961 0.976 10.547 1 94.69 22 GLY B CA 1
ATOM 2944 C C . GLY B 1 22 ? -11.117 0.26 11.578 1 94.69 22 GLY B C 1
ATOM 2945 O O . GLY B 1 22 ? -10.531 -0.788 11.297 1 94.69 22 GLY B O 1
ATOM 2946 N N . PRO B 1 23 ? -11.023 0.791 12.758 1 95.69 23 PRO B N 1
ATOM 2947 C CA . PRO B 1 23 ? -10.133 0.287 13.812 1 95.69 23 PRO B CA 1
ATOM 2948 C C . PRO B 1 23 ? -10.383 -1.183 14.141 1 95.69 23 PRO B C 1
ATOM 2950 O O . PRO B 1 23 ? -9.438 -1.974 14.211 1 95.69 23 PRO B O 1
ATOM 2953 N N . GLU B 1 24 ? -11.586 -1.583 14.273 1 92.12 24 GLU B N 1
ATOM 2954 C CA . GLU B 1 24 ? -11.898 -2.939 14.719 1 92.12 24 GLU B CA 1
ATOM 2955 C C . GLU B 1 24 ? -11.516 -3.967 13.656 1 92.12 24 GLU B C 1
ATOM 2957 O O . GLU B 1 24 ? -10.828 -4.945 13.945 1 92.12 24 GLU B O 1
ATOM 2962 N N . ASP B 1 25 ? -11.93 -3.713 12.469 1 91.31 25 ASP B N 1
ATOM 2963 C CA . ASP B 1 25 ? -11.625 -4.637 11.375 1 91.31 25 ASP B CA 1
ATOM 2964 C C . ASP B 1 25 ? -10.133 -4.656 11.078 1 91.31 25 ASP B C 1
ATOM 2966 O O . ASP B 1 25 ? -9.586 -5.691 10.688 1 91.31 25 ASP B O 1
ATOM 2970 N N . SER B 1 26 ? -9.5 -3.535 11.258 1 95 26 SER B N 1
ATOM 2971 C CA . SER B 1 26 ? -8.07 -3.426 10.984 1 95 26 SER B CA 1
ATOM 2972 C C . SER B 1 26 ? -7.25 -4.266 11.961 1 95 26 SER B C 1
ATOM 2974 O O . SER B 1 26 ? -6.172 -4.754 11.609 1 95 26 SER B O 1
ATOM 2976 N N . LYS B 1 27 ? -7.766 -4.414 13.125 1 93.62 27 LYS B N 1
ATOM 2977 C CA . LYS B 1 27 ? -7.078 -5.242 14.117 1 93.62 27 LYS B CA 1
ATOM 2978 C C . LYS B 1 27 ? -6.969 -6.688 13.641 1 93.62 27 LYS B C 1
ATOM 2980 O O . LYS B 1 27 ? -5.91 -7.309 13.773 1 93.62 27 LYS B O 1
ATOM 2985 N N . TYR B 1 28 ? -8.016 -7.133 13.047 1 91.69 28 TYR B N 1
ATOM 2986 C CA . TYR B 1 28 ? -8.023 -8.5 12.539 1 91.69 28 TYR B CA 1
ATOM 2987 C C . TYR B 1 28 ? -7.066 -8.648 11.359 1 91.69 28 TYR B C 1
ATOM 2989 O O . TYR B 1 28 ? -6.297 -9.609 11.297 1 91.69 28 TYR B O 1
ATOM 2997 N N . ARG B 1 29 ? -7.102 -7.781 10.477 1 95.19 29 ARG B N 1
ATOM 2998 C CA . ARG B 1 29 ? -6.211 -7.82 9.32 1 95.19 29 ARG B CA 1
ATOM 2999 C C . ARG B 1 29 ? -4.75 -7.801 9.75 1 95.19 29 ARG B C 1
ATOM 3001 O O . ARG B 1 29 ? -3.934 -8.562 9.227 1 95.19 29 ARG B O 1
ATOM 3008 N N . ARG B 1 30 ? -4.484 -6.91 10.672 1 96.44 30 ARG B N 1
ATOM 3009 C CA . ARG B 1 30 ? -3.109 -6.801 11.148 1 96.44 30 ARG B CA 1
ATOM 3010 C C . ARG B 1 30 ? -2.646 -8.109 11.789 1 96.44 30 ARG B C 1
ATOM 3012 O O . ARG B 1 30 ? -1.532 -8.57 11.531 1 96.44 30 ARG B O 1
ATOM 3019 N N . THR B 1 31 ? -3.467 -8.656 12.578 1 94.44 31 THR B N 1
ATOM 3020 C CA . THR B 1 31 ? -3.135 -9.922 13.219 1 94.44 31 THR B CA 1
ATOM 3021 C C . THR B 1 31 ? -2.875 -11 12.164 1 94.44 31 THR B C 1
ATOM 3023 O O . THR B 1 31 ? -1.918 -11.773 12.281 1 94.44 31 THR B O 1
ATOM 3026 N N . LEU B 1 32 ? -3.732 -11.078 11.188 1 95.19 32 LEU B N 1
ATOM 3027 C CA . LEU B 1 32 ? -3.58 -12.031 10.094 1 95.19 32 LEU B CA 1
ATOM 3028 C C . LEU B 1 32 ? -2.242 -11.836 9.391 1 95.19 32 LEU B C 1
ATOM 3030 O O . LEU B 1 32 ? -1.501 -12.805 9.18 1 95.19 32 LEU B O 1
ATOM 3034 N N . LEU B 1 33 ? -1.95 -10.586 9.047 1 97.31 33 LEU B N 1
ATOM 3035 C CA . LEU B 1 33 ? -0.712 -10.266 8.344 1 97.31 33 LEU B CA 1
ATOM 3036 C C . LEU B 1 33 ? 0.502 -10.625 9.195 1 97.31 33 LEU B C 1
ATOM 3038 O O . LEU B 1 33 ? 1.48 -11.18 8.688 1 97.31 33 LEU B O 1
ATOM 3042 N N . GLU B 1 34 ? 0.427 -10.359 10.406 1 96.38 34 GLU B N 1
ATOM 3043 C CA . GLU B 1 34 ? 1.539 -10.641 11.312 1 96.38 34 GLU B CA 1
ATOM 3044 C C . GLU B 1 34 ? 1.729 -12.141 11.508 1 96.38 34 GLU B C 1
ATOM 3046 O O . GLU B 1 34 ? 2.861 -12.625 11.586 1 96.38 34 GLU B O 1
ATOM 3051 N N . THR B 1 35 ? 0.637 -12.859 11.625 1 96.56 35 THR B N 1
ATOM 3052 C CA . THR B 1 35 ? 0.71 -14.305 11.773 1 96.56 35 THR B CA 1
ATOM 3053 C C . THR B 1 35 ? 1.396 -14.938 10.562 1 96.56 35 THR B C 1
ATOM 3055 O O . THR B 1 35 ? 2.336 -15.719 10.719 1 96.56 35 THR B O 1
ATOM 3058 N N . ILE B 1 36 ? 0.958 -14.57 9.398 1 98 36 ILE B N 1
ATOM 3059 C CA . ILE B 1 36 ? 1.502 -15.141 8.18 1 98 36 ILE B CA 1
ATOM 3060 C C . ILE B 1 36 ? 2.961 -14.719 8.008 1 98 36 ILE B C 1
ATOM 3062 O O . ILE B 1 36 ? 3.826 -15.555 7.727 1 98 36 ILE B O 1
ATOM 3066 N N . SER B 1 37 ? 3.25 -13.438 8.211 1 98.12 37 SER B N 1
ATOM 3067 C CA . SER B 1 37 ? 4.621 -12.953 8.102 1 98.12 37 SER B CA 1
ATOM 3068 C C . SER B 1 37 ? 5.535 -13.648 9.109 1 98.12 37 SER B C 1
ATOM 3070 O O . SER B 1 37 ? 6.707 -13.906 8.82 1 98.12 37 SER B O 1
ATOM 3072 N N . GLY B 1 38 ? 4.992 -13.859 10.289 1 97.69 38 GLY B N 1
ATOM 3073 C CA . GLY B 1 38 ? 5.762 -14.57 11.297 1 97.69 38 GLY B CA 1
ATOM 3074 C C . GLY B 1 38 ? 6.195 -15.953 10.859 1 97.69 38 GLY B C 1
ATOM 3075 O O . GLY B 1 38 ? 7.352 -16.344 11.055 1 97.69 38 GLY B O 1
ATOM 3076 N N . VAL B 1 39 ? 5.324 -16.719 10.266 1 98.31 39 VAL B N 1
ATOM 3077 C CA . VAL B 1 39 ? 5.645 -18.047 9.766 1 98.31 39 VAL B CA 1
ATOM 3078 C C . VAL B 1 39 ? 6.707 -17.953 8.672 1 98.31 39 VAL B C 1
ATOM 3080 O O . VAL B 1 39 ? 7.672 -18.719 8.664 1 98.31 39 VAL B O 1
ATOM 3083 N N . LEU B 1 40 ? 6.535 -17 7.766 1 98.62 40 LEU B N 1
ATOM 3084 C CA . LEU B 1 40 ? 7.461 -16.844 6.648 1 98.62 40 LEU B CA 1
ATOM 3085 C C . LEU B 1 40 ? 8.859 -16.484 7.141 1 98.62 40 LEU B C 1
ATOM 3087 O O . LEU B 1 40 ? 9.852 -17.031 6.652 1 98.62 40 LEU B O 1
ATOM 3091 N N . LYS B 1 41 ? 8.875 -15.617 8.094 1 98.25 41 LYS B N 1
ATOM 3092 C CA . LYS B 1 41 ? 10.164 -15.258 8.664 1 98.25 41 LYS B CA 1
ATOM 3093 C C . LYS B 1 41 ? 10.828 -16.453 9.328 1 98.25 41 LYS B C 1
ATOM 3095 O O . LYS B 1 41 ? 12.031 -16.688 9.164 1 98.25 41 LYS B O 1
ATOM 3100 N N . LYS B 1 42 ? 10.094 -17.188 10.055 1 98.06 42 LYS B N 1
ATOM 3101 C CA . LYS B 1 42 ? 10.609 -18.391 10.703 1 98.06 42 LYS B CA 1
ATOM 3102 C C . LYS B 1 42 ? 11.141 -19.391 9.672 1 98.06 42 LYS B C 1
ATOM 3104 O O . LYS B 1 42 ? 12.102 -20.109 9.938 1 98.06 42 LYS B O 1
ATOM 3109 N N . LYS B 1 43 ? 10.539 -19.391 8.531 1 97.75 43 LYS B N 1
ATOM 3110 C CA . LYS B 1 43 ? 10.93 -20.312 7.469 1 97.75 43 LYS B CA 1
ATOM 3111 C C . LYS B 1 43 ? 12.102 -19.766 6.664 1 97.75 43 LYS B C 1
ATOM 3113 O O . LYS B 1 43 ? 12.516 -20.359 5.672 1 97.75 43 LYS B O 1
ATOM 3118 N N . GLY B 1 44 ? 12.555 -18.562 7.043 1 97.44 44 GLY B N 1
ATOM 3119 C CA . GLY B 1 44 ? 13.781 -18.047 6.457 1 97.44 44 GLY B CA 1
ATOM 3120 C C . GLY B 1 44 ? 13.531 -17.031 5.363 1 97.44 44 GLY B C 1
ATOM 3121 O O . GLY B 1 44 ? 14.461 -16.625 4.66 1 97.44 44 GLY B O 1
ATOM 3122 N N . TYR B 1 45 ? 12.336 -16.594 5.172 1 98.5 45 TYR B N 1
ATOM 3123 C CA . TYR B 1 45 ? 12.047 -15.562 4.176 1 98.5 45 TYR B CA 1
ATOM 3124 C C . TYR B 1 45 ? 12.398 -14.18 4.707 1 98.5 45 TYR B C 1
ATOM 3126 O O . TYR B 1 45 ? 12.266 -13.914 5.906 1 98.5 45 TYR B O 1
ATOM 3134 N N . SER B 1 46 ? 12.797 -13.305 3.795 1 98.31 46 SER B N 1
ATOM 3135 C CA . SER B 1 46 ? 13 -11.891 4.094 1 98.31 46 SER B CA 1
ATOM 3136 C C . SER B 1 46 ? 11.961 -11.023 3.391 1 98.31 46 SER B C 1
ATOM 3138 O O . SER B 1 46 ? 11.609 -11.281 2.238 1 98.31 46 SER B O 1
ATOM 3140 N N . GLU B 1 47 ? 11.562 -10.062 4.078 1 98.44 47 GLU B N 1
ATOM 3141 C CA . GLU B 1 47 ? 10.586 -9.141 3.5 1 98.44 47 GLU B CA 1
ATOM 3142 C C . GLU B 1 47 ? 11.234 -8.227 2.459 1 98.44 47 GLU B C 1
ATOM 3144 O O . GLU B 1 47 ? 12.406 -7.867 2.586 1 98.44 47 GLU B O 1
ATOM 3149 N N . VAL B 1 48 ? 10.516 -7.91 1.426 1 98 48 VAL B N 1
ATOM 3150 C CA . VAL B 1 48 ? 10.891 -6.867 0.473 1 98 48 VAL B CA 1
ATOM 3151 C C . VAL B 1 48 ? 9.727 -5.902 0.281 1 98 48 VAL B C 1
ATOM 3153 O O . VAL B 1 48 ? 8.562 -6.273 0.477 1 98 48 VAL B O 1
ATOM 3156 N N . PHE B 1 49 ? 9.984 -4.66 0.003 1 97.25 49 PHE B N 1
ATOM 3157 C CA . PHE B 1 49 ? 8.969 -3.666 -0.321 1 97.25 49 PHE B CA 1
ATOM 3158 C C . PHE B 1 49 ? 8.922 -3.406 -1.821 1 97.25 49 PHE B C 1
ATOM 3160 O O . PHE B 1 49 ? 9.953 -3.113 -2.438 1 97.25 49 PHE B O 1
ATOM 3167 N N . LEU B 1 50 ? 7.77 -3.545 -2.361 1 97.25 50 LEU B N 1
ATOM 3168 C CA . LEU B 1 50 ? 7.566 -3.396 -3.799 1 97.25 50 LEU B CA 1
ATOM 3169 C C . LEU B 1 50 ? 7.066 -1.996 -4.133 1 97.25 50 LEU B C 1
ATOM 3171 O O . LEU B 1 50 ? 6.406 -1.355 -3.312 1 97.25 50 LEU B O 1
ATOM 3175 N N . PRO B 1 51 ? 7.418 -1.515 -5.301 1 95.12 51 PRO B N 1
ATOM 3176 C CA . PRO B 1 51 ? 6.824 -0.244 -5.723 1 95.12 51 PRO B CA 1
ATOM 3177 C C . PRO B 1 51 ? 5.324 -0.353 -5.984 1 95.12 51 PRO B C 1
ATOM 3179 O O . PRO B 1 51 ? 4.836 -1.421 -6.363 1 95.12 51 PRO B O 1
ATOM 3182 N N . ALA B 1 52 ? 4.66 0.718 -5.816 1 94 52 ALA B N 1
ATOM 3183 C CA . ALA B 1 52 ? 3.217 0.722 -6.035 1 94 52 ALA B CA 1
ATOM 3184 C C . ALA B 1 52 ? 2.887 0.668 -7.523 1 94 52 ALA B C 1
ATOM 3186 O O . ALA B 1 52 ? 1.825 0.174 -7.914 1 94 52 ALA B O 1
ATOM 3187 N N . PHE B 1 53 ? 3.744 1.184 -8.344 1 92.94 53 PHE B N 1
ATOM 3188 C CA . PHE B 1 53 ? 3.564 1.201 -9.797 1 92.94 53 PHE B CA 1
ATOM 3189 C C . PHE B 1 53 ? 4.777 0.605 -10.5 1 92.94 53 PHE B C 1
ATOM 3191 O O . PHE B 1 53 ? 5.887 0.636 -9.969 1 92.94 53 PHE B O 1
ATOM 3198 N N . ASP B 1 54 ? 4.516 0.087 -11.625 1 93.81 54 ASP B N 1
ATOM 3199 C CA . ASP B 1 54 ? 5.547 -0.387 -12.539 1 93.81 54 ASP B CA 1
ATOM 3200 C C . ASP B 1 54 ? 5.199 -0.03 -13.984 1 93.81 54 ASP B C 1
ATOM 3202 O O . ASP B 1 54 ? 4.117 0.489 -14.258 1 93.81 54 ASP B O 1
ATOM 3206 N N . TYR B 1 55 ? 6.223 -0.148 -14.82 1 92.62 55 TYR B N 1
ATOM 3207 C CA . TYR B 1 55 ? 5.902 0.006 -16.234 1 92.62 55 TYR B CA 1
ATOM 3208 C C . TYR B 1 55 ? 4.777 -0.938 -16.641 1 92.62 55 TYR B C 1
ATOM 3210 O O . TYR B 1 55 ? 4.793 -2.119 -16.297 1 92.62 55 TYR B O 1
ATOM 3218 N N . SER B 1 56 ? 3.809 -0.383 -17.422 1 90.44 56 SER B N 1
ATOM 3219 C CA . SER B 1 56 ? 2.711 -1.219 -17.891 1 90.44 56 SER B CA 1
ATOM 3220 C C . SER B 1 56 ? 3.227 -2.398 -18.703 1 90.44 56 SER B C 1
ATOM 3222 O O . SER B 1 56 ? 2.65 -3.488 -18.656 1 90.44 56 SER B O 1
ATOM 3224 N N . SER B 1 57 ? 4.285 -2.18 -19.406 1 89.25 57 SER B N 1
ATOM 3225 C CA . SER B 1 57 ? 4.867 -3.201 -20.266 1 89.25 57 SER B CA 1
ATOM 3226 C C . SER B 1 57 ? 5.316 -4.418 -19.469 1 89.25 57 SER B C 1
ATOM 3228 O O . SER B 1 57 ? 5.309 -5.539 -19.984 1 89.25 57 SER B O 1
ATOM 3230 N N . THR B 1 58 ? 5.703 -4.211 -18.219 1 89.94 58 THR B N 1
ATOM 3231 C CA . THR B 1 58 ? 6.105 -5.312 -17.344 1 89.94 58 THR B CA 1
ATOM 3232 C C . THR B 1 58 ? 4.969 -6.32 -17.188 1 89.94 58 THR B C 1
ATOM 3234 O O . THR B 1 58 ? 5.188 -7.527 -17.312 1 89.94 58 THR B O 1
ATOM 3237 N N . PHE B 1 59 ? 3.812 -5.828 -17.062 1 88.69 59 PHE B N 1
ATOM 3238 C CA . PHE B 1 59 ? 2.66 -6.684 -16.828 1 88.69 59 PHE B CA 1
ATOM 3239 C C . PHE B 1 59 ? 2.107 -7.238 -18.125 1 88.69 59 PHE B C 1
ATOM 3241 O O . PHE B 1 59 ? 1.663 -8.383 -18.188 1 88.69 59 PHE B O 1
ATOM 3248 N N . ILE B 1 60 ? 2.178 -6.465 -19.125 1 83.81 60 ILE B N 1
ATOM 3249 C CA . ILE B 1 60 ? 1.677 -6.895 -20.438 1 83.81 60 ILE B CA 1
ATOM 3250 C C . ILE B 1 60 ? 2.521 -8.055 -20.953 1 83.81 60 ILE B C 1
ATOM 3252 O O . ILE B 1 60 ? 1.99 -9.008 -21.531 1 83.81 60 ILE B O 1
ATOM 3256 N N . GLN B 1 61 ? 3.729 -8.016 -20.641 1 82.44 61 GLN B N 1
ATOM 3257 C CA . GLN B 1 61 ? 4.656 -9.023 -21.141 1 82.44 61 GLN B CA 1
ATOM 3258 C C . GLN B 1 61 ? 4.566 -10.305 -20.328 1 82.44 61 GLN B C 1
ATOM 3260 O O . GLN B 1 61 ? 4.891 -11.391 -20.812 1 82.44 61 GLN B O 1
ATOM 3265 N N . THR B 1 62 ? 4.148 -10.188 -19.141 1 81.56 62 THR B N 1
ATOM 3266 C CA . THR B 1 62 ? 4.273 -11.336 -18.25 1 81.56 62 THR B CA 1
ATOM 3267 C C . THR B 1 62 ? 2.9 -11.914 -17.922 1 81.56 62 THR B C 1
ATOM 3269 O O . THR B 1 62 ? 2.777 -13.109 -17.641 1 81.56 62 THR B O 1
ATOM 3272 N N . VAL B 1 63 ? 1.94 -11.078 -17.828 1 74.25 63 VAL B N 1
ATOM 3273 C CA . VAL B 1 63 ? 0.625 -11.539 -17.391 1 74.25 63 VAL B CA 1
ATOM 3274 C C . VAL B 1 63 ? -0.334 -11.57 -18.562 1 74.25 63 VAL B C 1
ATOM 3276 O O . VAL B 1 63 ? -0.334 -10.656 -19.406 1 74.25 63 VAL B O 1
ATOM 3279 N N . SER B 1 64 ? -0.712 -12.781 -18.891 1 59.19 64 SER B N 1
ATOM 3280 C CA . SER B 1 64 ? -1.643 -12.938 -20 1 59.19 64 SER B CA 1
ATOM 3281 C C . SER B 1 64 ? -2.957 -12.219 -19.719 1 59.19 64 SER B C 1
ATOM 3283 O O . SER B 1 64 ? -3.83 -12.742 -19.031 1 59.19 64 SER B O 1
ATOM 3285 N N . ALA B 1 65 ? -2.811 -10.961 -19.344 1 51.16 65 ALA B N 1
ATOM 3286 C CA . ALA B 1 65 ? -4.113 -10.352 -19.094 1 51.16 65 ALA B CA 1
ATOM 3287 C C . ALA B 1 65 ? -5.016 -10.469 -20.312 1 51.16 65 ALA B C 1
ATOM 3289 O O . ALA B 1 65 ? -4.582 -10.227 -21.453 1 51.16 65 ALA B O 1
ATOM 3290 N N . PRO B 1 66 ? -6.043 -11.383 -20.141 1 49.44 66 PRO B N 1
ATOM 3291 C CA . PRO B 1 66 ? -6.852 -11.484 -21.359 1 49.44 66 PRO B CA 1
ATOM 3292 C C . PRO B 1 66 ? -6.859 -10.195 -22.172 1 49.44 66 PRO B C 1
ATOM 3294 O O . PRO B 1 66 ? -6.672 -10.227 -23.391 1 49.44 66 PRO B O 1
ATOM 3297 N N . ASP B 1 67 ? -7.594 -9.094 -21.516 1 49.19 67 ASP B N 1
ATOM 3298 C CA . ASP B 1 67 ? -7.777 -7.816 -22.203 1 49.19 67 ASP B CA 1
ATOM 3299 C C . ASP B 1 67 ? -6.984 -6.707 -21.516 1 49.19 67 ASP B C 1
ATOM 3301 O O . ASP B 1 67 ? -7.074 -6.527 -20.297 1 49.19 67 ASP B O 1
ATOM 3305 N N . SER B 1 68 ? -5.797 -6.352 -22.141 1 55 68 SER B N 1
ATOM 3306 C CA . SER B 1 68 ? -5.168 -5.066 -21.844 1 55 68 SER B CA 1
ATOM 3307 C C . SER B 1 68 ? -6.164 -4.098 -21.203 1 55 68 SER B C 1
ATOM 3309 O O . SER B 1 68 ? -5.766 -3.123 -20.562 1 55 68 SER B O 1
ATOM 3311 N N . SER B 1 69 ? -7.355 -4.547 -21.188 1 58.38 69 SER B N 1
ATOM 3312 C CA . SER B 1 69 ? -8.391 -3.611 -20.766 1 58.38 69 SER B CA 1
ATOM 3313 C C . SER B 1 69 ? -8.531 -3.6 -19.25 1 58.38 69 SER B C 1
ATOM 3315 O O . SER B 1 69 ? -9.078 -2.652 -18.672 1 58.38 69 SER B O 1
ATOM 3317 N N . SER B 1 70 ? -7.812 -4.602 -18.594 1 66.56 70 SER B N 1
ATOM 3318 C CA . SER B 1 70 ? -8.031 -4.676 -17.156 1 66.56 70 SER B CA 1
ATOM 3319 C C . SER B 1 70 ? -6.953 -3.908 -16.391 1 66.56 70 SER B C 1
ATOM 3321 O O . SER B 1 70 ? -7.027 -3.77 -15.172 1 66.56 70 SER B O 1
ATOM 3323 N N . LEU B 1 71 ? -6.098 -3.418 -17.188 1 76.25 71 LEU B N 1
ATOM 3324 C CA . LEU B 1 71 ? -4.984 -2.719 -16.562 1 76.25 71 LEU B CA 1
ATOM 3325 C C . LEU B 1 71 ? -5.289 -1.231 -16.422 1 76.25 71 LEU B C 1
ATOM 3327 O O . LEU B 1 71 ? -5.688 -0.581 -17.391 1 76.25 71 LEU B O 1
ATOM 3331 N N . PHE B 1 72 ? -5.199 -0.778 -15.195 1 82.19 72 PHE B N 1
ATOM 3332 C CA . PHE B 1 72 ? -5.156 0.67 -15.031 1 82.19 72 PHE B CA 1
ATOM 3333 C C . PHE B 1 72 ? -3.869 1.242 -15.617 1 82.19 72 PHE B C 1
ATOM 3335 O O . PHE B 1 72 ? -2.783 0.712 -15.375 1 82.19 72 PHE B O 1
ATOM 3342 N N . ARG B 1 73 ? -4.023 2.156 -16.469 1 84.38 73 ARG B N 1
ATOM 3343 C CA . ARG B 1 73 ? -2.848 2.764 -17.078 1 84.38 73 ARG B CA 1
ATOM 3344 C C . ARG B 1 73 ? -2.803 4.262 -16.812 1 84.38 73 ARG B C 1
ATOM 3346 O O . ARG B 1 73 ? -3.83 4.941 -16.875 1 84.38 73 ARG B O 1
ATOM 3353 N N . ILE B 1 74 ? -1.592 4.723 -16.5 1 84.56 74 ILE B N 1
ATOM 3354 C CA . ILE B 1 74 ? -1.336 6.145 -16.266 1 84.56 74 ILE B CA 1
ATOM 3355 C C . ILE B 1 74 ? -0.1 6.574 -17.062 1 84.56 74 ILE B C 1
ATOM 3357 O O . ILE B 1 74 ? 0.887 5.84 -17.125 1 84.56 74 ILE B O 1
ATOM 3361 N N . ARG B 1 75 ? -0.226 7.664 -17.672 1 84.38 75 ARG B N 1
ATOM 3362 C CA . ARG B 1 75 ? 0.949 8.258 -18.312 1 84.38 75 ARG B CA 1
ATOM 3363 C C . ARG B 1 75 ? 1.601 9.289 -17.391 1 84.38 75 ARG B C 1
ATOM 3365 O O . ARG B 1 75 ? 0.964 10.266 -17 1 84.38 75 ARG B O 1
ATOM 3372 N N . ASP B 1 76 ? 2.791 9.062 -17.094 1 79.5 76 ASP B N 1
ATOM 3373 C CA . ASP B 1 76 ? 3.453 10.008 -16.219 1 79.5 76 ASP B CA 1
ATOM 3374 C C . ASP B 1 76 ? 3.961 11.227 -16.984 1 79.5 76 ASP B C 1
ATOM 3376 O O . ASP B 1 76 ? 3.828 11.289 -18.219 1 79.5 76 ASP B O 1
ATOM 3380 N N . LEU B 1 77 ? 4.496 12.164 -16.328 1 77.12 77 LEU B N 1
ATOM 3381 C CA . LEU B 1 77 ? 4.895 13.422 -16.938 1 77.12 77 LEU B CA 1
ATOM 3382 C C . LEU B 1 77 ? 6.086 13.227 -17.875 1 77.12 77 LEU B C 1
ATOM 3384 O O . LEU B 1 77 ? 6.34 14.055 -18.734 1 77.12 77 LEU B O 1
ATOM 3388 N N . SER B 1 78 ? 6.812 12.094 -17.719 1 76.44 78 SER B N 1
ATOM 3389 C CA . SER B 1 78 ? 7.934 11.789 -18.594 1 76.44 78 SER B CA 1
ATOM 3390 C C . SER B 1 78 ? 7.477 11.039 -19.844 1 76.44 78 SER B C 1
ATOM 3392 O O . SER B 1 78 ? 8.281 10.727 -20.719 1 76.44 78 SER B O 1
ATOM 3394 N N . GLY B 1 79 ? 6.301 10.703 -19.844 1 82.25 79 GLY B N 1
ATOM 3395 C CA . GLY B 1 79 ? 5.738 10.039 -21.016 1 82.25 79 GLY B CA 1
ATOM 3396 C C . GLY B 1 79 ? 5.703 8.531 -20.891 1 82.25 79 GLY B C 1
ATOM 3397 O O . GLY B 1 79 ? 5.254 7.832 -21.797 1 82.25 79 GLY B O 1
ATOM 3398 N N . ASN B 1 80 ? 6.121 8.039 -19.797 1 86.81 80 ASN B N 1
ATOM 3399 C CA . ASN B 1 80 ? 6.09 6.594 -19.578 1 86.81 80 ASN B CA 1
ATOM 3400 C C . ASN B 1 80 ? 4.699 6.121 -19.156 1 86.81 80 ASN B C 1
ATOM 3402 O O . ASN B 1 80 ? 3.984 6.824 -18.438 1 86.81 80 ASN B O 1
ATOM 3406 N N . GLU B 1 81 ? 4.398 5 -19.672 1 89.94 81 GLU B N 1
ATOM 3407 C CA . GLU B 1 81 ? 3.152 4.371 -19.25 1 89.94 81 GLU B CA 1
ATOM 3408 C C . GLU B 1 81 ? 3.379 3.465 -18.047 1 89.94 81 GLU B C 1
ATOM 3410 O O . GLU B 1 81 ? 4.129 2.49 -18.125 1 89.94 81 GLU B O 1
ATOM 3415 N N . ILE B 1 82 ? 2.689 3.816 -16.953 1 91.38 82 ILE B N 1
ATOM 3416 C CA . ILE B 1 82 ? 2.852 3.035 -15.742 1 91.38 82 ILE B CA 1
ATOM 3417 C C . ILE B 1 82 ? 1.492 2.523 -15.266 1 91.38 82 ILE B C 1
ATOM 3419 O O . ILE B 1 82 ? 0.451 3.045 -15.68 1 91.38 82 ILE B O 1
ATOM 3423 N N . SER B 1 83 ? 1.502 1.452 -14.477 1 91.38 83 SER B N 1
ATOM 3424 C CA . SER B 1 83 ? 0.292 0.826 -13.953 1 91.38 83 SER B CA 1
ATOM 3425 C C . SER B 1 83 ? 0.483 0.374 -12.516 1 91.38 83 SER B C 1
ATOM 3427 O O . SER B 1 83 ? 1.583 -0.02 -12.117 1 91.38 83 SER B O 1
ATOM 3429 N N . PRO B 1 84 ? -0.645 0.542 -11.734 1 92.62 84 PRO B N 1
ATOM 3430 C CA . PRO B 1 84 ? -0.571 -0.171 -10.453 1 92.62 84 PRO B CA 1
ATOM 3431 C C . PRO B 1 84 ? -0.374 -1.675 -10.633 1 92.62 84 PRO B C 1
ATOM 3433 O O . PRO B 1 84 ? -0.72 -2.229 -11.68 1 92.62 84 PRO B O 1
ATOM 3436 N N . SER B 1 85 ? 0.094 -2.279 -9.633 1 92.31 85 SER B N 1
ATOM 3437 C CA . SER B 1 85 ? 0.5 -3.678 -9.734 1 92.31 85 SER B CA 1
ATOM 3438 C C . SER B 1 85 ? -0.695 -4.582 -10.008 1 92.31 85 SER B C 1
ATOM 3440 O O . SER B 1 85 ? -1.731 -4.469 -9.352 1 92.31 85 SER B O 1
ATOM 3442 N N . ILE B 1 86 ? -0.518 -5.504 -10.938 1 90.62 86 ILE B N 1
ATOM 3443 C CA . ILE B 1 86 ? -1.531 -6.531 -11.156 1 90.62 86 ILE B CA 1
ATOM 3444 C C . ILE B 1 86 ? -0.963 -7.898 -10.789 1 90.62 86 ILE B C 1
ATOM 3446 O O . ILE B 1 86 ? -1.7 -8.883 -10.727 1 90.62 86 ILE B O 1
ATOM 3450 N N . ASP B 1 87 ? 0.331 -7.926 -10.57 1 92.31 87 ASP B N 1
ATOM 3451 C CA . ASP B 1 87 ? 1.032 -9.141 -10.18 1 92.31 87 ASP B CA 1
ATOM 3452 C C . ASP B 1 87 ? 2.271 -8.82 -9.344 1 92.31 87 ASP B C 1
ATOM 3454 O O . ASP B 1 87 ? 3.273 -8.336 -9.875 1 92.31 87 ASP B O 1
ATOM 3458 N N . LEU B 1 88 ? 2.279 -9.188 -8.141 1 96.44 88 LEU B N 1
ATOM 3459 C CA . LEU B 1 88 ? 3.352 -8.812 -7.227 1 96.44 88 LEU B CA 1
ATOM 3460 C C . LEU B 1 88 ? 4.555 -9.742 -7.391 1 96.44 88 LEU B C 1
ATOM 3462 O O . LEU B 1 88 ? 5.688 -9.344 -7.121 1 96.44 88 LEU B O 1
ATOM 3466 N N . THR B 1 89 ? 4.316 -10.992 -7.859 1 96.19 89 THR B N 1
ATOM 3467 C CA . THR B 1 89 ? 5.422 -11.906 -8.125 1 96.19 89 THR B CA 1
ATOM 3468 C C . THR B 1 89 ? 6.359 -11.328 -9.18 1 96.19 89 THR B C 1
ATOM 3470 O O . THR B 1 89 ? 7.578 -11.32 -9 1 96.19 89 THR B O 1
ATOM 3473 N N . VAL B 1 90 ? 5.754 -10.852 -10.219 1 93.88 90 VAL B N 1
ATOM 3474 C CA . VAL B 1 90 ? 6.523 -10.297 -11.328 1 93.88 90 VAL B CA 1
ATOM 3475 C C . VAL B 1 90 ? 7.359 -9.117 -10.836 1 93.88 90 VAL B C 1
ATOM 3477 O O . VAL B 1 90 ? 8.555 -9.031 -11.133 1 93.88 90 VAL B O 1
ATOM 3480 N N . GLN B 1 91 ? 6.781 -8.289 -10.055 1 95.06 91 GLN B N 1
ATOM 3481 C CA . GLN B 1 91 ? 7.492 -7.121 -9.539 1 95.06 91 GLN B CA 1
ATOM 3482 C C . GLN B 1 91 ? 8.609 -7.539 -8.578 1 95.06 91 GLN B C 1
ATOM 3484 O O . GLN B 1 91 ? 9.703 -6.973 -8.617 1 95.06 91 GLN B O 1
ATOM 3489 N N . ALA B 1 92 ? 8.289 -8.453 -7.715 1 96.56 92 ALA B N 1
ATOM 3490 C CA . ALA B 1 92 ? 9.273 -8.914 -6.746 1 96.56 92 ALA B CA 1
ATOM 3491 C C . ALA B 1 92 ? 10.492 -9.516 -7.445 1 96.56 92 ALA B C 1
ATOM 3493 O O . ALA B 1 92 ? 11.633 -9.172 -7.117 1 96.56 92 ALA B O 1
ATOM 3494 N N . VAL B 1 93 ? 10.242 -10.375 -8.391 1 95.25 93 VAL B N 1
ATOM 3495 C CA . VAL B 1 93 ? 11.328 -11.047 -9.102 1 95.25 93 VAL B CA 1
ATOM 3496 C C . VAL B 1 93 ? 12.109 -10.031 -9.93 1 95.25 93 VAL B C 1
ATOM 3498 O O . VAL B 1 93 ? 13.344 -10.062 -9.969 1 95.25 93 VAL B O 1
ATOM 3501 N N . LYS B 1 94 ? 11.383 -9.164 -10.641 1 93.94 94 LYS B N 1
ATOM 3502 C CA . LYS B 1 94 ? 12.031 -8.109 -11.398 1 93.94 94 LYS B CA 1
ATOM 3503 C C . LYS B 1 94 ? 12.945 -7.27 -10.508 1 93.94 94 LYS B C 1
ATOM 3505 O O . LYS B 1 94 ? 14.07 -6.941 -10.891 1 93.94 94 LYS B O 1
ATOM 3510 N N . GLY B 1 95 ? 12.43 -6.891 -9.305 1 94.19 95 GLY B N 1
ATOM 3511 C CA . GLY B 1 95 ? 13.234 -6.133 -8.352 1 94.19 95 GLY B CA 1
ATOM 3512 C C . GLY B 1 95 ? 14.477 -6.871 -7.902 1 94.19 95 GLY B C 1
ATOM 3513 O O . GLY B 1 95 ? 15.562 -6.289 -7.836 1 94.19 95 GLY B O 1
ATOM 3514 N N . MET B 1 96 ? 14.352 -8.125 -7.586 1 95.19 96 MET B N 1
ATOM 3515 C CA . MET B 1 96 ? 15.461 -8.938 -7.113 1 95.19 96 MET B CA 1
ATOM 3516 C C . MET B 1 96 ? 16.469 -9.18 -8.227 1 95.19 96 MET B C 1
ATOM 3518 O O . MET B 1 96 ? 17.672 -9.273 -7.973 1 95.19 96 MET B O 1
ATOM 3522 N N . ALA B 1 97 ? 15.93 -9.367 -9.398 1 90.44 97 ALA B N 1
ATOM 3523 C CA . ALA B 1 97 ? 16.797 -9.648 -10.547 1 90.44 97 ALA B CA 1
ATOM 3524 C C . ALA B 1 97 ? 17.656 -8.438 -10.883 1 90.44 97 ALA B C 1
ATOM 3526 O O . ALA B 1 97 ? 18.703 -8.578 -11.539 1 90.44 97 ALA B O 1
ATOM 3527 N N . GLY B 1 98 ? 17.172 -7.367 -10.352 1 79.44 98 GLY B N 1
ATOM 3528 C CA . GLY B 1 98 ? 18.031 -6.219 -10.539 1 79.44 98 GLY B CA 1
ATOM 3529 C C . GLY B 1 98 ? 19.391 -6.383 -9.891 1 79.44 98 GLY B C 1
ATOM 3530 O O . GLY B 1 98 ? 19.547 -7.164 -8.945 1 79.44 98 GLY B O 1
ATOM 3531 N N . PHE B 1 99 ? 20.484 -5.969 -10.281 1 64.94 99 PHE B N 1
ATOM 3532 C CA . PHE B 1 99 ? 21.891 -6.316 -10.047 1 64.94 99 PHE B CA 1
ATOM 3533 C C . PHE B 1 99 ? 22.266 -6.109 -8.586 1 64.94 99 PHE B C 1
ATOM 3535 O O . PHE B 1 99 ? 23.094 -6.844 -8.039 1 64.94 99 PHE B O 1
ATOM 3542 N N . SER B 1 100 ? 21.469 -5.566 -7.859 1 69 100 SER B N 1
ATOM 3543 C CA . SER B 1 100 ? 21.969 -5.172 -6.547 1 69 100 SER B CA 1
ATOM 3544 C C . SER B 1 100 ? 21.391 -6.047 -5.445 1 69 100 SER B C 1
ATOM 3546 O O . SER B 1 100 ? 21.625 -5.797 -4.258 1 69 100 SER B O 1
ATOM 3548 N N . HIS B 1 101 ? 20.875 -7.32 -5.863 1 81.38 101 HIS B N 1
ATOM 3549 C CA . HIS B 1 101 ? 20.281 -8.109 -4.785 1 81.38 101 HIS B CA 1
ATOM 3550 C C . HIS B 1 101 ? 20.641 -9.578 -4.918 1 81.38 101 HIS B C 1
ATOM 3552 O O . HIS B 1 101 ? 20.016 -10.438 -4.277 1 81.38 101 HIS B O 1
ATOM 3558 N N . GLN B 1 102 ? 21.609 -9.82 -5.758 1 78.81 102 GLN B N 1
ATOM 3559 C CA . GLN B 1 102 ? 21.969 -11.203 -6.047 1 78.81 102 GLN B CA 1
ATOM 3560 C C . GLN B 1 102 ? 22.578 -11.883 -4.82 1 78.81 102 GLN B C 1
ATOM 3562 O O . GLN B 1 102 ? 22.453 -13.094 -4.648 1 78.81 102 GLN B O 1
ATOM 3567 N N . ARG B 1 103 ? 23.219 -11.102 -3.979 1 85.81 103 ARG B N 1
ATOM 3568 C CA . ARG B 1 103 ? 23.906 -11.656 -2.809 1 85.81 103 ARG B CA 1
ATOM 3569 C C . ARG B 1 103 ? 22.984 -11.641 -1.588 1 85.81 103 ARG B C 1
ATOM 3571 O O . ARG B 1 103 ? 23.375 -12.102 -0.512 1 85.81 103 ARG B O 1
ATOM 3578 N N . GLU B 1 104 ? 21.828 -11.133 -1.747 1 92.56 104 GLU B N 1
ATOM 3579 C CA . GLU B 1 104 ? 20.875 -11.094 -0.641 1 92.56 104 GLU B CA 1
ATOM 3580 C C . GLU B 1 104 ? 20.016 -12.352 -0.613 1 92.56 104 GLU B C 1
ATOM 3582 O O . GLU B 1 104 ? 20.141 -13.211 -1.484 1 92.56 104 GLU B O 1
ATOM 3587 N N . ASN B 1 105 ? 19.328 -12.469 0.539 1 95.56 105 ASN B N 1
ATOM 3588 C CA . ASN B 1 105 ? 18.422 -13.609 0.664 1 95.56 105 ASN B CA 1
ATOM 3589 C C . ASN B 1 105 ? 17.5 -13.719 -0.537 1 95.56 105 ASN B C 1
ATOM 3591 O O . ASN B 1 105 ? 16.859 -12.742 -0.927 1 95.56 105 ASN B O 1
ATOM 3595 N N . GLN B 1 106 ? 17.406 -14.914 -1.087 1 96.5 106 GLN B N 1
ATOM 3596 C CA . GLN B 1 106 ? 16.625 -15.102 -2.305 1 96.5 106 GLN B CA 1
ATOM 3597 C C . GLN B 1 106 ? 15.25 -15.672 -1.99 1 96.5 106 GLN B C 1
ATOM 3599 O O . GLN B 1 106 ? 14.398 -15.789 -2.879 1 96.5 106 GLN B O 1
ATOM 3604 N N . ASN B 1 107 ? 15.055 -16.062 -0.767 1 98.06 107 ASN B N 1
ATOM 3605 C CA . ASN B 1 107 ? 13.711 -16.344 -0.264 1 98.06 107 ASN B CA 1
ATOM 3606 C C . ASN B 1 107 ? 13.055 -15.094 0.314 1 98.06 107 ASN B C 1
ATOM 3608 O O . ASN B 1 107 ? 13.422 -14.641 1.4 1 98.06 107 ASN B O 1
ATOM 3612 N N . ILE B 1 108 ? 12.062 -14.609 -0.449 1 98.56 108 ILE B N 1
ATOM 3613 C CA . ILE B 1 108 ? 11.539 -13.297 -0.064 1 98.56 108 ILE B CA 1
ATOM 3614 C C . ILE B 1 108 ? 10.016 -13.367 0.078 1 98.56 108 ILE B C 1
ATOM 3616 O O . ILE B 1 108 ? 9.383 -14.281 -0.461 1 98.56 108 ILE B O 1
ATOM 3620 N N . PHE B 1 109 ? 9.469 -12.477 0.859 1 98.81 109 PHE B N 1
ATOM 3621 C CA . PHE B 1 109 ? 8.023 -12.297 0.894 1 98.81 109 PHE B CA 1
ATOM 3622 C C . PHE B 1 109 ? 7.656 -10.82 0.865 1 98.81 109 PHE B C 1
ATOM 3624 O O . PHE B 1 109 ? 8.516 -9.953 1.071 1 98.81 109 PHE B O 1
ATOM 3631 N N . TYR B 1 110 ? 6.477 -10.531 0.509 1 98.75 110 TYR B N 1
ATOM 3632 C CA . TYR B 1 110 ? 5.984 -9.164 0.395 1 98.75 110 TYR B CA 1
ATOM 3633 C C . TYR B 1 110 ? 4.523 -9.07 0.824 1 98.75 110 TYR B C 1
ATOM 3635 O O . TYR B 1 110 ? 3.807 -10.078 0.825 1 98.75 110 TYR B O 1
ATOM 3643 N N . ILE B 1 111 ? 4.137 -7.949 1.278 1 98.44 111 ILE B N 1
ATOM 3644 C CA . ILE B 1 111 ? 2.75 -7.547 1.469 1 98.44 111 ILE B CA 1
ATOM 3645 C C . ILE B 1 111 ? 2.418 -6.387 0.533 1 98.44 111 ILE B C 1
ATOM 3647 O O . ILE B 1 111 ? 3.133 -5.383 0.502 1 98.44 111 ILE B O 1
ATOM 3651 N N . GLY B 1 112 ? 1.505 -6.535 -0.257 1 97.5 112 GLY B N 1
ATOM 3652 C CA . GLY B 1 112 ? 1.152 -5.492 -1.208 1 97.5 112 GLY B CA 1
ATOM 3653 C C . GLY B 1 112 ? -0.232 -5.672 -1.803 1 97.5 112 GLY B C 1
ATOM 3654 O O . GLY B 1 112 ? -0.964 -6.586 -1.421 1 97.5 112 GLY B O 1
ATOM 3655 N N . ARG B 1 113 ? -0.621 -4.809 -2.645 1 96 113 ARG B N 1
ATOM 3656 C CA . ARG B 1 113 ? -1.939 -4.824 -3.27 1 96 113 ARG B CA 1
ATOM 3657 C C . ARG B 1 113 ? -1.829 -5.016 -4.777 1 96 113 ARG B C 1
ATOM 3659 O O . ARG B 1 113 ? -0.897 -4.508 -5.406 1 96 113 ARG B O 1
ATOM 3666 N N . VAL B 1 114 ? -2.82 -5.672 -5.285 1 93.5 114 VAL B N 1
ATOM 3667 C CA . VAL B 1 114 ? -2.975 -5.758 -6.73 1 93.5 114 VAL B CA 1
ATOM 3668 C C . VAL B 1 114 ? -4.305 -5.133 -7.145 1 93.5 114 VAL B C 1
ATOM 3670 O O . VAL B 1 114 ? -5.254 -5.094 -6.359 1 93.5 114 VAL B O 1
ATOM 3673 N N . PHE B 1 115 ? -4.305 -4.664 -8.352 1 90.56 115 PHE B N 1
ATOM 3674 C CA . PHE B 1 115 ? -5.461 -3.926 -8.844 1 90.56 115 PHE B CA 1
ATOM 3675 C C . PHE B 1 115 ? -5.969 -4.523 -10.156 1 90.56 115 PHE B C 1
ATOM 3677 O O . PHE B 1 115 ? -5.188 -4.77 -11.078 1 90.56 115 PHE B O 1
ATOM 3684 N N . ARG B 1 116 ? -7.191 -4.809 -10.156 1 80.69 116 ARG B N 1
ATOM 3685 C CA . ARG B 1 116 ? -7.809 -5.324 -11.367 1 80.69 116 ARG B CA 1
ATOM 3686 C C . ARG B 1 116 ? -9.148 -4.645 -11.633 1 80.69 116 ARG B C 1
ATOM 3688 O O . ARG B 1 116 ? -9.945 -4.457 -10.711 1 80.69 116 ARG B O 1
ATOM 3695 N N . GLU B 1 117 ? -9.258 -4.215 -12.844 1 75.25 117 GLU B N 1
ATOM 3696 C CA . GLU B 1 117 ? -10.531 -3.613 -13.211 1 75.25 117 GLU B CA 1
ATOM 3697 C C . GLU B 1 117 ? -11.578 -4.684 -13.523 1 75.25 117 GLU B C 1
ATOM 3699 O O . GLU B 1 117 ? -11.25 -5.742 -14.062 1 75.25 117 GLU B O 1
ATOM 3704 N N . SER B 1 118 ? -12.555 -4.66 -12.766 1 63.59 118 SER B N 1
ATOM 3705 C CA . SER B 1 118 ? -13.602 -5.641 -13.023 1 63.59 118 SER B CA 1
ATOM 3706 C C . SER B 1 118 ? -14.672 -5.082 -13.961 1 63.59 118 SER B C 1
ATOM 3708 O O . SER B 1 118 ? -14.789 -3.865 -14.117 1 63.59 118 SER B O 1
ATOM 3710 N N . THR B 1 119 ? -15.195 -5.988 -14.75 1 55.97 119 THR B N 1
ATOM 3711 C CA . THR B 1 119 ? -16.266 -5.605 -15.672 1 55.97 119 THR B CA 1
ATOM 3712 C C . THR B 1 119 ? -17.297 -4.73 -14.969 1 55.97 119 THR B C 1
ATOM 3714 O O . THR B 1 119 ? -17.484 -4.836 -13.758 1 55.97 119 THR B O 1
ATOM 3717 N N . LYS B 1 120 ? -17.844 -3.908 -15.797 1 53.88 120 LYS B N 1
ATOM 3718 C CA . LYS B 1 120 ? -18.859 -2.947 -15.359 1 53.88 120 LYS B CA 1
ATOM 3719 C C . LYS B 1 120 ? -19.969 -3.637 -14.57 1 53.88 120 LYS B C 1
ATOM 3721 O O . LYS B 1 120 ? -20.484 -4.668 -14.992 1 53.88 120 LYS B O 1
ATOM 3726 N N . GLY B 1 121 ? -20.188 -3.08 -13.383 1 48.31 121 GLY B N 1
ATOM 3727 C CA . GLY B 1 121 ? -21.281 -3.572 -12.57 1 48.31 121 GLY B CA 1
ATOM 3728 C C . GLY B 1 121 ? -20.875 -4.645 -11.586 1 48.31 121 GLY B C 1
ATOM 3729 O O . GLY B 1 121 ? -21.656 -5.051 -10.727 1 48.31 121 GLY B O 1
ATOM 3730 N N . SER B 1 122 ? -19.703 -5.117 -11.789 1 53.22 122 SER B N 1
ATOM 3731 C CA . SER B 1 122 ? -19.312 -6.16 -10.852 1 53.22 122 SER B CA 1
ATOM 3732 C C . SER B 1 122 ? -18.891 -5.566 -9.516 1 53.22 122 SER B C 1
ATOM 3734 O O . SER B 1 122 ? -18.219 -4.527 -9.469 1 53.22 122 SER B O 1
ATOM 3736 N N . VAL B 1 123 ? -19.531 -5.984 -8.508 1 55.22 123 VAL B N 1
ATOM 3737 C CA . VAL B 1 123 ? -19.234 -5.621 -7.121 1 55.22 123 VAL B CA 1
ATOM 3738 C C . VAL B 1 123 ? -17.906 -6.219 -6.699 1 55.22 123 VAL B C 1
ATOM 3740 O O . VAL B 1 123 ? -17.562 -6.234 -5.512 1 55.22 123 VAL B O 1
ATOM 3743 N N . ALA B 1 124 ? -17.125 -6.523 -7.738 1 65.38 124 ALA B N 1
ATOM 3744 C CA . ALA B 1 124 ? -15.883 -7.211 -7.41 1 65.38 124 ALA B CA 1
ATOM 3745 C C . ALA B 1 124 ? -14.836 -6.23 -6.898 1 65.38 124 ALA B C 1
ATOM 3747 O O . ALA B 1 124 ? -14.844 -5.055 -7.258 1 65.38 124 ALA B O 1
ATOM 3748 N N . ARG B 1 125 ? -14.039 -6.758 -6.059 1 76.81 125 ARG B N 1
ATOM 3749 C CA . ARG B 1 125 ? -12.945 -5.992 -5.48 1 76.81 125 ARG B CA 1
ATOM 3750 C C . ARG B 1 125 ? -11.938 -5.586 -6.551 1 76.81 125 ARG B C 1
ATOM 3752 O O . ARG B 1 125 ? -11.523 -6.406 -7.371 1 76.81 125 ARG B O 1
ATOM 3759 N N . LYS B 1 126 ? -11.703 -4.32 -6.582 1 86.75 126 LYS B N 1
ATOM 3760 C CA . LYS B 1 126 ? -10.703 -3.785 -7.508 1 86.75 126 LYS B CA 1
ATOM 3761 C C . LYS B 1 126 ? -9.32 -3.768 -6.871 1 86.75 126 LYS B C 1
ATOM 3763 O O . LYS B 1 126 ? -8.312 -3.67 -7.57 1 86.75 126 LYS B O 1
ATOM 3768 N N . GLU B 1 127 ? -9.336 -3.777 -5.605 1 91.94 127 GLU B N 1
ATOM 3769 C CA . GLU B 1 127 ? -8.109 -3.812 -4.824 1 91.94 127 GLU B CA 1
ATOM 3770 C C . GLU B 1 127 ? -8.047 -5.062 -3.951 1 91.94 127 GLU B C 1
ATOM 3772 O O . GLU B 1 127 ? -8.93 -5.297 -3.125 1 91.94 127 GLU B O 1
ATOM 3777 N N . ILE B 1 128 ? -6.977 -5.816 -4.133 1 93.12 128 ILE B N 1
ATOM 3778 C CA . ILE B 1 128 ? -6.812 -7.043 -3.357 1 93.12 128 ILE B CA 1
ATOM 3779 C C . ILE B 1 128 ? -5.488 -6.996 -2.598 1 93.12 128 ILE B C 1
ATOM 3781 O O . ILE B 1 128 ? -4.426 -6.812 -3.197 1 93.12 128 ILE B O 1
ATOM 3785 N N . LEU B 1 129 ? -5.578 -7.102 -1.281 1 96.25 129 LEU B N 1
ATOM 3786 C CA . LEU B 1 129 ? -4.383 -7.195 -0.45 1 96.25 129 LEU B CA 1
ATOM 3787 C C . LEU B 1 129 ? -3.824 -8.617 -0.458 1 96.25 129 LEU B C 1
ATOM 3789 O O . LEU B 1 129 ? -4.566 -9.578 -0.248 1 96.25 129 LEU B O 1
ATOM 3793 N N . GLN B 1 130 ? -2.512 -8.688 -0.763 1 97.19 130 GLN B N 1
ATOM 3794 C CA . GLN B 1 130 ? -1.87 -9.992 -0.849 1 97.19 130 GLN B CA 1
ATOM 3795 C C . GLN B 1 130 ? -0.642 -10.062 0.054 1 97.19 130 GLN B C 1
ATOM 3797 O O . GLN B 1 130 ? 0.008 -9.047 0.308 1 97.19 130 GLN B O 1
ATOM 3802 N N . ILE B 1 131 ? -0.398 -11.211 0.553 1 98.56 131 ILE B N 1
ATOM 3803 C CA . ILE B 1 131 ? 0.914 -11.594 1.061 1 98.56 131 ILE B CA 1
ATOM 3804 C C . ILE B 1 131 ? 1.469 -12.75 0.229 1 98.56 131 ILE B C 1
ATOM 3806 O O . ILE B 1 131 ? 0.808 -13.773 0.062 1 98.56 131 ILE B O 1
ATOM 3810 N N . GLY B 1 132 ? 2.627 -12.531 -0.338 1 98.38 132 GLY B N 1
ATOM 3811 C CA . GLY B 1 132 ? 3.221 -13.539 -1.203 1 98.38 132 GLY B CA 1
ATOM 3812 C C . GLY B 1 132 ? 4.629 -13.922 -0.791 1 98.38 132 GLY B C 1
ATOM 3813 O O . GLY B 1 132 ? 5.312 -13.164 -0.104 1 98.38 132 GLY B O 1
ATOM 3814 N N . ALA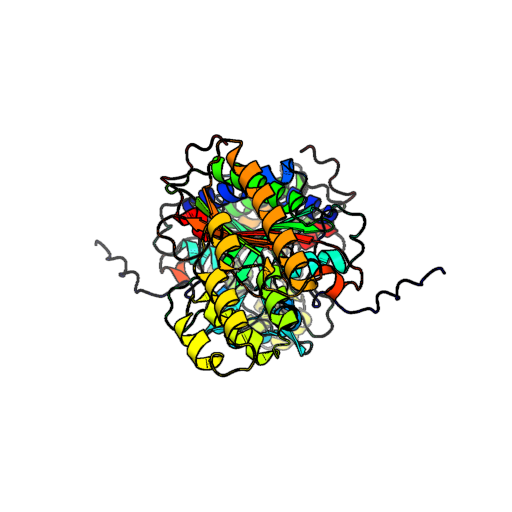 B 1 133 ? 5.043 -15.055 -1.158 1 98.75 133 ALA B N 1
ATOM 3815 C CA . ALA B 1 133 ? 6.375 -15.594 -0.898 1 98.75 133 ALA B CA 1
ATOM 3816 C C . ALA B 1 133 ? 6.984 -16.188 -2.164 1 98.75 133 ALA B C 1
ATOM 3818 O O . ALA B 1 133 ? 6.293 -16.844 -2.945 1 98.75 133 ALA B O 1
ATOM 3819 N N . GLU B 1 134 ? 8.227 -15.867 -2.363 1 98.38 134 GLU B N 1
ATOM 3820 C CA . GLU B 1 134 ? 8.945 -16.328 -3.549 1 98.38 134 GLU B CA 1
ATOM 3821 C C . GLU B 1 134 ? 10.25 -17 -3.17 1 98.38 134 GLU B C 1
ATOM 3823 O O . GLU B 1 134 ? 11.016 -16.484 -2.35 1 98.38 134 GLU B O 1
ATOM 3828 N N . SER B 1 135 ? 10.461 -18.125 -3.721 1 98.25 135 SER B N 1
ATOM 3829 C CA . SER B 1 135 ? 11.75 -18.797 -3.674 1 98.25 135 SER B CA 1
ATOM 3830 C C . SER B 1 135 ? 12.5 -18.656 -4.996 1 98.25 135 SER B C 1
ATOM 3832 O O . SER B 1 135 ? 12.219 -19.391 -5.949 1 98.25 135 SER B O 1
ATOM 3834 N N . ILE B 1 136 ? 13.406 -17.812 -4.988 1 97.12 136 ILE B N 1
ATOM 3835 C CA . ILE B 1 136 ? 14.195 -17.578 -6.195 1 97.12 136 ILE B CA 1
ATOM 3836 C C . ILE B 1 136 ? 15.461 -18.438 -6.16 1 97.12 136 ILE B C 1
ATOM 3838 O O . ILE B 1 136 ? 16.234 -18.391 -5.195 1 97.12 136 ILE B O 1
ATOM 3842 N N . GLY B 1 137 ? 15.719 -19.203 -7.109 1 95.25 137 GLY B N 1
ATOM 3843 C CA . GLY B 1 137 ? 16.859 -20.109 -7.176 1 95.25 137 GLY B CA 1
ATOM 3844 C C . GLY B 1 137 ? 16.5 -21.562 -6.949 1 95.25 137 GLY B C 1
ATOM 3845 O O . GLY B 1 137 ? 17.344 -22.438 -7.07 1 95.25 137 GLY B O 1
ATOM 3846 N N . VAL B 1 138 ? 15.234 -21.781 -6.648 1 95.19 138 VAL B N 1
ATOM 3847 C CA . VAL B 1 138 ? 14.836 -23.156 -6.363 1 95.19 138 VAL B CA 1
ATOM 3848 C C . VAL B 1 138 ? 13.438 -23.406 -6.914 1 95.19 138 VAL B C 1
ATOM 3850 O O . VAL B 1 138 ? 12.57 -22.531 -6.859 1 95.19 138 VAL B O 1
ATOM 3853 N N . SER B 1 139 ? 13.219 -24.562 -7.508 1 95.5 139 SER B N 1
ATOM 3854 C CA . SER B 1 139 ? 11.922 -25.047 -7.961 1 95.5 139 SER B CA 1
ATOM 3855 C C . SER B 1 139 ? 11.859 -26.578 -7.934 1 95.5 139 SER B C 1
ATOM 3857 O O . SER B 1 139 ? 12.555 -27.219 -7.145 1 95.5 139 SER B O 1
ATOM 3859 N N . GLY B 1 140 ? 10.859 -27.156 -8.648 1 95.06 140 GLY B N 1
ATOM 3860 C CA . GLY B 1 140 ? 10.758 -28.609 -8.711 1 95.06 140 GLY B CA 1
ATOM 3861 C C . GLY B 1 140 ? 9.82 -29.188 -7.668 1 95.06 140 GLY B C 1
ATOM 3862 O O . GLY B 1 140 ? 9.211 -28.453 -6.895 1 95.06 140 GLY B O 1
ATOM 3863 N N . LYS B 1 141 ? 9.742 -30.516 -7.664 1 96.81 141 LYS B N 1
ATOM 3864 C CA . LYS B 1 141 ? 8.773 -31.219 -6.824 1 96.81 141 LYS B CA 1
ATOM 3865 C C . LYS B 1 141 ? 9.086 -31.016 -5.344 1 96.81 141 LYS B C 1
ATOM 3867 O O . LYS B 1 141 ? 8.172 -30.875 -4.527 1 96.81 141 LYS B O 1
ATOM 3872 N N . GLU B 1 142 ? 10.398 -30.984 -4.969 1 97.69 142 GLU B N 1
ATOM 3873 C CA . GLU B 1 142 ? 10.773 -30.844 -3.566 1 97.69 142 GLU B CA 1
ATOM 3874 C C . GLU B 1 142 ? 10.367 -29.469 -3.02 1 97.69 142 GLU B C 1
ATOM 3876 O O . GLU B 1 142 ? 9.836 -29.375 -1.912 1 97.69 142 GLU B O 1
ATOM 3881 N N . ASN B 1 143 ? 10.648 -28.453 -3.803 1 97.94 143 ASN B N 1
ATOM 3882 C CA . ASN B 1 143 ? 10.289 -27.109 -3.346 1 97.94 143 ASN B CA 1
ATOM 3883 C C . ASN B 1 143 ? 8.773 -26.906 -3.369 1 97.94 143 ASN B C 1
ATOM 3885 O O . ASN B 1 143 ? 8.227 -26.203 -2.514 1 97.94 143 ASN B O 1
ATOM 3889 N N . THR B 1 144 ? 8.164 -27.422 -4.402 1 98 144 THR B N 1
ATOM 3890 C CA . THR B 1 144 ? 6.707 -27.375 -4.422 1 98 144 THR B CA 1
ATOM 3891 C C . THR B 1 144 ? 6.133 -28 -3.148 1 98 144 THR B C 1
ATOM 3893 O O . THR B 1 144 ? 5.254 -27.406 -2.51 1 98 144 THR B O 1
ATOM 3896 N N . PHE B 1 145 ? 6.66 -29.172 -2.797 1 98.06 145 PHE B N 1
ATOM 3897 C CA . PHE B 1 145 ? 6.199 -29.844 -1.588 1 98.06 145 PHE B CA 1
ATOM 3898 C C . PHE B 1 145 ? 6.461 -28.984 -0.357 1 98.06 145 PHE B C 1
ATOM 3900 O O . PHE B 1 145 ? 5.613 -28.891 0.531 1 98.06 145 PHE B O 1
ATOM 3907 N N . LYS B 1 146 ? 7.598 -28.375 -0.3 1 97.69 146 LYS B N 1
ATOM 3908 C CA . LYS B 1 146 ? 7.945 -27.469 0.8 1 97.69 146 LYS B CA 1
ATOM 3909 C C . LYS B 1 146 ? 6.941 -26.328 0.914 1 97.69 146 LYS B C 1
ATOM 3911 O O . LYS B 1 146 ? 6.52 -25.969 2.016 1 97.69 146 LYS B O 1
ATOM 3916 N N . ILE B 1 147 ? 6.582 -25.75 -0.153 1 98.19 147 ILE B N 1
ATOM 3917 C CA . ILE B 1 147 ? 5.621 -24.656 -0.196 1 98.19 147 ILE B CA 1
ATOM 3918 C C . ILE B 1 147 ? 4.266 -25.141 0.323 1 98.19 147 ILE B C 1
ATOM 3920 O O . ILE B 1 147 ? 3.619 -24.453 1.115 1 98.19 147 ILE B O 1
ATOM 3924 N N . LEU B 1 148 ? 3.885 -26.328 -0.139 1 98 148 LEU B N 1
ATOM 3925 C CA . LEU B 1 148 ? 2.609 -26.875 0.317 1 98 148 LEU B CA 1
ATOM 3926 C C . LEU B 1 148 ? 2.611 -27.062 1.829 1 98 148 LEU B C 1
ATOM 3928 O O . LEU B 1 148 ? 1.613 -26.781 2.496 1 98 148 LEU B O 1
ATOM 3932 N N . GLU B 1 149 ? 3.691 -27.516 2.348 1 97.62 149 GLU B N 1
ATOM 3933 C CA . GLU B 1 149 ? 3.812 -27.672 3.793 1 97.62 149 GLU B CA 1
ATOM 3934 C C . GLU B 1 149 ? 3.729 -26.344 4.516 1 97.62 149 GLU B C 1
ATOM 3936 O O . GLU B 1 149 ? 3.104 -26.234 5.574 1 97.62 149 GLU B O 1
ATOM 3941 N N . GLU B 1 150 ? 4.406 -25.438 3.971 1 97.88 150 GLU B N 1
ATOM 3942 C CA . GLU B 1 150 ? 4.371 -24.078 4.516 1 97.88 150 GLU B CA 1
ATOM 3943 C C . GLU B 1 150 ? 2.945 -23.547 4.547 1 97.88 150 GLU B C 1
ATOM 3945 O O . GLU B 1 150 ? 2.523 -22.953 5.543 1 97.88 150 GLU B O 1
ATOM 3950 N N . LEU B 1 151 ? 2.227 -23.75 3.516 1 98.06 151 LEU B N 1
ATOM 3951 C CA . LEU B 1 151 ? 0.835 -23.312 3.439 1 98.06 151 LEU B CA 1
ATOM 3952 C C . LEU B 1 151 ? -0.016 -24.047 4.473 1 98.06 151 LEU B C 1
ATOM 3954 O O . LEU B 1 151 ? -0.891 -23.438 5.102 1 98.06 151 LEU B O 1
ATOM 3958 N N . ASP B 1 152 ? 0.268 -25.281 4.605 1 97.56 152 ASP B N 1
ATOM 3959 C CA . ASP B 1 152 ? -0.453 -26.062 5.605 1 97.56 152 ASP B CA 1
ATOM 3960 C C . ASP B 1 152 ? -0.227 -25.5 7.008 1 97.56 152 ASP B C 1
ATOM 3962 O O . ASP B 1 152 ? -1.156 -25.438 7.812 1 97.56 152 ASP B O 1
ATOM 3966 N N . GLU B 1 153 ? 0.966 -25.156 7.316 1 97.19 153 GLU B N 1
ATOM 3967 C CA . GLU B 1 153 ? 1.281 -24.547 8.609 1 97.19 153 GLU B CA 1
ATOM 3968 C C . GLU B 1 153 ? 0.558 -23.219 8.789 1 97.19 153 GLU B C 1
ATOM 3970 O O . GLU B 1 153 ? -0.033 -22.953 9.836 1 97.19 153 GLU B O 1
ATOM 3975 N N . ILE B 1 154 ? 0.59 -22.375 7.805 1 97.38 154 ILE B N 1
ATOM 3976 C CA . ILE B 1 154 ? -0.066 -21.062 7.859 1 97.38 154 ILE B CA 1
ATOM 3977 C C . ILE B 1 154 ? -1.559 -21.25 8.125 1 97.38 154 ILE B C 1
ATOM 3979 O O . ILE B 1 154 ? -2.117 -20.625 9.031 1 97.38 154 ILE B O 1
ATOM 3983 N N . ILE B 1 155 ? -2.133 -22.141 7.395 1 95.25 155 ILE B N 1
ATOM 3984 C CA . ILE B 1 155 ? -3.574 -22.359 7.477 1 95.25 155 ILE B CA 1
ATOM 3985 C C . ILE B 1 155 ? -3.932 -22.938 8.844 1 95.25 155 ILE B C 1
ATOM 3987 O O . ILE B 1 155 ? -4.98 -22.609 9.406 1 95.25 155 ILE B O 1
ATOM 3991 N N . SER B 1 156 ? -3.096 -23.734 9.367 1 94.44 156 SER B N 1
ATOM 3992 C CA . SER B 1 156 ? -3.35 -24.359 10.656 1 94.44 156 SER B CA 1
ATOM 3993 C C . SER B 1 156 ? -3.4 -23.312 11.773 1 94.44 156 SER B C 1
ATOM 3995 O O . SER B 1 156 ? -3.994 -23.562 12.828 1 94.44 156 SER B O 1
ATOM 3997 N N . LEU B 1 157 ? -2.836 -22.188 11.594 1 94.69 157 LEU B N 1
ATOM 3998 C CA . LEU B 1 157 ? -2.781 -21.141 12.609 1 94.69 157 LEU B CA 1
ATOM 3999 C C . LEU B 1 157 ? -3.965 -20.188 12.469 1 94.69 157 LEU B C 1
ATOM 4001 O O . LEU B 1 157 ? -4.172 -19.312 13.312 1 94.69 157 LEU B O 1
ATOM 4005 N N . LEU B 1 158 ? -4.668 -20.312 11.391 1 91.88 158 LEU B N 1
ATOM 4006 C CA . LEU B 1 158 ? -5.785 -19.406 11.133 1 91.88 158 LEU B CA 1
ATOM 4007 C C . LEU B 1 158 ? -7.113 -20.062 11.492 1 91.88 158 LEU B C 1
ATOM 4009 O O . LEU B 1 158 ? -7.32 -21.25 11.203 1 91.88 158 LEU B O 1
ATOM 4013 N N . PRO B 1 159 ? -7.906 -19.359 12.172 1 87.94 159 PRO B N 1
ATOM 4014 C CA . PRO B 1 159 ? -9.211 -19.906 12.523 1 87.94 159 PRO B CA 1
ATOM 4015 C C . PRO B 1 159 ? -10.195 -19.875 11.352 1 87.94 159 PRO B C 1
ATOM 4017 O O . PRO B 1 159 ? -11.172 -19.109 11.383 1 87.94 159 PRO B O 1
ATOM 4020 N N . LEU B 1 160 ? -10.047 -20.734 10.492 1 86.38 160 LEU B N 1
ATOM 4021 C CA . LEU B 1 160 ? -10.906 -20.766 9.312 1 86.38 160 LEU B CA 1
ATOM 4022 C C . LEU B 1 160 ? -12.148 -21.594 9.57 1 86.38 160 LEU B C 1
ATOM 4024 O O . LEU B 1 160 ? -12.086 -22.641 10.227 1 86.38 160 LEU B O 1
ATOM 4028 N N . GLU B 1 161 ? -13.156 -21.109 9.102 1 81 161 GLU B N 1
ATOM 4029 C CA . GLU B 1 161 ? -14.438 -21.812 9.258 1 81 161 GLU B CA 1
ATOM 4030 C C . GLU B 1 161 ? -14.492 -23.047 8.375 1 81 161 GLU B C 1
ATOM 4032 O O . GLU B 1 161 ? -15.031 -24.078 8.781 1 81 161 GLU B O 1
ATOM 4037 N N . ASN B 1 162 ? -13.977 -22.891 7.234 1 83.56 162 ASN B N 1
ATOM 4038 C CA . ASN B 1 162 ? -14.07 -23.938 6.227 1 83.56 162 ASN B CA 1
ATOM 4039 C C . ASN B 1 162 ? -12.703 -24.531 5.906 1 83.56 162 ASN B C 1
ATOM 4041 O O . ASN B 1 162 ? -11.672 -23.891 6.117 1 83.56 162 ASN B O 1
ATOM 4045 N N . LYS B 1 163 ? -12.844 -25.688 5.449 1 89.38 163 LYS B N 1
ATOM 4046 C CA . LYS B 1 163 ? -11.617 -26.391 5.055 1 89.38 163 LYS B CA 1
ATOM 4047 C C . LYS B 1 163 ? -11.078 -25.844 3.736 1 89.38 163 LYS B C 1
ATOM 4049 O O . LYS B 1 163 ? -11.852 -25.484 2.842 1 89.38 163 LYS B O 1
ATOM 4054 N N . LEU B 1 164 ? -9.797 -25.797 3.656 1 94.56 164 LEU B N 1
ATOM 4055 C CA . LEU B 1 164 ? -9.125 -25.359 2.432 1 94.56 164 LEU B CA 1
ATOM 4056 C C . LEU B 1 164 ? -8.742 -26.562 1.574 1 94.56 164 LEU B C 1
ATOM 4058 O O . LEU B 1 164 ? -8.242 -27.562 2.092 1 94.56 164 LEU B O 1
ATOM 4062 N N . THR B 1 165 ? -9.055 -26.484 0.292 1 95.31 165 THR B N 1
ATOM 4063 C CA . THR B 1 165 ? -8.641 -27.484 -0.678 1 95.31 165 THR B CA 1
ATOM 4064 C C . THR B 1 165 ? -7.637 -26.906 -1.671 1 95.31 165 THR B C 1
ATOM 4066 O O . THR B 1 165 ? -7.906 -25.875 -2.299 1 95.31 165 THR B O 1
ATOM 4069 N N . LEU B 1 166 ? -6.543 -27.578 -1.766 1 95.75 166 LEU B N 1
ATOM 4070 C CA . LEU B 1 166 ? -5.531 -27.188 -2.744 1 95.75 166 LEU B CA 1
ATOM 4071 C C . LEU B 1 166 ? -5.645 -28.047 -4.004 1 95.75 166 LEU B C 1
ATOM 4073 O O . LEU B 1 166 ? -5.664 -29.281 -3.926 1 95.75 166 LEU B O 1
ATOM 4077 N N . VAL B 1 167 ? -5.699 -27.375 -5.109 1 93.38 167 VAL B N 1
ATOM 4078 C CA . VAL B 1 167 ? -5.723 -28.031 -6.414 1 93.38 167 VAL B CA 1
ATOM 4079 C C . VAL B 1 167 ? -4.352 -27.922 -7.074 1 93.38 167 VAL B C 1
ATOM 4081 O O . VAL B 1 167 ? -3.883 -26.828 -7.367 1 93.38 167 VAL B O 1
ATOM 4084 N N . LEU B 1 168 ? -3.752 -29.031 -7.273 1 95 168 LEU B N 1
ATOM 4085 C CA . LEU B 1 168 ? -2.408 -29.094 -7.84 1 95 168 LEU B CA 1
ATOM 4086 C C . LEU B 1 168 ? -2.453 -29.484 -9.312 1 95 168 LEU B C 1
ATOM 4088 O O . LEU B 1 168 ? -3.145 -30.422 -9.695 1 95 168 LEU B O 1
ATOM 4092 N N . GLY B 1 169 ? -1.796 -28.703 -10.148 1 92.81 169 GLY B N 1
ATOM 4093 C CA . GLY B 1 169 ? -1.623 -28.984 -11.562 1 92.81 169 GLY B CA 1
ATOM 4094 C C . GLY B 1 169 ? -0.181 -28.891 -12.023 1 92.81 169 GLY B C 1
ATOM 4095 O O . GLY B 1 169 ? 0.736 -28.828 -11.203 1 92.81 169 GLY B O 1
ATOM 4096 N N . ASN B 1 170 ? 0.014 -29.047 -13.266 1 93.12 170 ASN B N 1
ATOM 4097 C CA . ASN B 1 170 ? 1.316 -28.891 -13.898 1 93.12 170 ASN B CA 1
ATOM 4098 C C . ASN B 1 170 ? 1.179 -28.469 -15.359 1 93.12 170 ASN B C 1
ATOM 4100 O O . ASN B 1 170 ? 0.684 -29.234 -16.188 1 93.12 170 ASN B O 1
ATOM 4104 N N . VAL B 1 171 ? 1.722 -27.344 -15.641 1 91.31 171 VAL B N 1
ATOM 4105 C CA . VAL B 1 171 ? 1.499 -26.797 -16.969 1 91.31 171 VAL B CA 1
ATOM 4106 C C . VAL B 1 171 ? 2.309 -27.578 -18 1 91.31 171 VAL B C 1
ATOM 4108 O O . VAL B 1 171 ? 2.018 -27.531 -19.203 1 91.31 171 VAL B O 1
ATOM 4111 N N . ASN B 1 172 ? 3.342 -28.281 -17.547 1 91.88 172 ASN B N 1
ATOM 4112 C CA . ASN B 1 172 ? 4.238 -28.984 -18.469 1 91.88 172 ASN B CA 1
ATOM 4113 C C . ASN B 1 172 ? 3.535 -30.156 -19.156 1 91.88 172 ASN B C 1
ATOM 4115 O O . ASN B 1 172 ? 3.961 -30.609 -20.219 1 91.88 172 ASN B O 1
ATOM 4119 N N . LEU B 1 173 ? 2.5 -30.703 -18.516 1 90.69 173 LEU B N 1
ATOM 4120 C CA . LEU B 1 173 ? 1.758 -31.766 -19.172 1 90.69 173 LEU B CA 1
ATOM 4121 C C . LEU B 1 173 ? 1.122 -31.266 -20.469 1 90.69 173 LEU B C 1
ATOM 4123 O O . LEU B 1 173 ? 1.301 -31.875 -21.531 1 90.69 173 LEU B O 1
ATOM 4127 N N . PHE B 1 174 ? 0.482 -30.172 -20.281 1 90.62 174 PHE B N 1
ATOM 4128 C CA . PHE B 1 174 ? -0.145 -29.531 -21.438 1 90.62 174 PHE B CA 1
ATOM 4129 C C . PHE B 1 174 ? 0.905 -29.078 -22.438 1 90.62 174 PHE B C 1
ATOM 4131 O O . PHE B 1 174 ? 0.748 -29.297 -23.641 1 90.62 174 PHE B O 1
ATOM 4138 N N . GLN B 1 175 ? 1.925 -28.516 -22 1 90.38 175 GLN B N 1
ATOM 4139 C CA . GLN B 1 175 ? 2.977 -28 -22.859 1 90.38 175 GLN B CA 1
ATOM 4140 C C . GLN B 1 175 ? 3.625 -29.125 -23.656 1 90.38 175 GLN B C 1
ATOM 4142 O O . GLN B 1 175 ? 3.939 -28.953 -24.844 1 90.38 175 GLN B O 1
ATOM 4147 N N . SER B 1 176 ? 3.824 -30.234 -23.047 1 92.06 176 SER B N 1
ATOM 4148 C CA . SER B 1 176 ? 4.414 -31.391 -23.734 1 92.06 176 SER B CA 1
ATOM 4149 C C . SER B 1 176 ? 3.516 -31.875 -24.859 1 92.06 176 SER B C 1
ATOM 4151 O O . SER B 1 176 ? 4.004 -32.25 -25.922 1 92.06 176 SER B O 1
ATOM 4153 N N . ILE B 1 177 ? 2.258 -31.859 -24.609 1 90.62 177 ILE B N 1
ATOM 4154 C CA . ILE B 1 177 ? 1.288 -32.312 -25.609 1 90.62 177 ILE B CA 1
ATOM 4155 C C . ILE B 1 177 ? 1.281 -31.344 -26.797 1 90.62 177 ILE B C 1
ATOM 4157 O O . ILE B 1 177 ? 1.384 -31.781 -27.953 1 90.62 177 ILE B O 1
ATOM 4161 N N . VAL B 1 178 ? 1.193 -30.078 -26.5 1 90.12 178 VAL B N 1
ATOM 4162 C CA . VAL B 1 178 ? 1.084 -29.094 -27.578 1 90.12 178 VAL B CA 1
ATOM 4163 C C . VAL B 1 178 ? 2.369 -29.094 -28.406 1 90.12 178 VAL B C 1
ATOM 4165 O O . VAL B 1 178 ? 2.336 -28.891 -29.625 1 90.12 178 VAL B O 1
ATOM 4168 N N . GLN B 1 179 ? 3.471 -29.312 -27.75 1 89.75 179 GLN B N 1
ATOM 4169 C CA . GLN B 1 179 ? 4.742 -29.375 -28.469 1 89.75 179 GLN B CA 1
ATOM 4170 C C . GLN B 1 179 ? 4.781 -30.609 -29.375 1 89.75 179 GLN B C 1
ATOM 4172 O O . GLN B 1 179 ? 5.238 -30.516 -30.531 1 89.75 179 GLN B O 1
ATOM 4177 N N . GLU B 1 180 ? 4.324 -31.703 -28.891 1 88.25 180 GLU B N 1
ATOM 4178 C CA . GLU B 1 180 ? 4.301 -32.938 -29.672 1 88.25 180 GLU B CA 1
ATOM 4179 C C . GLU B 1 180 ? 3.475 -32.781 -30.938 1 88.25 180 GLU B C 1
ATOM 4181 O O . GLU B 1 180 ? 3.854 -33.281 -32 1 88.25 180 GLU B O 1
ATOM 4186 N N . PHE B 1 181 ? 2.426 -32.062 -30.828 1 89.12 181 PHE B N 1
ATOM 4187 C CA . PHE B 1 181 ? 1.501 -31.969 -31.953 1 89.12 181 PHE B CA 1
ATOM 4188 C C . PHE B 1 181 ? 1.749 -30.688 -32.719 1 89.12 181 PHE B C 1
ATOM 4190 O O . PHE B 1 181 ? 0.986 -30.344 -33.625 1 89.12 181 PHE B O 1
ATOM 4197 N N . GLU B 1 182 ? 2.725 -29.938 -32.312 1 88.5 182 GLU B N 1
ATOM 4198 C CA . GLU B 1 182 ? 3.195 -28.75 -33.031 1 88.5 182 GLU B CA 1
ATOM 4199 C C . GLU B 1 182 ? 2.062 -27.75 -33.25 1 88.5 182 GLU B C 1
ATOM 4201 O O . GLU B 1 182 ? 1.848 -27.266 -34.344 1 88.5 182 GLU B O 1
ATOM 4206 N N . LEU B 1 183 ? 1.401 -27.562 -32.219 1 88.69 183 LEU B N 1
ATOM 4207 C CA . LEU B 1 183 ? 0.287 -26.625 -32.312 1 88.69 183 LEU B CA 1
ATOM 4208 C C . LEU B 1 183 ? 0.791 -25.188 -32.375 1 88.69 183 LEU B C 1
ATOM 4210 O O . LEU B 1 183 ? 1.824 -24.859 -31.797 1 88.69 183 LEU B O 1
ATOM 4214 N N . LYS B 1 184 ? 0.002 -24.375 -33.094 1 89.44 184 LYS B N 1
ATOM 4215 C CA . LYS B 1 184 ? 0.329 -22.969 -33.25 1 89.44 184 LYS B CA 1
ATOM 4216 C C . LYS B 1 184 ? -0.093 -22.172 -32 1 89.44 184 LYS B C 1
ATOM 4218 O O . LYS B 1 184 ? -0.949 -22.609 -31.234 1 89.44 184 LYS B O 1
ATOM 4223 N N . GLN B 1 185 ? 0.494 -20.984 -31.844 1 85.31 185 GLN B N 1
ATOM 4224 C CA . GLN B 1 185 ? 0.267 -20.156 -30.672 1 85.31 185 GLN B CA 1
ATOM 4225 C C . GLN B 1 185 ? -1.216 -19.844 -30.5 1 85.31 185 GLN B C 1
ATOM 4227 O O . GLN B 1 185 ? -1.736 -19.875 -29.375 1 85.31 185 GLN B O 1
ATOM 4232 N N . ASN B 1 186 ? -1.804 -19.484 -31.531 1 86.38 186 ASN B N 1
ATOM 4233 C CA . ASN B 1 186 ? -3.229 -19.172 -31.453 1 86.38 186 ASN B CA 1
ATOM 4234 C C . ASN B 1 186 ? -4.043 -20.391 -31 1 86.38 186 ASN B C 1
ATOM 4236 O O . ASN B 1 186 ? -5 -20.25 -30.25 1 86.38 186 ASN B O 1
ATOM 4240 N N . GLU B 1 187 ? -3.682 -21.562 -31.438 1 87.31 187 GLU B N 1
ATOM 4241 C CA . GLU B 1 187 ? -4.344 -22.781 -31.031 1 87.31 187 GLU B CA 1
ATOM 4242 C C . GLU B 1 187 ? -4.113 -23.062 -29.547 1 87.31 187 GLU B C 1
ATOM 4244 O O . GLU B 1 187 ? -5.027 -23.5 -28.844 1 87.31 187 GLU B O 1
ATOM 4249 N N . ILE B 1 188 ? -2.945 -22.797 -29.172 1 86.81 188 ILE B N 1
ATOM 4250 C CA . ILE B 1 188 ? -2.562 -23.031 -27.781 1 86.81 188 ILE B CA 1
ATOM 4251 C C . ILE B 1 188 ? -3.404 -22.141 -26.859 1 86.81 188 ILE B C 1
ATOM 4253 O O . ILE B 1 188 ? -3.891 -22.594 -25.828 1 86.81 188 ILE B O 1
ATOM 4257 N N . GLU B 1 189 ? -3.594 -20.969 -27.234 1 82.94 189 GLU B N 1
ATOM 4258 C CA . GLU B 1 189 ? -4.391 -20.031 -26.438 1 82.94 189 GLU B CA 1
ATOM 4259 C C . GLU B 1 189 ? -5.844 -20.5 -26.344 1 82.94 189 GLU B C 1
ATOM 4261 O O . GLU B 1 189 ? -6.441 -20.453 -25.266 1 82.94 189 GLU B O 1
ATOM 4266 N N . ILE B 1 190 ? -6.336 -20.891 -27.438 1 85.31 190 ILE B N 1
ATOM 4267 C CA . ILE B 1 190 ? -7.711 -21.375 -27.484 1 85.31 190 ILE B CA 1
ATOM 4268 C C . ILE B 1 190 ? -7.852 -22.609 -26.609 1 85.31 190 ILE B C 1
ATOM 4270 O O . ILE B 1 190 ? -8.773 -22.703 -25.781 1 85.31 190 ILE B O 1
ATOM 4274 N N . LEU B 1 191 ? -6.965 -23.531 -26.719 1 87.38 191 LEU B N 1
ATOM 4275 C CA . LEU B 1 191 ? -7.012 -24.781 -25.969 1 87.38 191 LEU B CA 1
ATOM 4276 C C . LEU B 1 191 ? -6.875 -24.516 -24.484 1 87.38 191 LEU B C 1
ATOM 4278 O O . LEU B 1 191 ? -7.578 -25.125 -23.672 1 87.38 191 LEU B O 1
ATOM 4282 N N . SER B 1 192 ? -5.918 -23.656 -24.172 1 85.44 192 SER B N 1
ATOM 4283 C CA . SER B 1 192 ? -5.695 -23.344 -22.75 1 85.44 192 SER B CA 1
ATOM 4284 C C . SER B 1 192 ? -6.965 -22.812 -22.094 1 85.44 192 SER B C 1
ATOM 4286 O O . SER B 1 192 ? -7.301 -23.203 -20.984 1 85.44 192 SER B O 1
ATOM 4288 N N . LYS B 1 193 ? -7.602 -21.984 -22.812 1 83 193 LYS B N 1
ATOM 4289 C CA . LYS B 1 193 ? -8.844 -21.391 -22.297 1 83 193 LYS B CA 1
ATOM 4290 C C . LYS B 1 193 ? -9.93 -22.453 -22.172 1 83 193 LYS B C 1
ATOM 4292 O O . LYS B 1 193 ? -10.617 -22.531 -21.141 1 83 193 LYS B O 1
ATOM 4297 N N . LEU B 1 194 ? -10.094 -23.25 -23.156 1 85.81 194 LEU B N 1
ATOM 4298 C CA . LEU B 1 194 ? -11.141 -24.266 -23.188 1 85.81 194 LEU B CA 1
ATOM 4299 C C . LEU B 1 194 ? -10.891 -25.344 -22.125 1 85.81 194 LEU B C 1
ATOM 4301 O O . LEU B 1 194 ? -11.828 -25.859 -21.516 1 85.81 194 LEU B O 1
ATOM 4305 N N . LEU B 1 195 ? -9.664 -25.703 -21.922 1 86.69 195 LEU B N 1
ATOM 4306 C CA . LEU B 1 195 ? -9.305 -26.688 -20.906 1 86.69 195 LEU B CA 1
ATOM 4307 C C . LEU B 1 195 ? -9.594 -26.156 -19.5 1 86.69 195 LEU B C 1
ATOM 4309 O O . LEU B 1 195 ? -10.125 -26.875 -18.656 1 86.69 195 LEU B O 1
ATOM 4313 N N . TYR B 1 196 ? -9.258 -24.938 -19.344 1 80.69 196 TYR B N 1
ATOM 4314 C CA . TYR B 1 196 ? -9.531 -24.312 -18.047 1 80.69 196 TYR B CA 1
ATOM 4315 C C . TYR B 1 196 ? -11.023 -24.281 -17.766 1 80.69 196 TYR B C 1
ATOM 4317 O O . TYR B 1 196 ? -11.445 -24.469 -16.609 1 80.69 196 TYR B O 1
ATOM 4325 N N . GLN B 1 197 ? -11.742 -24.078 -18.828 1 83.31 197 GLN B N 1
ATOM 4326 C CA . GLN B 1 197 ? -13.195 -24.062 -18.703 1 83.31 197 GLN B CA 1
ATOM 4327 C C . GLN B 1 197 ? -13.773 -25.469 -18.703 1 83.31 197 GLN B C 1
ATOM 4329 O O . GLN B 1 197 ? -14.984 -25.656 -18.609 1 83.31 197 GLN B O 1
ATOM 4334 N N . LYS B 1 198 ? -12.953 -26.438 -18.938 1 87.38 198 LYS B N 1
ATOM 4335 C CA . LYS B 1 198 ? -13.328 -27.844 -19 1 87.38 198 LYS B CA 1
ATOM 4336 C C . LYS B 1 198 ? -14.344 -28.094 -20.094 1 87.38 198 LYS B C 1
ATOM 4338 O O . LYS B 1 198 ? -15.289 -28.875 -19.922 1 87.38 198 LYS B O 1
ATOM 4343 N N . ASN B 1 199 ? -14.156 -27.422 -21.172 1 88.38 199 ASN B N 1
ATOM 4344 C CA . ASN B 1 199 ? -15.062 -27.547 -22.312 1 88.38 199 ASN B CA 1
ATOM 4345 C C . ASN B 1 199 ? -14.516 -28.516 -23.359 1 88.38 199 ASN B C 1
ATOM 4347 O O . ASN B 1 199 ? -14.18 -28.094 -24.469 1 88.38 199 ASN B O 1
ATOM 4351 N N . VAL B 1 200 ? -14.633 -29.75 -23.125 1 87.56 200 VAL B N 1
ATOM 4352 C CA . VAL B 1 200 ? -14.07 -30.797 -23.984 1 87.56 200 VAL B CA 1
ATOM 4353 C C . VAL B 1 200 ? -14.852 -30.859 -25.281 1 87.56 200 VAL B C 1
ATOM 4355 O O . VAL B 1 200 ? -14.281 -31.141 -26.344 1 87.56 200 VAL B O 1
ATOM 4358 N N . ASN B 1 201 ? -16.125 -30.594 -25.234 1 90.19 201 ASN B N 1
ATOM 4359 C CA . ASN B 1 201 ? -16.953 -30.625 -26.422 1 90.19 201 ASN B CA 1
ATOM 4360 C C . ASN B 1 201 ? -16.469 -29.625 -27.469 1 90.19 201 ASN B C 1
ATOM 4362 O O . ASN B 1 201 ? -16.375 -29.953 -28.656 1 90.19 201 ASN B O 1
ATOM 4366 N N . GLU B 1 202 ? -16.25 -28.484 -26.984 1 91.44 202 GLU B N 1
ATOM 4367 C CA . GLU B 1 202 ? -15.773 -27.453 -27.906 1 91.44 202 GLU B CA 1
ATOM 4368 C C . GLU B 1 202 ? -14.383 -27.797 -28.453 1 91.44 202 GLU B C 1
ATOM 4370 O O . GLU B 1 202 ? -14.07 -27.484 -29.594 1 91.44 202 GLU B O 1
ATOM 4375 N N . ILE B 1 203 ? -13.586 -28.391 -27.656 1 89.38 203 ILE B N 1
ATOM 4376 C CA . ILE B 1 203 ? -12.266 -28.812 -28.094 1 89.38 203 ILE B CA 1
ATOM 4377 C C . ILE B 1 203 ? -12.398 -29.828 -29.234 1 89.38 203 ILE B C 1
ATOM 4379 O O . ILE B 1 203 ? -11.719 -29.719 -30.25 1 89.38 203 ILE B O 1
ATOM 4383 N N . GLN B 1 204 ? -13.312 -30.719 -29.109 1 89.06 204 GLN B N 1
ATOM 4384 C CA . GLN B 1 204 ? -13.555 -31.719 -30.141 1 89.06 204 GLN B CA 1
ATOM 4385 C C . GLN B 1 204 ? -14.07 -31.078 -31.422 1 89.06 204 GLN B C 1
ATOM 4387 O O . GLN B 1 204 ? -13.672 -31.469 -32.531 1 89.06 204 GLN B O 1
ATOM 4392 N N . LYS B 1 205 ? -14.875 -30.156 -31.281 1 89.81 205 LYS B N 1
ATOM 4393 C CA . LYS B 1 205 ? -15.445 -29.469 -32.438 1 89.81 205 LYS B CA 1
ATOM 4394 C C . LYS B 1 205 ? -14.367 -28.734 -33.219 1 89.81 205 LYS B C 1
ATOM 4396 O O . LYS B 1 205 ? -14.367 -28.75 -34.469 1 89.81 205 LYS B O 1
ATOM 4401 N N . ILE B 1 206 ? -13.492 -28.109 -32.5 1 88 206 ILE B N 1
ATOM 4402 C CA . ILE B 1 206 ? -12.508 -27.25 -33.125 1 88 206 ILE B CA 1
ATOM 4403 C C . ILE B 1 206 ? -11.344 -28.078 -33.656 1 88 206 ILE B C 1
ATOM 4405 O O . ILE B 1 206 ? -10.828 -27.828 -34.75 1 88 206 ILE B O 1
ATOM 4409 N N . PHE B 1 207 ? -10.961 -29.109 -32.938 1 85.81 207 PHE B N 1
ATOM 4410 C CA . PHE B 1 207 ? -9.703 -29.781 -33.25 1 85.81 207 PHE B CA 1
ATOM 4411 C C . PHE B 1 207 ? -9.961 -31.203 -33.719 1 85.81 207 PHE B C 1
ATOM 4413 O O . PHE B 1 207 ? -9.023 -31.938 -34.062 1 85.81 207 PHE B O 1
ATOM 4420 N N . GLY B 1 208 ? -11.211 -31.594 -33.781 1 81.25 208 GLY B N 1
ATOM 4421 C CA . GLY B 1 208 ? -11.57 -32.969 -34.094 1 81.25 208 GLY B CA 1
ATOM 4422 C C . GLY B 1 208 ? -11.266 -33.344 -35.531 1 81.25 208 GLY B C 1
ATOM 4423 O O . GLY B 1 208 ? -11.156 -34.5 -35.875 1 81.25 208 GLY B O 1
ATOM 4424 N N . GLU B 1 209 ? -11.141 -32.406 -36.375 1 77.88 209 GLU B N 1
ATOM 4425 C CA . GLU B 1 209 ? -10.93 -32.719 -37.781 1 77.88 209 GLU B CA 1
ATOM 4426 C C . GLU B 1 209 ? -9.453 -32.594 -38.156 1 77.88 209 GLU B C 1
ATOM 4428 O O . GLU B 1 209 ? -9.07 -32.875 -39.281 1 77.88 209 GLU B O 1
ATOM 4433 N N . LYS B 1 210 ? -8.75 -32.281 -37.156 1 72.44 210 LYS B N 1
ATOM 4434 C CA . LYS B 1 210 ? -7.328 -32.156 -37.438 1 72.44 210 LYS B CA 1
ATOM 4435 C C . LYS B 1 210 ? -6.648 -33.5 -37.531 1 72.44 210 LYS B C 1
ATOM 4437 O O . LYS B 1 210 ? -7.164 -34.5 -37 1 72.44 210 LYS B O 1
ATOM 4442 N N . LYS B 1 211 ? -5.523 -33.625 -38.344 1 65.69 211 LYS B N 1
ATOM 4443 C CA . LYS B 1 211 ? -4.707 -34.844 -38.375 1 65.69 211 LYS B CA 1
ATOM 4444 C C . LYS B 1 211 ? -4.23 -35.219 -36.969 1 65.69 211 LYS B C 1
ATOM 4446 O O . LYS B 1 211 ? -3.822 -34.344 -36.188 1 65.69 211 LYS B O 1
ATOM 4451 N N . ASN B 1 212 ? -4.133 -36.5 -36.656 1 68.94 212 ASN B N 1
ATOM 4452 C CA . ASN B 1 212 ? -3.721 -37.031 -35.375 1 68.94 212 ASN B CA 1
ATOM 4453 C C . ASN B 1 212 ? -4.555 -36.438 -34.219 1 68.94 212 ASN B C 1
ATOM 4455 O O . ASN B 1 212 ? -4.086 -36.344 -33.094 1 68.94 212 ASN B O 1
ATOM 4459 N N . HIS B 1 213 ? -5.762 -36.188 -34.688 1 78.38 213 HIS B N 1
ATOM 4460 C CA . HIS B 1 213 ? -6.664 -35.5 -33.781 1 78.38 213 HIS B CA 1
ATOM 4461 C C . HIS B 1 213 ? -7.141 -36.438 -32.688 1 78.38 213 HIS B C 1
ATOM 4463 O O . HIS B 1 213 ? -7.402 -36 -31.562 1 78.38 213 HIS B O 1
ATOM 4469 N N . THR B 1 214 ? -7.102 -37.656 -33 1 83 214 THR B N 1
ATOM 4470 C CA . THR B 1 214 ? -7.684 -38.562 -32.031 1 83 214 THR B CA 1
ATOM 4471 C C . THR B 1 214 ? -6.832 -38.625 -30.781 1 83 214 THR B C 1
ATOM 4473 O O . THR B 1 214 ? -7.355 -38.531 -29.656 1 83 214 THR B O 1
ATOM 4476 N N . ASP B 1 215 ? -5.484 -38.75 -31.016 1 87.25 215 ASP B N 1
ATOM 4477 C CA . ASP B 1 215 ? -4.578 -38.781 -29.859 1 87.25 215 ASP B CA 1
ATOM 4478 C C . ASP B 1 215 ? -4.594 -37.469 -29.109 1 87.25 215 ASP B C 1
ATOM 4480 O O . ASP B 1 215 ? -4.598 -37.438 -27.875 1 87.25 215 ASP B O 1
ATOM 4484 N N . LEU B 1 216 ? -4.594 -36.469 -29.922 1 89.62 216 LEU B N 1
ATOM 4485 C CA . LEU B 1 216 ? -4.602 -35.125 -29.312 1 89.62 216 LEU B CA 1
ATOM 4486 C C . LEU B 1 216 ? -5.836 -34.938 -28.438 1 89.62 216 LEU B C 1
ATOM 4488 O O . LEU B 1 216 ? -5.727 -34.531 -27.281 1 89.62 216 LEU B O 1
ATOM 4492 N N . ILE B 1 217 ? -6.996 -35.281 -28.938 1 89.56 217 ILE B N 1
ATOM 4493 C CA . ILE B 1 217 ? -8.258 -35.094 -28.234 1 89.56 217 ILE B CA 1
ATOM 4494 C C . ILE B 1 217 ? -8.289 -36 -27 1 89.56 217 ILE B C 1
ATOM 4496 O O . ILE B 1 217 ? -8.758 -35.594 -25.938 1 89.56 217 ILE B O 1
ATOM 4500 N N . ARG B 1 218 ? -7.852 -37.188 -27.172 1 89.88 218 ARG B N 1
ATOM 4501 C CA . ARG B 1 218 ? -7.793 -38.094 -26.047 1 89.88 218 ARG B CA 1
ATOM 4502 C C . ARG B 1 218 ? -6.934 -37.562 -24.922 1 89.88 218 ARG B C 1
ATOM 4504 O O . ARG B 1 218 ? -7.34 -37.562 -23.75 1 89.88 218 ARG B O 1
ATOM 4511 N N . LEU B 1 219 ? -5.758 -37.125 -25.266 1 90.75 219 LEU B N 1
ATOM 4512 C CA . LEU B 1 219 ? -4.824 -36.625 -24.281 1 90.75 219 LEU B CA 1
ATOM 4513 C C . LEU B 1 219 ? -5.414 -35.406 -23.562 1 90.75 219 LEU B C 1
ATOM 4515 O O . LEU B 1 219 ? -5.395 -35.312 -22.344 1 90.75 219 LEU B O 1
ATOM 4519 N N . LEU B 1 220 ? -5.988 -34.531 -24.328 1 90.5 220 LEU B N 1
ATOM 4520 C CA . LEU B 1 220 ? -6.566 -33.312 -23.766 1 90.5 220 LEU B CA 1
ATOM 4521 C C . LEU B 1 220 ? -7.77 -33.656 -22.891 1 90.5 220 LEU B C 1
ATOM 4523 O O . LEU B 1 220 ? -7.934 -33.062 -21.812 1 90.5 220 LEU B O 1
ATOM 4527 N N . SER B 1 221 ? -8.539 -34.531 -23.328 1 89.12 221 SER B N 1
ATOM 4528 C CA . SER B 1 221 ? -9.695 -34.969 -22.562 1 89.12 221 SER B CA 1
ATOM 4529 C C . SER B 1 221 ? -9.266 -35.625 -21.25 1 89.12 221 SER B C 1
ATOM 4531 O O . SER B 1 221 ? -9.938 -35.469 -20.219 1 89.12 221 SER B O 1
ATOM 4533 N N . SER B 1 222 ? -8.211 -36.344 -21.281 1 89.69 222 SER B N 1
ATOM 4534 C CA . SER B 1 222 ? -7.695 -37 -20.094 1 89.69 222 SER B CA 1
ATOM 4535 C C . SER B 1 222 ? -7.301 -35.969 -19.031 1 89.69 222 SER B C 1
ATOM 4537 O O . SER B 1 222 ? -7.496 -36.219 -17.828 1 89.69 222 SER B O 1
ATOM 4539 N N . LEU B 1 223 ? -6.746 -34.875 -19.469 1 87.88 223 LEU B N 1
ATOM 4540 C CA . LEU B 1 223 ? -6.324 -33.844 -18.531 1 87.88 223 LEU B CA 1
ATOM 4541 C C . LEU B 1 223 ? -7.523 -33.25 -17.797 1 87.88 223 LEU B C 1
ATOM 4543 O O . LEU B 1 223 ? -7.406 -32.844 -16.641 1 87.88 223 LEU B O 1
ATOM 4547 N N . VAL B 1 224 ? -8.625 -33.219 -18.406 1 85.75 224 VAL B N 1
ATOM 4548 C CA . VAL B 1 224 ? -9.812 -32.562 -17.891 1 85.75 224 VAL B CA 1
ATOM 4549 C C . VAL B 1 224 ? -10.617 -33.531 -17.031 1 85.75 224 VAL B C 1
ATOM 4551 O O . VAL B 1 224 ? -11.195 -33.125 -16 1 85.75 224 VAL B O 1
ATOM 4554 N N . LEU B 1 225 ? -10.562 -34.75 -17.406 1 82.06 225 LEU B N 1
ATOM 4555 C CA . LEU B 1 225 ? -11.57 -35.688 -16.875 1 82.06 225 LEU B CA 1
ATOM 4556 C C . LEU B 1 225 ? -11.008 -36.5 -15.719 1 82.06 225 LEU B C 1
ATOM 4558 O O . LEU B 1 225 ? -11.758 -37.188 -15.023 1 82.06 225 LEU B O 1
ATOM 4562 N N . ASN B 1 226 ? -9.734 -36.469 -15.539 1 81.75 226 ASN B N 1
ATOM 4563 C CA . ASN B 1 226 ? -9.148 -37.312 -14.516 1 81.75 226 ASN B CA 1
ATOM 4564 C C . ASN B 1 226 ? -8.625 -36.469 -13.336 1 81.75 226 ASN B C 1
ATOM 4566 O O . ASN B 1 226 ? -7.855 -35.531 -13.523 1 81.75 226 ASN B O 1
ATOM 4570 N N . PHE B 1 227 ? -9.047 -36.969 -12.172 1 79.69 227 PHE B N 1
ATOM 4571 C CA . PHE B 1 227 ? -8.703 -36.219 -10.961 1 79.69 227 PHE B CA 1
ATOM 4572 C C . PHE B 1 227 ? -7.844 -37.062 -10.039 1 79.69 227 PHE B C 1
ATOM 4574 O O . PHE B 1 227 ? -7.539 -36.688 -8.914 1 79.69 227 PHE B O 1
ATOM 4581 N N . ASP B 1 228 ? -7.527 -38.25 -10.445 1 82.62 228 ASP B N 1
ATOM 4582 C CA . ASP B 1 228 ? -6.566 -39.094 -9.742 1 82.62 228 ASP B CA 1
ATOM 4583 C C . ASP B 1 228 ? -5.484 -39.594 -10.695 1 82.62 228 ASP B C 1
ATOM 4585 O O . ASP B 1 228 ? -5.734 -39.781 -11.883 1 82.62 228 ASP B O 1
ATOM 4589 N N . LEU B 1 229 ? -4.363 -39.875 -10.125 1 83.19 229 LEU B N 1
ATOM 4590 C CA . LEU B 1 229 ? -3.168 -40.156 -10.914 1 83.19 229 LEU B CA 1
ATOM 4591 C C . LEU B 1 229 ? -3.307 -41.469 -11.664 1 83.19 229 LEU B C 1
ATOM 4593 O O . LEU B 1 229 ? -2.875 -41.594 -12.82 1 83.19 229 LEU B O 1
ATOM 4597 N N . ASN B 1 230 ? -3.895 -42.375 -11.016 1 83.69 230 ASN B N 1
ATOM 4598 C CA . ASN B 1 230 ? -4.031 -43.688 -11.656 1 83.69 230 ASN B CA 1
ATOM 4599 C C . ASN B 1 230 ? -4.965 -43.625 -12.867 1 83.69 230 ASN B C 1
ATOM 4601 O O . ASN B 1 230 ? -4.637 -44.125 -13.938 1 83.69 230 ASN B O 1
ATOM 4605 N N . SER B 1 231 ? -6.086 -43.031 -12.648 1 85.62 231 SER B N 1
ATOM 4606 C CA . SER B 1 231 ? -7.031 -42.844 -13.75 1 85.62 231 SER B CA 1
ATOM 4607 C C . SER B 1 231 ? -6.418 -42.031 -14.883 1 85.62 231 SER B C 1
ATOM 4609 O O . SER B 1 231 ? -6.625 -42.344 -16.062 1 85.62 231 SER B O 1
ATOM 4611 N N . LEU B 1 232 ? -5.699 -41.062 -14.547 1 87.38 232 LEU B N 1
ATOM 4612 C CA . LEU B 1 232 ? -5.051 -40.25 -15.547 1 87.38 232 LEU B CA 1
ATOM 4613 C C . LEU B 1 232 ? -4.039 -41.031 -16.359 1 87.38 232 LEU B C 1
ATOM 4615 O O . LEU B 1 232 ? -4.031 -40.969 -17.594 1 87.38 232 LEU B O 1
ATOM 4619 N N . LYS B 1 233 ? -3.211 -41.75 -15.734 1 84.38 233 LYS B N 1
ATOM 4620 C CA . LYS B 1 233 ? -2.201 -42.562 -16.406 1 84.38 233 LYS B CA 1
ATOM 4621 C C . LYS B 1 233 ? -2.842 -43.531 -17.391 1 84.38 233 LYS B C 1
ATOM 4623 O O . LYS B 1 233 ? -2.361 -43.688 -18.516 1 84.38 233 LYS B O 1
ATOM 4628 N N . ASN B 1 234 ? -3.885 -44.094 -16.953 1 86.31 234 ASN B N 1
ATOM 4629 C CA . ASN B 1 234 ? -4.59 -45.062 -17.812 1 86.31 234 ASN B CA 1
ATOM 4630 C C . ASN B 1 234 ? -5.223 -44.375 -19.016 1 86.31 234 ASN B C 1
ATOM 4632 O O . ASN B 1 234 ? -5.152 -44.875 -20.141 1 86.31 234 ASN B O 1
ATOM 4636 N N . SER B 1 235 ? -5.809 -43.281 -18.734 1 88.44 235 SER B N 1
ATOM 4637 C CA . SER B 1 235 ? -6.504 -42.562 -19.781 1 88.44 235 SER B CA 1
ATOM 4638 C C . SER B 1 235 ? -5.527 -42 -20.812 1 88.44 235 SER B C 1
ATOM 4640 O O . SER B 1 235 ? -5.848 -41.906 -22 1 88.44 235 SER B O 1
ATOM 4642 N N . LEU B 1 236 ? -4.438 -41.625 -20.391 1 88.69 236 LEU B N 1
ATOM 4643 C CA . LEU B 1 236 ? -3.428 -41.062 -21.281 1 88.69 236 LEU B CA 1
ATOM 4644 C C . LEU B 1 236 ? -2.877 -42.125 -22.219 1 88.69 236 LEU B C 1
ATOM 4646 O O . LEU B 1 236 ? -2.457 -41.812 -23.344 1 88.69 236 LEU B O 1
ATOM 4650 N N . ASN B 1 237 ? -2.941 -43.344 -21.891 1 87.31 237 ASN B N 1
ATOM 4651 C CA . ASN B 1 237 ? -2.359 -44.438 -22.688 1 87.31 237 ASN B CA 1
ATOM 4652 C C . ASN B 1 237 ? -0.959 -44.062 -23.172 1 87.31 237 ASN B C 1
ATOM 4654 O O . ASN B 1 237 ? -0.689 -44.094 -24.375 1 87.31 237 ASN B O 1
ATOM 4658 N N . ILE B 1 238 ? -0.109 -43.875 -22.281 1 85.12 238 ILE B N 1
ATOM 4659 C CA . ILE B 1 238 ? 1.203 -43.281 -22.484 1 85.12 238 ILE B CA 1
ATOM 4660 C C . ILE B 1 238 ? 2.047 -44.156 -23.391 1 85.12 238 ILE B C 1
ATOM 4662 O O . ILE B 1 238 ? 2.822 -43.688 -24.219 1 85.12 238 ILE B O 1
ATOM 4666 N N . ASN B 1 239 ? 1.797 -45.438 -23.344 1 83.75 239 ASN B N 1
ATOM 4667 C CA . ASN B 1 239 ? 2.619 -46.375 -24.078 1 83.75 239 ASN B CA 1
ATOM 4668 C C . ASN B 1 239 ? 2.396 -46.25 -25.594 1 83.75 239 ASN B C 1
ATOM 4670 O O . ASN B 1 239 ? 3.201 -46.75 -26.375 1 83.75 239 ASN B O 1
ATOM 4674 N N . SER B 1 240 ? 1.312 -45.656 -26.016 1 83.94 240 SER B N 1
ATOM 4675 C CA . SER B 1 240 ? 0.982 -45.531 -27.422 1 83.94 240 SER B CA 1
ATOM 4676 C C . SER B 1 240 ? 1.564 -44.25 -28.031 1 83.94 240 SER B C 1
ATOM 4678 O O . SER B 1 240 ? 1.474 -44.031 -29.234 1 83.94 240 SER B O 1
ATOM 4680 N N . LEU B 1 241 ? 2.221 -43.5 -27.172 1 87.75 241 LEU B N 1
ATOM 4681 C CA . LEU B 1 241 ? 2.701 -42.188 -27.609 1 87.75 241 LEU B CA 1
ATOM 4682 C C . LEU B 1 241 ? 4.172 -42.25 -28.016 1 87.75 241 LEU B C 1
ATOM 4684 O O . LEU B 1 241 ? 4.809 -43.312 -27.875 1 87.75 241 LEU B O 1
ATOM 4688 N N . SER B 1 242 ? 4.633 -41.156 -28.578 1 90.38 242 SER B N 1
ATOM 4689 C CA . SER B 1 242 ? 6.047 -41.062 -28.922 1 90.38 242 SER B CA 1
ATOM 4690 C C . SER B 1 242 ? 6.93 -41.219 -27.688 1 90.38 242 SER B C 1
ATOM 4692 O O . SER B 1 242 ? 6.496 -40.906 -26.578 1 90.38 242 SER B O 1
ATOM 4694 N N . LYS B 1 243 ? 8.164 -41.656 -27.875 1 92 243 LYS B N 1
ATOM 4695 C CA . LYS B 1 243 ? 9.086 -41.906 -26.766 1 92 243 LYS B CA 1
ATOM 4696 C C . LYS B 1 243 ? 9.344 -40.625 -25.984 1 92 243 LYS B C 1
ATOM 4698 O O . LYS B 1 243 ? 9.414 -40.656 -24.75 1 92 243 LYS B O 1
ATOM 4703 N N . ASN B 1 244 ? 9.477 -39.562 -26.703 1 90.88 244 ASN B N 1
ATOM 4704 C CA . ASN B 1 244 ? 9.734 -38.312 -26.047 1 90.88 244 ASN B CA 1
ATOM 4705 C C . ASN B 1 244 ? 8.547 -37.875 -25.188 1 90.88 244 ASN B C 1
ATOM 4707 O O . ASN B 1 244 ? 8.719 -37.438 -24.047 1 90.88 244 ASN B O 1
ATOM 4711 N N . LEU B 1 245 ? 7.387 -37.969 -25.719 1 91.56 245 LEU B N 1
ATOM 4712 C CA . LEU B 1 245 ? 6.184 -37.594 -24.984 1 91.56 245 LEU B CA 1
ATOM 4713 C C . LEU B 1 245 ? 5.941 -38.531 -23.812 1 91.56 245 LEU B C 1
ATOM 4715 O O . LEU B 1 245 ? 5.531 -38.094 -22.734 1 91.56 245 LEU B O 1
ATOM 4719 N N . GLN B 1 246 ? 6.219 -39.781 -24.047 1 91.5 246 GLN B N 1
ATOM 4720 C CA . GLN B 1 246 ? 6.105 -40.75 -22.969 1 91.5 246 GLN B CA 1
ATOM 4721 C C . GLN B 1 246 ? 7.004 -40.375 -21.797 1 91.5 246 GLN B C 1
ATOM 4723 O O . GLN B 1 246 ? 6.574 -40.438 -20.641 1 91.5 246 GLN B O 1
ATOM 4728 N N . LYS B 1 247 ? 8.172 -40.062 -22.109 1 93 247 LYS B N 1
ATOM 4729 C CA . LYS B 1 247 ? 9.141 -39.719 -21.078 1 93 247 LYS B CA 1
ATOM 4730 C C . LYS B 1 247 ? 8.703 -38.469 -20.297 1 93 247 LYS B C 1
ATOM 4732 O O . LYS B 1 247 ? 8.766 -38.438 -19.078 1 93 247 LYS B O 1
ATOM 4737 N N . SER B 1 248 ? 8.289 -37.5 -21.031 1 93 248 SER B N 1
ATOM 4738 C CA . SER B 1 248 ? 7.863 -36.25 -20.406 1 93 248 SER B CA 1
ATOM 4739 C C . SER B 1 248 ? 6.652 -36.469 -19.5 1 93 248 SER B C 1
ATOM 4741 O O . SER B 1 248 ? 6.656 -36.062 -18.344 1 93 248 SER B O 1
ATOM 4743 N N . LEU B 1 249 ? 5.656 -37.094 -20 1 92.88 249 LEU B N 1
ATOM 4744 C CA . LEU B 1 249 ? 4.426 -37.312 -19.25 1 92.88 249 LEU B CA 1
ATOM 4745 C C . LEU B 1 249 ? 4.684 -38.219 -18.031 1 92.88 249 LEU B C 1
ATOM 4747 O O . LEU B 1 249 ? 4.176 -37.938 -16.938 1 92.88 249 LEU B O 1
ATOM 4751 N N . SER B 1 250 ? 5.5 -39.219 -18.219 1 92.69 250 SER B N 1
ATOM 4752 C CA . SER B 1 250 ? 5.797 -40.156 -17.125 1 92.69 250 SER B CA 1
ATOM 4753 C C . SER B 1 250 ? 6.551 -39.438 -16 1 92.69 250 SER B C 1
ATOM 4755 O O . SER B 1 250 ? 6.281 -39.656 -14.82 1 92.69 250 SER B O 1
ATOM 4757 N N . SER B 1 251 ? 7.492 -38.625 -16.375 1 94.56 251 SER B N 1
ATOM 4758 C CA . SER B 1 251 ? 8.266 -37.906 -15.383 1 94.56 251 SER B CA 1
ATOM 4759 C C . SER B 1 251 ? 7.371 -37 -14.547 1 94.56 251 SER B C 1
ATOM 4761 O O . SER B 1 251 ? 7.484 -36.969 -13.32 1 94.56 251 SER B O 1
ATOM 4763 N N . ILE B 1 252 ? 6.492 -36.281 -15.18 1 93.81 252 ILE B N 1
ATOM 4764 C CA . ILE B 1 252 ? 5.598 -35.375 -14.5 1 93.81 252 ILE B CA 1
ATOM 4765 C C . ILE B 1 252 ? 4.66 -36.125 -13.578 1 93.81 252 ILE B C 1
ATOM 4767 O O . ILE B 1 252 ? 4.426 -35.719 -12.438 1 93.81 252 ILE B O 1
ATOM 4771 N N . LEU B 1 253 ? 4.141 -37.219 -14.07 1 93.31 253 LEU B N 1
ATOM 4772 C CA . LEU B 1 253 ? 3.23 -38.031 -13.266 1 93.31 253 LEU B CA 1
ATOM 4773 C C . LEU B 1 253 ? 3.951 -38.625 -12.062 1 93.31 253 LEU B C 1
ATOM 4775 O O . LEU B 1 253 ? 3.383 -38.719 -10.969 1 93.31 253 LEU B O 1
ATOM 4779 N N . GLU B 1 254 ? 5.188 -39.062 -12.266 1 94.75 254 GLU B N 1
ATOM 4780 C CA . GLU B 1 254 ? 5.977 -39.594 -11.164 1 94.75 254 GLU B CA 1
ATOM 4781 C C . GLU B 1 254 ? 6.227 -38.562 -10.086 1 94.75 254 GLU B C 1
ATOM 4783 O O . GLU B 1 254 ? 6.133 -38.844 -8.891 1 94.75 254 GLU B O 1
ATOM 4788 N N . GLU B 1 255 ? 6.602 -37.375 -10.523 1 96.38 255 GLU B N 1
ATOM 4789 C CA . GLU B 1 255 ? 6.816 -36.281 -9.578 1 96.38 255 GLU B CA 1
ATOM 4790 C C . GLU B 1 255 ? 5.535 -35.938 -8.828 1 96.38 255 GLU B C 1
ATOM 4792 O O . GLU B 1 255 ? 5.57 -35.688 -7.625 1 96.38 255 GLU B O 1
ATOM 4797 N N . THR B 1 256 ? 4.449 -35.906 -9.555 1 95.31 256 THR B N 1
ATOM 4798 C CA . THR B 1 256 ? 3.156 -35.656 -8.93 1 95.31 256 THR B CA 1
ATOM 4799 C C . THR B 1 256 ? 2.818 -36.719 -7.895 1 95.31 256 THR B C 1
ATOM 4801 O O . THR B 1 256 ? 2.34 -36.406 -6.805 1 95.31 256 THR B O 1
ATOM 4804 N N . TYR B 1 257 ? 3.076 -37.906 -8.281 1 94.06 257 TYR B N 1
ATOM 4805 C CA . TYR B 1 257 ? 2.844 -39.031 -7.367 1 94.06 257 TYR B CA 1
ATOM 4806 C C . TYR B 1 257 ? 3.674 -38.875 -6.098 1 94.06 257 TYR B C 1
ATOM 4808 O O . TYR B 1 257 ? 3.186 -39.125 -4.996 1 94.06 257 TYR B O 1
ATOM 4816 N N . TRP B 1 258 ? 4.883 -38.5 -6.273 1 96.25 258 TRP B N 1
ATOM 4817 C CA . TRP B 1 258 ? 5.762 -38.312 -5.125 1 96.25 258 TRP B CA 1
ATOM 4818 C C . TRP B 1 258 ? 5.188 -37.25 -4.18 1 96.25 258 TRP B C 1
ATOM 4820 O O . TRP B 1 258 ? 5.176 -37.469 -2.961 1 96.25 258 TRP B O 1
ATOM 4830 N N . ILE B 1 259 ? 4.699 -36.156 -4.68 1 96.75 259 ILE B N 1
ATOM 4831 C CA . ILE B 1 259 ? 4.137 -35.094 -3.869 1 96.75 259 ILE B CA 1
ATOM 4832 C C . ILE B 1 259 ? 2.918 -35.594 -3.105 1 96.75 259 ILE B C 1
ATOM 4834 O O . ILE B 1 259 ? 2.801 -35.406 -1.896 1 96.75 259 ILE B O 1
ATOM 4838 N N . PHE B 1 260 ? 2.062 -36.312 -3.764 1 93 260 PHE B N 1
ATOM 4839 C CA . PHE B 1 260 ? 0.829 -36.812 -3.154 1 93 260 PHE B CA 1
ATOM 4840 C C . PHE B 1 260 ? 1.129 -37.812 -2.049 1 93 260 PHE B C 1
ATOM 4842 O O . PHE B 1 260 ? 0.55 -37.75 -0.962 1 93 260 PHE B O 1
ATOM 4849 N N . ASN B 1 261 ? 1.979 -38.75 -2.387 1 93.5 261 ASN B N 1
ATOM 4850 C CA . ASN B 1 261 ? 2.344 -39.719 -1.383 1 93.5 261 ASN B CA 1
ATOM 4851 C C . ASN B 1 261 ? 2.963 -39.094 -0.148 1 93.5 261 ASN B C 1
ATOM 4853 O O . ASN B 1 261 ? 2.662 -39.469 0.981 1 93.5 261 ASN B O 1
ATOM 4857 N N . SER B 1 262 ? 3.83 -38.156 -0.408 1 95.94 262 SER B N 1
ATOM 4858 C CA . SER B 1 262 ? 4.457 -37.438 0.694 1 95.94 262 SER B CA 1
ATOM 4859 C C . SER B 1 262 ? 3.422 -36.656 1.498 1 95.94 262 SER B C 1
ATOM 4861 O O . SER B 1 262 ? 3.514 -36.594 2.725 1 95.94 262 SER B O 1
ATOM 4863 N N . TRP B 1 263 ? 2.465 -36.094 0.844 1 96 263 TRP B N 1
ATOM 4864 C CA . TRP B 1 263 ? 1.426 -35.281 1.475 1 96 263 TRP B CA 1
ATOM 4865 C C . TRP B 1 263 ? 0.544 -36.125 2.379 1 96 263 TRP B C 1
ATOM 4867 O O . TRP B 1 263 ? 0.182 -35.719 3.48 1 96 263 TRP B O 1
ATOM 4877 N N . GLU B 1 264 ? 0.232 -37.344 1.955 1 92.31 264 GLU B N 1
ATOM 4878 C CA . GLU B 1 264 ? -0.695 -38.25 2.65 1 92.31 264 GLU B CA 1
ATOM 4879 C C . GLU B 1 264 ? -0.025 -38.906 3.846 1 92.31 264 GLU B C 1
ATOM 4881 O O . GLU B 1 264 ? -0.701 -39.5 4.695 1 92.31 264 GLU B O 1
ATOM 4886 N N . SER B 1 265 ? 1.222 -38.719 3.953 1 92.88 265 SER B N 1
ATOM 4887 C CA . SER B 1 265 ? 1.972 -39.406 5 1 92.88 265 SER B CA 1
ATOM 4888 C C . SER B 1 265 ? 1.728 -38.75 6.363 1 92.88 265 SER B C 1
ATOM 4890 O O . SER B 1 265 ? 2.051 -39.344 7.395 1 92.88 265 SER B O 1
ATOM 4892 N N . LYS B 1 266 ? 1.224 -37.594 6.43 1 92.88 266 LYS B N 1
ATOM 4893 C CA . LYS B 1 266 ? 0.928 -36.875 7.672 1 92.88 266 LYS B CA 1
ATOM 4894 C C . LYS B 1 266 ? -0.461 -36.25 7.625 1 92.88 266 LYS B C 1
ATOM 4896 O O . LYS B 1 266 ? -1.013 -36.031 6.547 1 92.88 266 LYS B O 1
ATOM 4901 N N . LYS B 1 267 ? -0.948 -36.031 8.812 1 92.31 267 LYS B N 1
ATOM 4902 C CA . LYS B 1 267 ? -2.215 -35.312 8.898 1 92.31 267 LYS B CA 1
ATOM 4903 C C . LYS B 1 267 ? -2.047 -33.844 8.469 1 92.31 267 LYS B C 1
ATOM 4905 O O . LYS B 1 267 ? -1.066 -33.219 8.836 1 92.31 267 LYS B O 1
ATOM 4910 N N . ARG B 1 268 ? -2.92 -33.5 7.582 1 94.19 268 ARG B N 1
ATOM 4911 C CA . ARG B 1 268 ? -2.873 -32.125 7.047 1 94.19 268 ARG B CA 1
ATOM 4912 C C . ARG B 1 268 ? -4.168 -31.375 7.348 1 94.19 268 ARG B C 1
ATOM 4914 O O . ARG B 1 268 ? -5.219 -31.984 7.531 1 94.19 268 ARG B O 1
ATOM 4921 N N . ARG B 1 269 ? -4.027 -30.094 7.438 1 92.81 269 ARG B N 1
ATOM 4922 C CA . ARG B 1 269 ? -5.199 -29.234 7.574 1 92.81 269 ARG B CA 1
ATOM 4923 C C . ARG B 1 269 ? -5.832 -28.953 6.219 1 92.81 269 ARG B C 1
ATOM 4925 O O . ARG B 1 269 ? -7.031 -28.672 6.133 1 92.81 269 ARG B O 1
ATOM 4932 N N . ILE B 1 270 ? -5.035 -29.062 5.188 1 95.75 270 ILE B N 1
ATOM 4933 C CA . ILE B 1 270 ? -5.465 -28.766 3.826 1 95.75 270 ILE B CA 1
ATOM 4934 C C . ILE B 1 270 ? -5.672 -30.047 3.045 1 95.75 270 ILE B C 1
ATOM 4936 O O . ILE B 1 270 ? -4.871 -30.984 3.156 1 95.75 270 ILE B O 1
ATOM 4940 N N . ASP B 1 271 ? -6.754 -30.094 2.32 1 94.44 271 ASP B N 1
ATOM 4941 C CA . ASP B 1 271 ? -6.945 -31.188 1.368 1 94.44 271 ASP B CA 1
ATOM 4942 C C . ASP B 1 271 ? -6.199 -30.906 0.065 1 94.44 271 ASP B C 1
ATOM 4944 O O . ASP B 1 271 ? -6.133 -29.766 -0.392 1 94.44 271 ASP B O 1
ATOM 4948 N N . LEU B 1 272 ? -5.648 -31.969 -0.503 1 94.69 272 LEU B N 1
ATOM 4949 C CA . LEU B 1 272 ? -4.914 -31.844 -1.757 1 94.69 272 LEU B CA 1
ATOM 4950 C C . LEU B 1 272 ? -5.574 -32.656 -2.863 1 94.69 272 LEU B C 1
ATOM 4952 O O . LEU B 1 272 ? -5.883 -33.844 -2.672 1 94.69 272 LEU B O 1
ATOM 4956 N N . CYS B 1 273 ? -5.883 -32.094 -3.967 1 92.25 273 CYS B N 1
ATOM 4957 C CA . CYS B 1 273 ? -6.395 -32.781 -5.145 1 92.25 273 CYS B CA 1
ATOM 4958 C C . CYS B 1 273 ? -5.609 -32.375 -6.391 1 92.25 273 CYS B C 1
ATOM 4960 O O . CYS B 1 273 ? -4.801 -31.453 -6.352 1 92.25 273 CYS B O 1
ATOM 4962 N N . ILE B 1 274 ? -5.828 -33.094 -7.465 1 91.25 274 ILE B N 1
ATOM 4963 C CA . ILE B 1 274 ? -5.098 -32.812 -8.703 1 91.25 274 ILE B CA 1
ATOM 4964 C C . ILE B 1 274 ? -6.066 -32.344 -9.781 1 91.25 274 ILE B C 1
ATOM 4966 O O . ILE B 1 274 ? -7.207 -32.812 -9.844 1 91.25 274 ILE B O 1
ATOM 4970 N N . ASP B 1 275 ? -5.645 -31.406 -10.547 1 90.94 275 ASP B N 1
ATOM 4971 C CA . ASP B 1 275 ? -6.336 -30.938 -11.742 1 90.94 275 ASP B CA 1
ATOM 4972 C C . ASP B 1 275 ? -5.344 -30.438 -12.797 1 90.94 275 ASP B C 1
ATOM 4974 O O . ASP B 1 275 ? -4.879 -29.297 -12.727 1 90.94 275 ASP B O 1
ATOM 4978 N N . PHE B 1 276 ? -5.168 -31.234 -13.828 1 89.94 276 PHE B N 1
ATOM 4979 C CA . PHE B 1 276 ? -4.145 -30.875 -14.812 1 89.94 276 PHE B CA 1
ATOM 4980 C C . PHE B 1 276 ? -4.711 -29.953 -15.883 1 89.94 276 PHE B C 1
ATOM 4982 O O . PHE B 1 276 ? -3.992 -29.531 -16.797 1 89.94 276 PHE B O 1
ATOM 4989 N N . SER B 1 277 ? -5.977 -29.609 -15.742 1 87.69 277 SER B N 1
ATOM 4990 C CA . SER B 1 277 ? -6.551 -28.594 -16.609 1 87.69 277 SER B CA 1
ATOM 4991 C C . SER B 1 277 ? -6.363 -27.188 -16.031 1 87.69 277 SER B C 1
ATOM 4993 O O . SER B 1 277 ? -6.75 -26.203 -16.641 1 87.69 277 SER B O 1
ATOM 4995 N N . LEU B 1 278 ? -5.754 -27.203 -14.836 1 87 278 LEU B N 1
ATOM 4996 C CA . LEU B 1 278 ? -5.426 -25.922 -14.219 1 87 278 LEU B CA 1
ATOM 4997 C C . LEU B 1 278 ? -4.301 -25.234 -14.977 1 87 278 LEU B C 1
ATOM 4999 O O . LEU B 1 278 ? -3.129 -25.359 -14.617 1 87 278 LEU B O 1
ATOM 5003 N N . LEU B 1 279 ? -4.648 -24.594 -16.031 1 78.19 279 LEU B N 1
ATOM 5004 C CA . LEU B 1 279 ? -3.689 -23.906 -16.891 1 78.19 279 LEU B CA 1
ATOM 5005 C C . LEU B 1 279 ? -3.789 -22.406 -16.734 1 78.19 279 LEU B C 1
ATOM 5007 O O . LEU B 1 279 ? -4.473 -21.734 -17.516 1 78.19 279 LEU B O 1
ATOM 5011 N N . ARG B 1 280 ? -3.451 -21.938 -15.43 1 60.75 280 ARG B N 1
ATOM 5012 C CA . ARG B 1 280 ? -3.557 -20.516 -15.125 1 60.75 280 ARG B CA 1
ATOM 5013 C C . ARG B 1 280 ? -2.516 -19.703 -15.891 1 60.75 280 ARG B C 1
ATOM 5015 O O . ARG B 1 280 ? -1.411 -20.188 -16.141 1 60.75 280 ARG B O 1
ATOM 5022 N N . ASP B 1 281 ? -2.811 -18.406 -16.188 1 58.22 281 ASP B N 1
ATOM 5023 C CA . ASP B 1 281 ? -1.931 -17.406 -16.766 1 58.22 281 ASP B CA 1
ATOM 5024 C C . ASP B 1 281 ? -0.747 -18.047 -17.484 1 58.22 281 ASP B C 1
ATOM 5026 O O . ASP B 1 281 ? 0.347 -18.141 -16.922 1 58.22 281 ASP B O 1
ATOM 5030 N N . LEU B 1 282 ? -0.968 -19.016 -18.266 1 55.09 282 LEU B N 1
ATOM 5031 C CA . LEU B 1 282 ? 0.031 -19.797 -18.984 1 55.09 282 LEU B CA 1
ATOM 5032 C C . LEU B 1 282 ? 1.222 -18.922 -19.375 1 55.09 282 LEU B C 1
ATOM 5034 O O . LEU B 1 282 ? 2.238 -19.438 -19.844 1 55.09 282 LEU B O 1
ATOM 5038 N N . ASN B 1 283 ? 1.311 -17.688 -18.828 1 67.81 283 ASN B N 1
ATOM 5039 C CA . ASN B 1 283 ? 2.41 -17.062 -19.562 1 67.81 283 ASN B CA 1
ATOM 5040 C C . ASN B 1 283 ? 3.74 -17.25 -18.844 1 67.81 283 ASN B C 1
ATOM 5042 O O . ASN B 1 283 ? 4.758 -17.547 -19.469 1 67.81 283 ASN B O 1
ATOM 5046 N N . TYR B 1 284 ? 3.752 -17.25 -17.359 1 82.44 284 TYR B N 1
ATOM 5047 C CA . TYR B 1 284 ? 5.152 -17.328 -16.953 1 82.44 284 TYR B CA 1
ATOM 5048 C C . TYR B 1 284 ? 5.406 -18.594 -16.141 1 82.44 284 TYR B C 1
ATOM 5050 O O . TYR B 1 284 ? 6.555 -18.906 -15.805 1 82.44 284 TYR B O 1
ATOM 5058 N N . TYR B 1 285 ? 4.352 -19.469 -15.992 1 90.31 285 TYR B N 1
ATOM 5059 C CA . TYR B 1 285 ? 4.559 -20.688 -15.219 1 90.31 285 TYR B CA 1
ATOM 5060 C C . TYR B 1 285 ? 5.242 -21.766 -16.062 1 90.31 285 TYR B C 1
ATOM 5062 O O . TYR B 1 285 ? 4.969 -21.891 -17.266 1 90.31 285 TYR B O 1
ATOM 5070 N N . THR B 1 286 ? 6.074 -22.625 -15.414 1 92 286 THR B N 1
ATOM 5071 C CA . THR B 1 286 ? 6.891 -23.578 -16.156 1 92 286 THR B CA 1
ATOM 5072 C C . THR B 1 286 ? 6.852 -24.953 -15.5 1 92 286 THR B C 1
ATOM 5074 O O . THR B 1 286 ? 7.699 -25.797 -15.773 1 92 286 THR B O 1
ATOM 5077 N N . GLY B 1 287 ? 5.902 -25.234 -14.609 1 94 287 GLY B N 1
ATOM 5078 C CA . GLY B 1 287 ? 5.84 -26.484 -13.883 1 94 287 GLY B CA 1
ATOM 5079 C C . GLY B 1 287 ? 4.578 -26.641 -13.047 1 94 287 GLY B C 1
ATOM 5080 O O . GLY B 1 287 ? 3.471 -26.438 -13.555 1 94 287 GLY B O 1
ATOM 5081 N N . PHE B 1 288 ? 4.84 -27.078 -11.828 1 95.94 288 PHE B N 1
ATOM 5082 C CA . PHE B 1 288 ? 3.711 -27.234 -10.922 1 95.94 288 PHE B CA 1
ATOM 5083 C C . PHE B 1 288 ? 3.016 -25.891 -10.688 1 95.94 288 PHE B C 1
ATOM 5085 O O . PHE B 1 288 ? 3.674 -24.859 -10.562 1 95.94 288 PHE B O 1
ATOM 5092 N N . VAL B 1 289 ? 1.741 -25.938 -10.641 1 94.81 289 VAL B N 1
ATOM 5093 C CA . VAL B 1 289 ? 0.889 -24.797 -10.281 1 94.81 289 VAL B CA 1
ATOM 5094 C C . VAL B 1 289 ? -0.193 -25.266 -9.305 1 94.81 289 VAL B C 1
ATOM 5096 O O . VAL B 1 289 ? -0.549 -26.438 -9.273 1 94.81 289 VAL B O 1
ATOM 5099 N N . PHE B 1 290 ? -0.679 -24.344 -8.523 1 95 290 PHE B N 1
ATOM 5100 C CA . PHE B 1 290 ? -1.729 -24.734 -7.586 1 95 290 PHE B CA 1
ATOM 5101 C C . PHE B 1 290 ? -2.602 -23.547 -7.219 1 95 290 PHE B C 1
ATOM 5103 O O . PHE B 1 290 ? -2.162 -22.391 -7.312 1 95 290 PHE B O 1
ATOM 5110 N N . GLN B 1 291 ? -3.783 -23.812 -6.844 1 94.56 291 GLN B N 1
ATOM 5111 C CA . GLN B 1 291 ? -4.773 -22.875 -6.324 1 94.56 291 GLN B CA 1
ATOM 5112 C C . GLN B 1 291 ? -5.477 -23.438 -5.094 1 94.56 291 GLN B C 1
ATOM 5114 O O . GLN B 1 291 ? -5.684 -24.656 -4.992 1 94.56 291 GLN B O 1
ATOM 5119 N N . GLY B 1 292 ? -5.742 -22.578 -4.207 1 94.94 292 GLY B N 1
ATOM 5120 C CA . GLY B 1 292 ? -6.48 -22.969 -3.016 1 94.94 292 GLY B CA 1
ATOM 5121 C C . GLY B 1 292 ? -7.863 -22.344 -2.939 1 94.94 292 GLY B C 1
ATOM 5122 O O . GLY B 1 292 ? -8.031 -21.156 -3.197 1 94.94 292 GLY B O 1
ATOM 5123 N N . TYR B 1 293 ? -8.797 -23.219 -2.547 1 93.38 293 TYR B N 1
ATOM 5124 C CA . TYR B 1 293 ? -10.18 -22.766 -2.445 1 93.38 293 TYR B CA 1
ATOM 5125 C C . TYR B 1 293 ? -10.758 -23.078 -1.068 1 93.38 293 TYR B C 1
ATOM 5127 O O . TYR B 1 293 ? -10.492 -24.141 -0.509 1 93.38 293 TYR B O 1
ATOM 5135 N N . LEU B 1 294 ? -11.375 -22.047 -0.513 1 90.81 294 LEU B N 1
ATOM 5136 C CA . LEU B 1 294 ? -12.219 -22.312 0.65 1 90.81 294 LEU B CA 1
ATOM 5137 C C . LEU B 1 294 ? -13.609 -22.766 0.225 1 90.81 294 LEU B C 1
ATOM 5139 O O . LEU B 1 294 ? -14.078 -22.422 -0.858 1 90.81 294 LEU B O 1
ATOM 5143 N N . GLN B 1 295 ? -14.18 -23.453 1.12 1 83.19 295 GLN B N 1
ATOM 5144 C CA . GLN B 1 295 ? -15.492 -23.969 0.784 1 83.19 295 GLN B CA 1
ATOM 5145 C C . GLN B 1 295 ? -16.469 -22.844 0.447 1 83.19 295 GLN B C 1
ATOM 5147 O O . GLN B 1 295 ? -16.516 -21.828 1.142 1 83.19 295 GLN B O 1
ATOM 5152 N N . ASP B 1 296 ? -17.172 -22.812 -0.62 1 74.75 296 ASP B N 1
ATOM 5153 C CA . ASP B 1 296 ? -18.219 -21.922 -1.077 1 74.75 296 ASP B CA 1
ATOM 5154 C C . ASP B 1 296 ? -17.625 -20.625 -1.633 1 74.75 296 ASP B C 1
ATOM 5156 O O . ASP B 1 296 ? -18.344 -19.625 -1.767 1 74.75 296 ASP B O 1
ATOM 5160 N N . SER B 1 297 ? -16.328 -20.609 -1.731 1 78.75 297 SER B N 1
ATOM 5161 C CA . SER B 1 297 ? -15.734 -19.453 -2.393 1 78.75 297 SER B CA 1
ATOM 5162 C C . SER B 1 297 ? -15.375 -19.766 -3.842 1 78.75 297 SER B C 1
ATOM 5164 O O . SER B 1 297 ? -14.648 -20.719 -4.117 1 78.75 297 SER B O 1
ATOM 5166 N N . PRO B 1 298 ? -15.938 -18.969 -4.664 1 79.56 298 PRO B N 1
ATOM 5167 C CA . PRO B 1 298 ? -15.609 -19.219 -6.074 1 79.56 298 PRO B CA 1
ATOM 5168 C C . PRO B 1 298 ? -14.195 -18.766 -6.434 1 79.56 298 PRO B C 1
ATOM 5170 O O . PRO B 1 298 ? -13.609 -19.266 -7.395 1 79.56 298 PRO B O 1
ATOM 5173 N N . ASP B 1 299 ? -13.641 -17.844 -5.688 1 84.62 299 ASP B N 1
ATOM 5174 C CA . ASP B 1 299 ? -12.312 -17.312 -5.977 1 84.62 299 ASP B CA 1
ATOM 5175 C C . ASP B 1 299 ? -11.25 -18 -5.125 1 84.62 299 ASP B C 1
ATOM 5177 O O . ASP B 1 299 ? -11.492 -18.312 -3.955 1 84.62 299 ASP B O 1
ATOM 5181 N N . PRO B 1 300 ? -10.148 -18.281 -5.777 1 91 300 PRO B N 1
ATOM 5182 C CA . PRO B 1 300 ? -9.086 -18.875 -4.977 1 91 300 PRO B CA 1
ATOM 5183 C C . PRO B 1 300 ? -8.547 -17.938 -3.902 1 91 300 PRO B C 1
ATOM 5185 O O . PRO B 1 300 ? -8.438 -16.719 -4.137 1 91 300 PRO B O 1
ATOM 5188 N N . VAL B 1 301 ? -8.227 -18.484 -2.77 1 93.56 301 VAL B N 1
ATOM 5189 C CA . VAL B 1 301 ? -7.672 -17.703 -1.671 1 93.56 301 VAL B CA 1
ATOM 5190 C C . VAL B 1 301 ? -6.148 -17.688 -1.758 1 93.56 301 VAL B C 1
ATOM 5192 O O . VAL B 1 301 ? -5.488 -16.875 -1.109 1 93.56 301 VAL B O 1
ATOM 5195 N N . LEU B 1 302 ? -5.613 -18.578 -2.549 1 95.69 302 LEU B N 1
ATOM 5196 C CA . LEU B 1 302 ? -4.176 -18.562 -2.812 1 95.69 302 LEU B CA 1
ATOM 5197 C C . LEU B 1 302 ? -3.871 -19.141 -4.195 1 95.69 302 LEU B C 1
ATOM 5199 O O . LEU B 1 302 ? -4.637 -19.953 -4.719 1 95.69 302 LEU B O 1
ATOM 5203 N N . THR B 1 303 ? -2.84 -18.641 -4.805 1 94.56 303 THR B N 1
ATOM 5204 C CA . THR B 1 303 ? -2.311 -19.125 -6.078 1 94.56 303 THR B CA 1
ATOM 5205 C C . THR B 1 303 ? -0.786 -19.203 -6.035 1 94.56 303 THR B C 1
ATOM 5207 O O . THR B 1 303 ? -0.144 -18.453 -5.289 1 94.56 303 THR B O 1
ATOM 5210 N N . GLY B 1 304 ? -0.235 -20.125 -6.762 1 95.5 304 GLY B N 1
ATOM 5211 C CA . GLY B 1 304 ? 1.214 -20.234 -6.824 1 95.5 304 GLY B CA 1
ATOM 5212 C C . GLY B 1 304 ? 1.686 -21.266 -7.844 1 95.5 304 GLY B C 1
ATOM 5213 O O . GLY B 1 304 ? 0.872 -21.875 -8.531 1 95.5 304 GLY B O 1
ATOM 5214 N N . GLY B 1 305 ? 2.996 -21.312 -7.961 1 95.94 305 GLY B N 1
ATOM 5215 C CA . GLY B 1 305 ? 3.574 -22.281 -8.891 1 95.94 305 GLY B CA 1
ATOM 5216 C C . GLY B 1 305 ? 5.02 -21.984 -9.234 1 95.94 305 GLY B C 1
ATOM 5217 O O . GLY B 1 305 ? 5.641 -21.109 -8.617 1 95.94 305 GLY B O 1
ATOM 5218 N N . THR B 1 306 ? 5.457 -22.781 -10.156 1 96.44 306 THR B N 1
ATOM 5219 C CA . THR B 1 306 ? 6.836 -22.688 -10.617 1 96.44 306 THR B CA 1
ATOM 5220 C C . THR B 1 306 ? 6.938 -21.797 -11.844 1 96.44 306 THR B C 1
ATOM 5222 O O . THR B 1 306 ? 6.141 -21.922 -12.781 1 96.44 306 THR B O 1
ATOM 5225 N N . TYR B 1 307 ? 7.898 -20.875 -11.844 1 95.06 307 TYR B N 1
ATOM 5226 C CA . TYR B 1 307 ? 8.117 -19.953 -12.953 1 95.06 307 TYR B CA 1
ATOM 5227 C C . TYR B 1 307 ? 9.602 -19.75 -13.211 1 95.06 307 TYR B C 1
ATOM 5229 O O . TYR B 1 307 ? 10.148 -18.688 -12.945 1 95.06 307 TYR B O 1
ATOM 5237 N N . ASP B 1 308 ? 10.227 -20.641 -13.906 1 95.88 308 ASP B N 1
ATOM 5238 C CA . ASP B 1 308 ? 11.68 -20.797 -13.969 1 95.88 308 ASP B CA 1
ATOM 5239 C C . ASP B 1 308 ? 12.297 -19.75 -14.906 1 95.88 308 ASP B C 1
ATOM 5241 O O . ASP B 1 308 ? 13.516 -19.562 -14.906 1 95.88 308 ASP B O 1
ATOM 5245 N N . HIS B 1 309 ? 11.555 -19.062 -15.648 1 93.38 309 HIS B N 1
ATOM 5246 C CA . HIS B 1 309 ? 12.148 -18.203 -16.656 1 93.38 309 HIS B CA 1
ATOM 5247 C C . HIS B 1 309 ? 11.883 -16.734 -16.344 1 93.38 309 HIS B C 1
ATOM 5249 O O . HIS B 1 309 ? 12.352 -15.844 -17.062 1 93.38 309 HIS B O 1
ATOM 5255 N N . LEU B 1 310 ? 11.133 -16.484 -15.32 1 92.81 310 LEU B N 1
ATOM 5256 C CA . LEU B 1 310 ? 10.758 -15.117 -15.016 1 92.81 310 LEU B CA 1
ATOM 5257 C C . LEU B 1 310 ? 11.992 -14.281 -14.664 1 92.81 310 LEU B C 1
ATOM 5259 O O . LEU B 1 310 ? 12.156 -13.172 -15.172 1 92.81 310 LEU B O 1
ATOM 5263 N N . TYR B 1 311 ? 12.82 -14.797 -13.781 1 93.44 311 TYR B N 1
ATOM 5264 C CA . TYR B 1 311 ? 14.047 -14.102 -13.391 1 93.44 311 TYR B CA 1
ATOM 5265 C C . TYR B 1 311 ? 14.93 -13.828 -14.602 1 93.44 311 TYR B C 1
ATOM 5267 O O . TYR B 1 311 ? 15.492 -12.734 -14.734 1 93.44 311 TYR B O 1
ATOM 5275 N N . GLU B 1 312 ? 15.016 -14.727 -15.469 1 92.12 312 GLU B N 1
ATOM 5276 C CA . GLU B 1 312 ? 15.836 -14.625 -16.672 1 92.12 312 GLU B CA 1
ATOM 5277 C C . GLU B 1 312 ? 15.328 -13.516 -17.594 1 92.12 312 GLU B C 1
ATOM 5279 O O . GLU B 1 312 ? 16.125 -12.836 -18.25 1 92.12 312 GLU B O 1
ATOM 5284 N N . MET B 1 313 ? 14.109 -13.406 -17.672 1 88.94 313 MET B N 1
ATOM 5285 C CA . MET B 1 313 ? 13.492 -12.383 -18.5 1 88.94 313 MET B CA 1
ATOM 5286 C C . MET B 1 313 ? 14.023 -11 -18.156 1 88.94 313 MET B C 1
ATOM 5288 O O . MET B 1 313 ? 14.172 -10.148 -19.031 1 88.94 313 MET B O 1
ATOM 5292 N N . PHE B 1 314 ? 14.344 -10.82 -16.938 1 88.5 314 PHE B N 1
ATOM 5293 C CA . PHE B 1 314 ? 14.719 -9.477 -16.5 1 88.5 314 PHE B CA 1
ATOM 5294 C C . PHE B 1 314 ? 16.234 -9.352 -16.406 1 88.5 314 PHE B C 1
ATOM 5296 O O . PHE B 1 314 ? 16.781 -8.266 -16.609 1 88.5 314 PHE B O 1
ATOM 5303 N N . SER B 1 315 ? 16.906 -10.352 -16.047 1 87.62 315 SER B N 1
ATOM 5304 C CA . SER B 1 315 ? 18.328 -10.242 -15.75 1 87.62 315 SER B CA 1
ATOM 5305 C C . SER B 1 315 ? 19.172 -10.891 -16.844 1 87.62 315 SER B C 1
ATOM 5307 O O . SER B 1 315 ? 20.375 -10.648 -16.938 1 87.62 315 SER B O 1
ATOM 5309 N N . GLY B 1 316 ? 18.609 -11.812 -17.562 1 88.38 316 GLY B N 1
ATOM 5310 C CA . GLY B 1 316 ? 19.359 -12.617 -18.516 1 88.38 316 GLY B CA 1
ATOM 5311 C C . GLY B 1 316 ? 19.984 -13.852 -17.891 1 88.38 316 GLY B C 1
ATOM 5312 O O . GLY B 1 316 ? 20.5 -14.719 -18.594 1 88.38 316 GLY B O 1
ATOM 5313 N N . VAL B 1 317 ? 19.875 -13.891 -16.609 1 89.5 317 VAL B N 1
ATOM 5314 C CA . VAL B 1 317 ? 20.438 -15.031 -15.891 1 89.5 317 VAL B CA 1
ATOM 5315 C C . VAL B 1 317 ? 19.328 -16.016 -15.523 1 89.5 317 VAL B C 1
ATOM 5317 O O . VAL B 1 317 ? 18.312 -15.633 -14.945 1 89.5 317 VAL B O 1
ATOM 5320 N N . GLN B 1 318 ? 19.578 -17.25 -15.883 1 91.88 318 GLN B N 1
ATOM 5321 C CA . GLN B 1 318 ? 18.578 -18.281 -15.578 1 91.88 318 GLN B CA 1
ATOM 5322 C C . GLN B 1 318 ? 18.594 -18.625 -14.094 1 91.88 318 GLN B C 1
ATOM 5324 O O . GLN B 1 318 ? 19.641 -18.922 -13.523 1 91.88 318 GLN B O 1
ATOM 5329 N N . LYS B 1 319 ? 17.469 -18.5 -13.531 1 93.69 319 LYS B N 1
ATOM 5330 C CA . LYS B 1 319 ? 17.25 -18.906 -12.148 1 93.69 319 LYS B CA 1
ATOM 5331 C C . LYS B 1 319 ? 15.867 -19.531 -11.969 1 93.69 319 LYS B C 1
ATOM 5333 O O . LYS B 1 319 ? 14.852 -18.875 -12.219 1 93.69 319 LYS B O 1
ATOM 5338 N N . ASN B 1 320 ? 15.875 -20.797 -11.555 1 96.81 320 ASN B N 1
ATOM 5339 C CA . ASN B 1 320 ? 14.594 -21.406 -11.211 1 96.81 320 ASN B CA 1
ATOM 5340 C C . ASN B 1 320 ? 13.898 -20.656 -10.078 1 96.81 320 ASN B C 1
ATOM 5342 O O . ASN B 1 320 ? 14.562 -20 -9.266 1 96.81 320 ASN B O 1
ATOM 5346 N N . ALA B 1 321 ? 12.586 -20.703 -10.125 1 97.38 321 ALA B N 1
ATOM 5347 C CA . ALA B 1 321 ? 11.875 -20 -9.055 1 97.38 321 ALA B CA 1
ATOM 5348 C C . ALA B 1 321 ? 10.453 -20.547 -8.906 1 97.38 321 ALA B C 1
ATOM 5350 O O . ALA B 1 321 ? 9.898 -21.109 -9.852 1 97.38 321 ALA B O 1
ATOM 5351 N N . SER B 1 322 ? 9.906 -20.438 -7.777 1 97.81 322 SER B N 1
ATOM 5352 C CA . SER B 1 322 ? 8.531 -20.781 -7.441 1 97.81 322 SER B CA 1
ATOM 5353 C C . SER B 1 322 ? 8.023 -19.984 -6.254 1 97.81 322 SER B C 1
ATOM 5355 O O . SER B 1 322 ? 8.82 -19.422 -5.496 1 97.81 322 SER B O 1
ATOM 5357 N N . GLY B 1 323 ? 6.766 -19.859 -6.141 1 97.38 323 GLY B N 1
ATOM 5358 C CA . GLY B 1 323 ? 6.184 -19.078 -5.055 1 97.38 323 GLY B CA 1
ATOM 5359 C C . GLY B 1 323 ? 4.668 -19.141 -5.031 1 97.38 323 GLY B C 1
ATOM 5360 O O . GLY B 1 323 ? 4.059 -19.984 -5.691 1 97.38 323 GLY B O 1
ATOM 5361 N N . TYR B 1 324 ? 4.145 -18.344 -4.148 1 97.75 324 TYR B N 1
ATOM 5362 C CA . TYR B 1 324 ? 2.691 -18.281 -4.016 1 97.75 324 TYR B CA 1
ATOM 5363 C C . TYR B 1 324 ? 2.254 -16.953 -3.43 1 97.75 324 TYR B C 1
ATOM 5365 O O . TYR B 1 324 ? 3.084 -16.172 -2.949 1 97.75 324 TYR B O 1
ATOM 5373 N N . ALA B 1 325 ? 1.002 -16.641 -3.555 1 97.5 325 ALA B N 1
ATOM 5374 C CA . ALA B 1 325 ? 0.384 -15.469 -2.955 1 97.5 325 ALA B CA 1
ATOM 5375 C C . ALA B 1 325 ? -0.95 -15.82 -2.301 1 97.5 325 ALA B C 1
ATOM 5377 O O . ALA B 1 325 ? -1.742 -16.578 -2.865 1 97.5 325 ALA B O 1
ATOM 5378 N N . LEU B 1 326 ? -1.138 -15.305 -1.113 1 97.5 326 LEU B N 1
ATOM 5379 C CA . LEU B 1 326 ? -2.406 -15.422 -0.403 1 97.5 326 LEU B CA 1
ATOM 5380 C C . LEU B 1 326 ? -3.242 -14.156 -0.565 1 97.5 326 LEU B C 1
ATOM 5382 O O . LEU B 1 326 ? -2.725 -13.047 -0.43 1 97.5 326 LEU B O 1
ATOM 5386 N N . MET B 1 327 ? -4.504 -14.344 -0.841 1 95.38 327 MET B N 1
ATOM 5387 C CA . MET B 1 327 ? -5.441 -13.227 -0.904 1 95.38 327 MET B CA 1
ATOM 5388 C C . MET B 1 327 ? -6.012 -12.914 0.476 1 95.38 327 MET B C 1
ATOM 5390 O O . MET B 1 327 ? -6.953 -13.57 0.924 1 95.38 327 MET B O 1
ATOM 5394 N N . VAL B 1 328 ? -5.566 -11.859 1.023 1 94.94 328 VAL B N 1
ATOM 5395 C CA . VAL B 1 328 ? -5.855 -11.531 2.416 1 94.94 328 VAL B CA 1
ATOM 5396 C C . VAL B 1 328 ? -7.344 -11.234 2.582 1 94.94 328 VAL B C 1
ATOM 5398 O O . VAL B 1 328 ? -7.973 -11.695 3.537 1 94.94 328 VAL B O 1
ATOM 5401 N N . ASN B 1 329 ? -7.895 -10.508 1.665 1 90.5 329 ASN B N 1
ATOM 5402 C CA . ASN B 1 329 ? -9.305 -10.133 1.753 1 90.5 329 ASN B CA 1
ATOM 5403 C C . ASN B 1 329 ? -10.211 -11.352 1.781 1 90.5 329 ASN B C 1
ATOM 5405 O O . ASN B 1 329 ? -11.188 -11.391 2.533 1 90.5 329 ASN B O 1
ATOM 5409 N N . THR B 1 330 ? -9.875 -12.297 0.98 1 87.62 330 THR B N 1
ATOM 5410 C CA . THR B 1 330 ? -10.672 -13.516 0.93 1 87.62 330 THR B CA 1
ATOM 5411 C C . THR B 1 330 ? -10.508 -14.328 2.213 1 87.62 330 THR B C 1
ATOM 5413 O O . THR B 1 330 ? -11.484 -14.883 2.732 1 87.62 330 THR B O 1
ATOM 5416 N N . LEU B 1 331 ? -9.328 -14.391 2.688 1 89.5 331 LEU B N 1
ATOM 5417 C CA . LEU B 1 331 ? -9.062 -15.102 3.934 1 89.5 331 LEU B CA 1
ATOM 5418 C C . LEU B 1 331 ? -9.836 -14.477 5.09 1 89.5 331 LEU B C 1
ATOM 5420 O O . LEU B 1 331 ? -10.414 -15.195 5.91 1 89.5 331 LEU B O 1
ATOM 5424 N N . GLU B 1 332 ? -9.867 -13.18 5.141 1 87.62 332 GLU B N 1
ATOM 5425 C CA . GLU B 1 332 ? -10.539 -12.445 6.207 1 87.62 332 GLU B CA 1
ATOM 5426 C C . GLU B 1 332 ? -12.023 -12.781 6.254 1 87.62 332 GLU B C 1
ATOM 5428 O O . GLU B 1 332 ? -12.609 -12.875 7.332 1 87.62 332 GLU B O 1
ATOM 5433 N N . SER B 1 333 ? -12.594 -12.867 5.121 1 84.19 333 SER B N 1
ATOM 5434 C CA . SER B 1 333 ? -14.023 -13.133 5.031 1 84.19 333 SER B CA 1
ATOM 5435 C C . SER B 1 333 ? -14.352 -14.547 5.48 1 84.19 333 SER B C 1
ATOM 5437 O O . SER B 1 333 ? -15.508 -14.859 5.785 1 84.19 333 SER B O 1
ATOM 5439 N N . SER B 1 334 ? -13.375 -15.375 5.555 1 82.38 334 SER B N 1
ATOM 5440 C CA . SER B 1 334 ? -13.602 -16.781 5.848 1 82.38 334 SER B CA 1
ATOM 5441 C C . SER B 1 334 ? -13.242 -17.125 7.289 1 82.38 334 SER B C 1
ATOM 5443 O O . SER B 1 334 ? -13.273 -18.281 7.691 1 82.38 334 SER B O 1
ATOM 5445 N N . LEU B 1 335 ? -12.805 -16.125 7.938 1 79.94 335 LEU B N 1
ATOM 5446 C CA . LEU B 1 335 ? -12.438 -16.359 9.328 1 79.94 335 LEU B CA 1
ATOM 5447 C C . LEU B 1 335 ? -13.672 -16.438 10.219 1 79.94 335 LEU B C 1
ATOM 5449 O O . LEU B 1 335 ? -14.664 -15.75 9.977 1 79.94 335 LEU B O 1
ATOM 5453 N N . LYS B 1 336 ? -13.773 -17.531 11 1 67.12 336 LYS B N 1
ATOM 5454 C CA . LYS B 1 336 ? -14.891 -17.656 11.938 1 67.12 336 LYS B CA 1
ATOM 5455 C C . LYS B 1 336 ? -15.078 -16.375 12.742 1 67.12 336 LYS B C 1
ATOM 5457 O O . LYS B 1 336 ? -14.32 -15.414 12.586 1 67.12 336 LYS B O 1
ATOM 5462 N N . THR B 1 337 ? -15.328 -16.5 14.086 1 56.56 337 THR B N 1
ATOM 5463 C CA . THR B 1 337 ? -15.539 -15.43 15.055 1 56.56 337 THR B CA 1
ATOM 5464 C C . THR B 1 337 ? -14.312 -14.531 15.148 1 56.56 337 THR B C 1
ATOM 5466 O O . THR B 1 337 ? -13.188 -14.984 14.969 1 56.56 337 THR B O 1
ATOM 5469 N N . PRO B 1 338 ? -14.477 -13.148 15.18 1 52.5 338 PRO B N 1
ATOM 5470 C CA . PRO B 1 338 ? -13.375 -12.188 15.25 1 52.5 338 PRO B CA 1
ATOM 5471 C C . PRO B 1 338 ? -12.164 -12.719 16.016 1 52.5 338 PRO B C 1
ATOM 5473 O O . PRO B 1 338 ? -12.32 -13.531 16.938 1 52.5 338 PRO B O 1
ATOM 5476 N N . LEU B 1 339 ? -11.016 -12.852 15.438 1 51.28 339 LEU B N 1
ATOM 5477 C CA . LEU B 1 339 ? -9.688 -13.273 15.867 1 51.28 339 LEU B CA 1
ATOM 5478 C C . LEU B 1 339 ? -9.508 -13.062 17.359 1 51.28 339 LEU B C 1
ATOM 5480 O O . LEU B 1 339 ? -8.383 -13.125 17.875 1 51.28 339 LEU B O 1
ATOM 5484 N N . PHE B 1 340 ? -10.445 -12.781 18.141 1 45.09 340 PHE B N 1
ATOM 5485 C CA . PHE B 1 340 ? -10.172 -12.406 19.516 1 45.09 340 PHE B CA 1
ATOM 5486 C C . PHE B 1 340 ? -9.281 -13.445 20.188 1 45.09 340 PHE B C 1
ATOM 5488 O O . PHE B 1 340 ? -8.562 -13.133 21.141 1 45.09 340 PHE B O 1
ATOM 5495 N N . ASN B 1 341 ? -9.453 -14.688 19.922 1 42.81 341 ASN B N 1
ATOM 5496 C CA . ASN B 1 341 ? -8.688 -15.602 20.781 1 42.81 341 ASN B CA 1
ATOM 5497 C C . ASN B 1 341 ? -7.27 -15.789 20.266 1 42.81 341 ASN B C 1
ATOM 5499 O O . ASN B 1 341 ? -6.609 -16.781 20.594 1 42.81 341 ASN B O 1
ATOM 5503 N N . LEU B 1 342 ? -6.91 -15.273 19.25 1 42.75 342 LEU B N 1
ATOM 5504 C CA . LEU B 1 342 ? -5.516 -15.523 18.891 1 42.75 342 LEU B CA 1
ATOM 5505 C C . LEU B 1 342 ? -4.574 -14.828 19.875 1 42.75 342 LEU B C 1
ATOM 5507 O O . LEU B 1 342 ? -4.73 -13.633 20.141 1 42.75 342 LEU B O 1
ATOM 5511 N N . SER B 1 343 ? -4.191 -15.445 20.938 1 35.81 343 SER B N 1
ATOM 5512 C CA . SER B 1 343 ? -3.264 -14.969 21.953 1 35.81 343 SER B CA 1
ATOM 5513 C C . SER B 1 343 ? -2.195 -14.062 21.359 1 35.81 343 SER B C 1
ATOM 5515 O O . SER B 1 343 ? -1.532 -14.438 20.391 1 35.81 343 SER B O 1
ATOM 5517 N N . SER B 1 344 ? -2.357 -12.75 21.375 1 31.41 344 SER B N 1
ATOM 5518 C CA . SER B 1 344 ? -1.217 -11.867 21.172 1 31.41 344 SER B CA 1
ATOM 5519 C C . SER B 1 344 ? 0.036 -12.414 21.844 1 31.41 344 SER B C 1
ATOM 5521 O O . SER B 1 344 ? -0.044 -13.031 22.906 1 31.41 344 SER B O 1
#

pLDDT: mean 85.85, std 15.19, range [22.42, 98.81]

InterPro domains:
  IPR004516 Histidine-tRNA ligase/ATP phosphoribosyltransferase regulatory subunit [PIRSF001549] (15-335)
  IPR041715 Class II Histidinyl-tRNA synthetase (HisRS)-like catalytic core domain [PF13393] (17-331)
  IPR045864 Class II Aminoacyl-tRNA synthetase/Biotinyl protein ligase (BPL) and lipoyl protein ligase (LPL) [G3DSA:3.30.930.10] (13-339)
  IPR045864 Class II Aminoacyl-tRNA synthetase/Biotinyl protein ligase (BPL) and lipoyl protein ligase (LPL) [SSF55681] (13-331)

Secondary structure (DSSP, 8-state):
------------SS-TT---B-HHHHHHHHHHHHHHHHHHHHTT-EE-BPPSEEEHHHHHHHS--S-GGGS--EE-TTS-EEEE-S-HHHHHHHHHHHTT-TTS-SEEEEEEEEE----TT----SEEEEEEEEEET--HHHHHHHHHHHHHHHHHTS-BSS-EEEEEEEHHHHHHHHHHTT--HHHHHHHHHHHHTT-HHHHHHHHTTSTTHHHHHHHHHHHHH--SHHHHHHHHTGGGS-HHHHHHHHHHHHHHHHHHHHHHTS--SSEEEE-TT---STTT--SEEEEEEETT-SS-SEEEEE-TTHHHHHHSS---EEEEEEEHHHHHHTB-S-GGGS--/------------SS-TT---B-HHHHHHHHHHHHHHHHHHHHTT-EE-BPPSEEEHHHHHHHS--S-GGGS--EE-TTS-EEEE-S-HHHHHHHHHHSGGGTTS-SEEEEEEEEE----TT----SEEEEEEEEEET--HHHHHHHHHHHHHHHHHTS-BSS-EEEEEEEHHHHHHHHHHTT--HHHHHHHHHHHHTT-HHHHHHHHTTSTTHHHHHHHHHHHHH--SHHHHHHHHTGGGS-HHHHHHHHHHHHHHHHHHHHHHTS--SSEEEE-TT---STTT--SEEEEEEETT-SS-SEEEEE-TTHHHHHHS----EEEEEEEHHHHHHTBSS-GGGS--

Nearest PDB structures (foldseek):
  5m8h-assembly1_A  TM=8.783E-01  e=1.230E-23  Psychrobacter arcticus 273-4
  6fu7-assembly1_B-2  TM=8.642E-01  e=6.959E-24  Psychrobacter arcticus 273-4
  6fua-assembly1_A-2  TM=8.832E-01  e=4.302E-23  Psychrobacter arcticus 273-4
  6ftt-assembly1_D  TM=8.774E-01  e=6.784E-23  Psychrobacter arcticus 273-4
  7z6r-assembly1_A  TM=8.513E-01  e=6.784E-23  Psychrobacter arcticus

Sequence (688 aa):
MNQNLPEPNQKKWIPDGFHFLGPEDSKYRRTLLETISGVLKKKGYSEVFLPAFDYSSTFIQTVSAPDSSSLFRIRDLSGNEISPSIDLTVQAVKGMAGFSHQRENQNIFYIGRVFRESTKGSVARKEILQIGAESIGVSGKENTFKILEELDEIISLLPLENKLTLVLGNVNLFQSIVQEFELKQNEIEILSKLLYQKNVNEIQKIFGEKKNHTDLIRLLSSLVLNFDLNSLKNSLNINSLSKNLQKSLSSILEETYWIFNSWESKKRRIDLCIDFSLLRDLNYYTGFVFQGYLQDSPDPVLTGGTYDHLYEMFSGVQKNASGYALMVNTLESSLKTPLFNLSSMNQNLPEPNQKKWIPDGFHFLGPEDSKYRRTLLETISGVLKKKGYSEVFLPAFDYSSTFIQTVSAPDSSSLFRIRDLSGNEISPSIDLTVQAVKGMAGFSHQRENQNIFYIGRVFRESTKGSVARKEILQIGAESIGVSGKENTFKILEELDEIISLLPLENKLTLVLGNVNLFQSIVQEFELKQNEIEILSKLLYQKNVNEIQKIFGEKKNHTDLIRLLSSLVLNFDLNSLKNSLNINSLSKNLQKSLSSILEETYWIFNSWESKKRRIDLCIDFSLLRDLNYYTGFVFQGYLQDSPDPVLTGGTYDHLYEMFSGVQKNASGYALMVNTLESSLKTPLFNLSS

Solvent-accessible surface area (backbone atoms only — not comparable to full-atom values): 36825 Å² total; per-residue (Å²): 130,84,73,71,65,71,69,79,66,84,68,74,85,53,46,88,30,47,55,69,35,52,45,71,61,26,51,51,51,50,50,51,52,49,53,50,51,48,53,41,43,76,74,61,34,33,48,34,42,72,42,68,50,34,44,39,64,61,48,63,73,46,42,62,54,91,50,78,76,34,56,61,69,38,71,46,82,84,66,48,54,30,16,59,30,70,49,66,65,60,52,51,41,43,49,48,38,58,52,99,38,80,87,45,78,47,33,30,27,37,71,50,61,31,44,41,60,55,64,78,88,54,88,46,65,27,55,44,44,32,43,31,40,37,34,53,66,44,47,62,60,67,46,50,45,49,48,52,51,50,50,33,53,51,52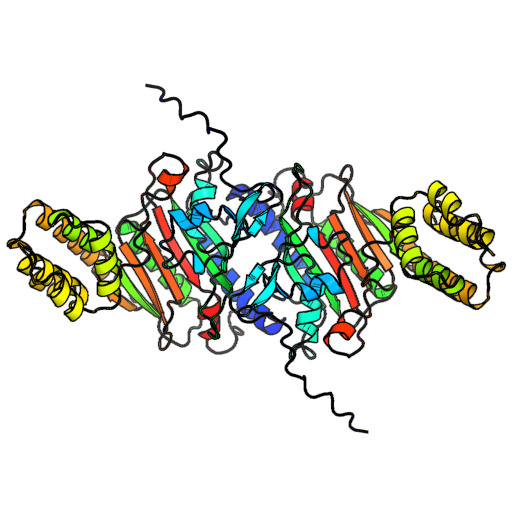,64,74,46,66,52,66,53,59,39,36,34,38,37,24,29,45,48,57,56,51,49,51,42,58,74,68,63,58,49,71,71,54,48,53,53,48,41,52,34,39,54,68,58,38,57,66,59,48,43,69,73,44,52,79,43,86,72,18,65,62,51,50,43,44,55,43,25,35,59,72,31,59,47,71,67,60,27,53,60,54,48,44,48,86,79,47,55,70,67,55,31,51,54,48,48,51,52,51,50,46,51,48,51,45,50,57,61,55,68,70,48,92,65,70,50,44,80,46,47,34,49,24,52,48,65,60,65,57,47,55,64,28,47,29,37,37,26,29,41,70,95,42,91,59,64,34,28,43,35,33,22,26,38,52,53,35,20,74,61,51,70,47,83,32,37,14,26,38,36,37,35,33,46,62,58,49,61,73,42,40,43,78,80,67,75,77,63,79,126,132,82,72,69,66,71,68,79,64,84,69,74,83,54,46,87,30,49,56,68,34,53,42,73,62,26,51,46,51,49,51,53,52,48,53,50,50,49,53,42,43,73,73,62,34,34,50,34,43,72,43,69,52,34,45,39,63,61,48,63,73,46,40,61,53,90,54,78,76,34,55,61,66,38,70,47,83,83,65,48,55,29,15,60,31,70,52,68,64,60,51,50,40,49,53,42,41,36,84,88,35,73,90,45,78,47,34,31,27,38,71,50,61,31,42,41,60,55,64,76,87,54,88,47,66,27,54,43,44,31,43,33,40,37,34,53,66,43,46,63,61,68,46,51,46,49,51,52,50,51,50,34,54,53,53,65,73,45,66,54,68,54,59,41,38,34,38,37,23,30,43,46,57,55,49,49,50,42,58,74,68,63,58,51,69,70,55,49,53,51,49,41,52,33,39,55,66,59,38,58,66,59,48,43,69,72,43,52,80,43,87,71,19,64,61,52,50,43,43,54,44,25,33,56,72,30,61,46,70,67,59,28,53,60,55,46,44,47,86,80,48,55,69,67,54,30,51,52,49,50,51,53,51,50,45,50,47,51,45,50,55,61,55,68,71,47,95,63,70,50,46,79,46,46,32,50,25,52,49,66,61,68,58,48,57,65,28,49,29,37,39,26,31,40,69,93,42,91,58,63,35,28,43,36,33,22,27,39,52,53,34,19,74,65,52,71,48,82,31,37,15,25,37,37,36,35,33,46,63,57,49,60,73,41,41,45,74,78,64,73,77,60,78,126